Protein AF-A0A933HYX2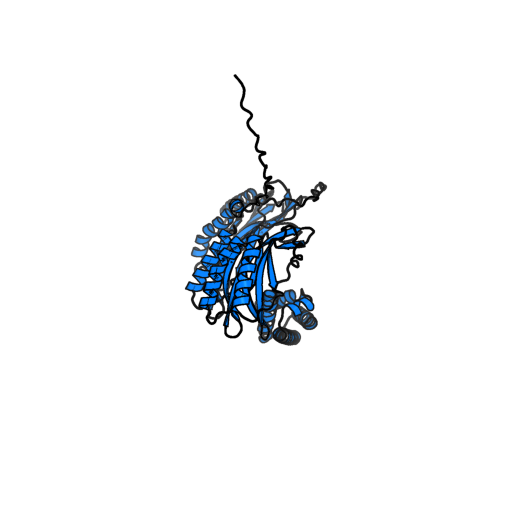-F1 (afdb_monomer_lite)

pLDDT: mean 85.89, std 17.23, range [31.58, 97.94]

Sequence (482 aa):
MTKSLFAAIPILALALPALARMPSLENLRSQALGQLEINAPPGYERPAPQPPQPIDIATYATDEEFTFESDAKPALDERLAALRNAGVTVLGGRAFQKPNRRWTFAIDYVPTVAHGTQMPPAALLQTYRSPAAYWRESDAEEAMGSAAANLRNAGLPVLNSYLFDAGRDHSFAVDFLVPNALRPTQQYEVRFEKYAGGKFDFESEAEAAVAGFSSQFSQAGVPVLRGKAVRRPDRDYSVELEYVVRTNKYGPRPLYSSGRYDSRETFSFEDEAVKAAREKLPVFSQAGLAAVQGFSRKVNRDYSYSVDYLVRNIYQGGAVYPSAVVKTYQAAETFSFESEAETAMQEKTAAFNSAGLTVIGSEVIRTGRDYTYVLDYVAKAQQPGSPLPAPAAAGRPDSWDIERAAKTVVSLAEKADSLSLSERRRLEDKLEYLDSFSAAQLDDALMLGEQRALRSACRTIRRELKLPRDIRDLAESVESKL

Foldseek 3Di:
DDDDDDDDDDDDDDDDPPDPPDDDLVVLLPDFLARDDDPDPPPDDQPDDDDDDDFDKDKDWDPDWAQDPVVQVVLQVLLVVLCVVQVWAWPAKDWDADPVRTIHMMTITGQKDFPPGRHHGQKDKDKDWDPDWALDPVVQVVQQVQLQVLCVSSNWQWLDKDWDDPDNTITIMIIIMFRFPADDDRMWGKDKDKDWDDWAQDQVVQQVCQVVSQVSCVVSVWRWSDWGWDQDPVRTITIMTITMHTHHPVDTHTQKDKDKDWAPDWAQDQVVQQVLQVVLQVLCVVLVWRWRGKGWDDDPNTIHIMIMTIFGWDDDPNFTATQKDKDKDWDPDWAQDQVVQVVVQVVVCVVCVVVSWRWRHKDWDDDPNIITMMTITMDGQDPPPDPRPDGPPPDPDQLVLLLVLLVLLLVLLVVLQPDDPVSLVSNLVSLVVLLVDALVSNVVSDDPVSLVSSLVSLVSNLPHPPHDPSSNVSSVSSNVSD

Radius of gyration: 28.26 Å; chains: 1; bounding box: 75×45×112 Å

Secondary structure (DSSP, 8-state):
-----PPPPP-----------PPPGGGGTT--TT----PPPTT-PPPPPPPPPP---EEEE----BSSHHHHHHHHHHHHHHHHHTT--EEEEEEEE-TTS-EEEEEEE-SEEETTS-----EEEEEEE-S--BSSHHHHHHHHHHHHHHHHHTT--EEEEEEEEETTEEEEEEEEEEEB-PPP-SEEEEEEEEEEEEEESSHHHHHHHHHHHHHHHHHTT--EEEEEEEE-TTS-EEEEEEEEEEE-TT---BSEEEEEEE----BSSHHHHHHHHHHHHHHHHHHT-EEEEEEEEEETTEEEEEEEEEEEEEEETTEEEESEEEEEEE-S--BSSHHHHHHHHHHHHHHHHHTT-EEEEEEEEEETTEEEEEEEEEEETTSTTPPPPPPB-TT---HHHHHHHHHHHHHHHTTGGG--HHHHHHHHHHHHHHHTS-HHHHHHHS-HHHHHHHHHHHHHHHH-TTS-HHHHHHHHHHHHH-

Structure (mmCIF, N/CA/C/O backbone):
data_AF-A0A933HYX2-F1
#
_entry.id   AF-A0A933HYX2-F1
#
loop_
_atom_site.group_PDB
_atom_site.id
_atom_site.type_symbol
_atom_site.label_atom_id
_atom_site.label_alt_id
_atom_site.label_comp_id
_atom_site.label_asym_id
_atom_site.label_entity_id
_atom_site.label_seq_id
_atom_site.pdbx_PDB_ins_code
_atom_site.Cartn_x
_atom_site.Cartn_y
_atom_site.Cartn_z
_atom_site.occupancy
_atom_site.B_iso_or_equiv
_atom_site.auth_seq_id
_atom_site.auth_comp_id
_atom_site.auth_asym_id
_atom_site.auth_atom_id
_atom_site.pdbx_PDB_model_num
ATOM 1 N N . MET A 1 1 ? 44.671 14.111 71.841 1.00 44.41 1 MET A N 1
ATOM 2 C CA . MET A 1 1 ? 44.898 13.019 70.871 1.00 44.41 1 MET A CA 1
ATOM 3 C C . MET A 1 1 ? 43.997 11.858 71.245 1.00 44.41 1 MET A C 1
ATOM 5 O O . MET A 1 1 ? 44.345 11.141 72.165 1.00 44.41 1 MET A O 1
ATOM 9 N N . THR A 1 2 ? 42.863 11.701 70.564 1.00 35.94 2 THR A N 1
ATOM 10 C CA . THR A 1 2 ? 42.067 10.460 70.491 1.00 35.94 2 THR A CA 1
ATOM 11 C C . THR A 1 2 ? 40.981 10.679 69.440 1.00 35.94 2 THR A C 1
ATOM 13 O O . THR A 1 2 ? 40.466 11.783 69.286 1.00 35.94 2 THR A O 1
ATOM 16 N N . LYS A 1 3 ? 40.789 9.654 68.611 1.00 41.69 3 LYS A N 1
ATOM 17 C CA . LYS A 1 3 ? 40.282 9.704 67.237 1.00 41.69 3 LYS A CA 1
ATOM 18 C C . LYS A 1 3 ? 38.769 9.484 67.159 1.00 41.69 3 LYS A C 1
ATOM 20 O O . LYS A 1 3 ? 38.231 8.656 67.886 1.00 41.69 3 LYS A O 1
ATOM 25 N N . SER A 1 4 ? 38.149 10.173 66.202 1.00 40.53 4 SER A N 1
ATOM 26 C CA . SER A 1 4 ? 36.797 9.951 65.684 1.00 40.53 4 SER A CA 1
ATOM 27 C C . SER A 1 4 ? 36.611 8.547 65.101 1.00 40.53 4 SER A C 1
ATOM 29 O O . SER A 1 4 ? 37.495 8.040 64.410 1.00 40.53 4 SER A O 1
ATOM 31 N N . LEU A 1 5 ? 35.422 7.975 65.298 1.00 51.97 5 LEU A N 1
ATOM 32 C CA . LEU A 1 5 ? 34.918 6.804 64.582 1.00 51.97 5 LEU A CA 1
ATOM 33 C C . LEU A 1 5 ? 33.635 7.215 63.846 1.00 51.97 5 LEU A C 1
ATOM 35 O O . LEU A 1 5 ? 32.613 7.500 64.463 1.00 51.97 5 LEU A O 1
ATOM 39 N N . PHE A 1 6 ? 33.741 7.305 62.520 1.00 44.28 6 PHE A N 1
ATOM 40 C CA . PHE A 1 6 ? 32.638 7.514 61.584 1.00 44.28 6 PHE A CA 1
ATOM 41 C C . PHE A 1 6 ? 31.936 6.176 61.325 1.00 44.28 6 PHE A C 1
ATOM 43 O O . PHE A 1 6 ? 32.591 5.183 61.009 1.00 44.28 6 PHE A O 1
ATOM 50 N N . ALA A 1 7 ? 30.609 6.164 61.438 1.00 47.75 7 ALA A N 1
ATOM 51 C CA . ALA A 1 7 ? 29.760 5.048 61.042 1.00 47.75 7 ALA A CA 1
ATOM 52 C C . ALA A 1 7 ? 29.524 5.078 59.522 1.00 47.75 7 ALA A C 1
ATOM 54 O O . ALA A 1 7 ? 29.162 6.112 58.961 1.00 47.75 7 ALA A O 1
ATOM 55 N N . ALA A 1 8 ? 29.751 3.940 58.866 1.00 43.06 8 ALA A N 1
ATOM 56 C CA . ALA A 1 8 ? 29.555 3.747 57.435 1.00 43.06 8 ALA A CA 1
ATOM 57 C C . ALA A 1 8 ? 28.086 3.418 57.111 1.00 43.06 8 ALA A C 1
ATOM 59 O O . ALA A 1 8 ? 27.478 2.555 57.743 1.00 43.06 8 ALA A O 1
ATOM 60 N N . ILE A 1 9 ? 27.543 4.096 56.099 1.00 47.62 9 ILE A N 1
ATOM 61 C CA . ILE A 1 9 ? 26.233 3.846 55.481 1.00 47.62 9 ILE A CA 1
ATOM 62 C C . ILE A 1 9 ? 26.445 2.867 54.313 1.00 47.62 9 ILE A C 1
ATOM 64 O O . ILE A 1 9 ? 27.322 3.132 53.486 1.00 47.62 9 ILE A O 1
ATOM 68 N N . PRO A 1 10 ? 25.677 1.768 54.177 1.00 51.91 10 PRO A N 1
ATOM 69 C CA . PRO A 1 10 ? 25.755 0.933 52.989 1.00 51.91 10 PRO A CA 1
ATOM 70 C C . PRO A 1 10 ? 24.949 1.576 51.853 1.00 51.91 10 PRO A C 1
ATOM 72 O O . PRO A 1 10 ? 23.758 1.858 51.983 1.00 51.91 10 PRO A O 1
ATOM 75 N N . ILE A 1 11 ? 25.619 1.807 50.726 1.00 41.78 11 ILE A N 1
ATOM 76 C CA . ILE A 1 11 ? 25.011 2.241 49.467 1.00 41.78 11 ILE A CA 1
ATOM 77 C C . ILE A 1 11 ? 24.342 1.018 48.831 1.00 41.78 11 ILE A C 1
ATOM 79 O O . ILE A 1 11 ? 25.013 0.074 48.416 1.00 41.78 11 ILE A O 1
ATOM 83 N N . LEU A 1 12 ? 23.012 1.041 48.767 1.00 39.66 12 LEU A N 1
ATOM 84 C CA . LEU A 1 12 ? 22.201 0.071 48.040 1.00 39.66 12 LEU A CA 1
ATOM 85 C C . LEU A 1 12 ? 22.310 0.381 46.535 1.00 39.66 12 LEU A C 1
ATOM 87 O O . LEU A 1 12 ? 21.725 1.345 46.044 1.00 39.66 12 LEU A O 1
ATOM 91 N N . ALA A 1 13 ? 23.099 -0.407 45.806 1.00 38.12 13 ALA A N 1
ATOM 92 C CA . ALA A 1 13 ? 23.218 -0.304 44.355 1.00 38.12 13 ALA A CA 1
ATOM 93 C C . ALA A 1 13 ? 21.967 -0.898 43.679 1.00 38.12 13 ALA A C 1
ATOM 95 O O . ALA A 1 13 ? 21.793 -2.114 43.616 1.00 38.12 13 ALA A O 1
ATOM 96 N N . LEU A 1 14 ? 21.090 -0.026 43.177 1.00 38.88 14 LEU A N 1
ATOM 97 C CA . LEU A 1 14 ? 19.982 -0.374 42.286 1.00 38.88 14 LEU A CA 1
ATOM 98 C C . LEU A 1 14 ? 20.539 -0.813 40.923 1.00 38.88 14 LEU A C 1
ATOM 100 O O . LEU A 1 14 ? 20.993 0.008 40.127 1.00 38.88 14 LEU A O 1
ATOM 104 N N . ALA A 1 15 ? 20.492 -2.115 40.651 1.00 34.94 15 ALA A N 1
ATOM 105 C CA . ALA A 1 15 ? 20.706 -2.661 39.318 1.00 34.94 15 ALA A CA 1
ATOM 106 C C . ALA A 1 15 ? 19.460 -2.392 38.456 1.00 34.94 15 ALA A C 1
ATOM 108 O O . ALA A 1 15 ? 18.442 -3.070 38.580 1.00 34.94 15 ALA A O 1
ATOM 109 N N . LEU A 1 16 ? 19.536 -1.382 37.589 1.00 34.19 16 LEU A N 1
ATOM 110 C CA . LEU A 1 16 ? 18.590 -1.185 36.491 1.00 34.19 16 LEU A CA 1
ATOM 111 C C . LEU A 1 16 ? 18.844 -2.270 35.430 1.00 34.19 16 LEU A C 1
ATOM 113 O O . LEU A 1 16 ? 19.954 -2.318 34.893 1.00 34.19 16 LEU A O 1
ATOM 117 N N . PRO A 1 17 ? 17.869 -3.127 35.075 1.00 39.59 17 PRO A N 1
ATOM 118 C CA . PRO A 1 17 ? 18.007 -3.940 33.880 1.00 39.59 17 PRO A CA 1
ATOM 119 C C . PRO A 1 17 ? 17.994 -2.999 32.673 1.00 39.59 17 PRO A C 1
ATOM 121 O O . PRO A 1 17 ? 17.061 -2.217 32.479 1.00 39.59 17 PRO A O 1
ATOM 124 N N . ALA A 1 18 ? 19.053 -3.060 31.869 1.00 31.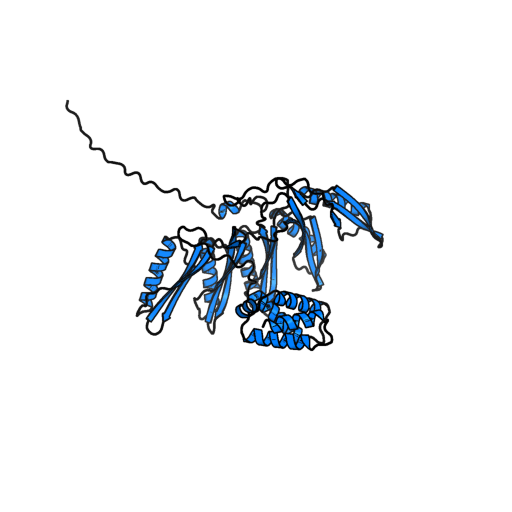66 18 ALA A N 1
ATOM 125 C CA . ALA A 1 18 ? 19.128 -2.396 30.580 1.00 31.66 18 ALA A CA 1
ATOM 126 C C . ALA A 1 18 ? 18.029 -2.963 29.668 1.00 31.66 18 ALA A C 1
ATOM 128 O O . ALA A 1 18 ? 18.206 -3.983 29.005 1.00 31.66 18 ALA A O 1
ATOM 129 N N . LEU A 1 19 ? 16.867 -2.309 29.662 1.00 35.50 19 LEU A N 1
ATOM 130 C CA . LEU A 1 19 ? 15.854 -2.484 28.634 1.00 35.50 19 LEU A CA 1
ATOM 131 C C . LEU A 1 19 ? 16.517 -2.175 27.294 1.00 35.50 19 LEU A C 1
ATOM 133 O O . LEU A 1 19 ? 16.929 -1.042 27.037 1.00 35.50 19 LEU A O 1
ATOM 137 N N . ALA A 1 20 ? 16.638 -3.199 26.454 1.00 32.19 20 ALA A N 1
ATOM 138 C CA . ALA A 1 20 ? 17.012 -3.039 25.064 1.00 32.19 20 ALA A CA 1
ATOM 139 C C . ALA A 1 20 ? 16.058 -2.016 24.429 1.00 32.19 20 ALA A C 1
ATOM 141 O O . ALA A 1 20 ? 14.883 -2.302 24.195 1.00 32.19 20 ALA A O 1
ATOM 142 N N . ARG A 1 21 ? 16.558 -0.799 24.180 1.00 31.58 21 ARG A N 1
ATOM 143 C CA . ARG A 1 21 ? 15.903 0.168 23.299 1.00 31.58 21 ARG A CA 1
ATOM 144 C C . ARG A 1 21 ? 15.805 -0.499 21.932 1.00 31.58 21 ARG A C 1
ATOM 146 O O . ARG A 1 21 ? 16.793 -0.570 21.206 1.00 31.58 21 ARG A O 1
ATOM 153 N N . MET A 1 22 ? 14.623 -1.005 21.587 1.00 35.31 22 MET A N 1
ATOM 154 C CA . MET A 1 22 ? 14.314 -1.245 20.184 1.00 35.31 22 MET A CA 1
ATOM 155 C C . MET A 1 22 ? 14.475 0.088 19.443 1.00 35.31 22 MET A C 1
ATOM 157 O O . MET A 1 22 ? 14.164 1.135 20.024 1.00 35.31 22 MET A O 1
ATOM 161 N N . PRO A 1 23 ? 14.975 0.082 18.198 1.00 37.28 23 PRO A N 1
ATOM 162 C CA . PRO A 1 23 ? 15.067 1.304 17.416 1.00 37.28 23 PRO A CA 1
ATOM 163 C C . PRO A 1 23 ? 13.685 1.964 17.370 1.00 37.28 23 PRO A C 1
ATOM 165 O O . PRO A 1 23 ? 12.701 1.333 16.977 1.00 37.28 23 PRO A O 1
ATOM 168 N N . SER A 1 24 ? 13.610 3.219 17.820 1.00 37.59 24 SER A N 1
ATOM 169 C CA . SER A 1 24 ? 12.440 4.057 17.584 1.00 37.59 24 SER A CA 1
ATOM 170 C C . SER A 1 24 ? 12.231 4.177 16.072 1.00 37.59 24 SER A C 1
ATOM 172 O O . SER A 1 24 ? 13.180 4.058 15.292 1.00 37.59 24 SER A O 1
ATOM 174 N N . LEU A 1 25 ? 10.991 4.431 15.647 1.00 39.16 25 LEU A N 1
ATOM 175 C CA . LEU A 1 25 ? 10.655 4.701 14.242 1.00 39.16 25 LEU A CA 1
ATOM 176 C C . LEU A 1 25 ? 11.554 5.790 13.612 1.00 39.16 25 LEU A C 1
ATOM 178 O O . LEU A 1 25 ? 11.745 5.796 12.400 1.00 39.16 25 LEU A O 1
ATOM 182 N N . GLU A 1 26 ? 12.174 6.660 14.418 1.00 36.47 26 GLU A N 1
ATOM 183 C CA . GLU A 1 26 ? 13.155 7.653 13.961 1.00 36.47 26 GLU A CA 1
ATOM 184 C C . GLU A 1 26 ? 14.398 7.041 13.300 1.00 36.47 26 GLU A C 1
ATOM 186 O O . GLU A 1 26 ? 14.883 7.602 12.322 1.00 36.47 26 GLU A O 1
ATOM 191 N N . ASN A 1 27 ? 14.876 5.873 13.744 1.00 37.44 27 ASN A N 1
ATOM 192 C CA . ASN A 1 27 ? 16.057 5.227 13.153 1.00 37.44 27 ASN A CA 1
ATOM 193 C C . ASN A 1 27 ? 15.774 4.552 11.798 1.00 37.44 27 ASN A C 1
ATOM 195 O O . ASN A 1 27 ? 16.710 4.171 11.101 1.00 37.44 27 ASN A O 1
ATOM 199 N N . LEU A 1 28 ? 14.501 4.408 11.410 1.00 39.53 28 LEU A N 1
ATOM 200 C CA . LEU A 1 28 ? 14.102 3.876 10.101 1.00 39.53 28 LEU A CA 1
ATOM 201 C C . LEU A 1 28 ? 13.951 4.972 9.039 1.00 39.53 28 LEU A C 1
ATOM 203 O O . LEU A 1 28 ? 13.985 4.663 7.852 1.00 39.53 28 LEU A O 1
ATOM 207 N N . ARG A 1 29 ? 13.842 6.249 9.438 1.00 44.91 29 ARG A N 1
ATOM 208 C CA . ARG A 1 29 ? 13.688 7.379 8.501 1.00 44.91 29 ARG A CA 1
ATOM 209 C C . ARG A 1 29 ? 14.891 7.573 7.570 1.00 44.91 29 ARG A C 1
ATOM 211 O O . ARG A 1 29 ? 14.752 8.237 6.551 1.00 44.91 29 ARG A O 1
ATOM 218 N N . SER A 1 30 ? 16.054 7.012 7.906 1.00 38.91 30 SER A N 1
ATOM 219 C CA . SER A 1 30 ? 17.300 7.156 7.143 1.00 38.91 30 SER A CA 1
ATOM 220 C C . SER A 1 30 ? 17.715 5.912 6.350 1.00 38.91 30 SER A C 1
ATOM 222 O O . SER A 1 30 ? 18.680 5.987 5.591 1.00 38.91 30 SER A O 1
ATOM 224 N N . GLN A 1 31 ? 17.017 4.778 6.483 1.00 44.22 31 GLN A N 1
ATOM 225 C CA . GLN A 1 31 ? 17.353 3.575 5.720 1.00 44.22 31 GLN A CA 1
ATOM 226 C C . GLN A 1 31 ? 16.592 3.569 4.394 1.00 44.22 31 GLN A C 1
ATOM 228 O O . GLN A 1 31 ? 15.392 3.308 4.348 1.00 44.22 31 GLN A O 1
ATOM 233 N N . ALA A 1 32 ? 17.307 3.836 3.298 1.00 49.72 32 ALA A N 1
ATOM 234 C CA . ALA A 1 32 ? 16.794 3.592 1.953 1.00 49.72 32 ALA A CA 1
ATOM 235 C C . ALA A 1 32 ? 16.325 2.129 1.827 1.00 49.72 32 ALA A C 1
ATOM 237 O O . ALA A 1 32 ? 16.909 1.239 2.452 1.00 49.72 32 ALA A O 1
ATOM 238 N N . LEU A 1 33 ? 15.325 1.858 0.973 1.00 52.94 33 LEU A N 1
ATOM 239 C CA . LEU A 1 33 ? 14.764 0.511 0.742 1.00 52.94 33 LEU A CA 1
ATOM 240 C C . LEU A 1 33 ? 15.840 -0.573 0.491 1.00 52.94 33 LEU A C 1
ATOM 242 O O . LEU A 1 33 ? 15.610 -1.752 0.754 1.00 52.94 33 LEU A O 1
ATOM 246 N N . GLY A 1 34 ? 17.028 -0.183 0.016 1.00 43.78 34 GLY A N 1
ATOM 247 C CA . GLY A 1 34 ? 18.175 -1.063 -0.217 1.00 43.78 34 GLY A CA 1
ATOM 248 C C . GLY A 1 34 ? 18.975 -1.515 1.018 1.00 43.78 34 GLY A C 1
ATOM 249 O O . GLY A 1 34 ? 19.801 -2.410 0.866 1.00 43.78 34 GLY A O 1
ATOM 250 N N . GLN A 1 35 ? 18.763 -0.948 2.215 1.00 42.19 35 GLN A N 1
ATOM 251 C CA . GLN A 1 35 ? 19.602 -1.195 3.408 1.00 42.19 35 GLN A CA 1
ATOM 252 C C . GLN A 1 35 ? 18.938 -2.030 4.515 1.00 42.19 35 GLN A C 1
ATOM 254 O O . GLN A 1 35 ? 19.566 -2.310 5.536 1.00 42.19 35 GLN A O 1
ATOM 259 N N . LEU A 1 36 ? 17.684 -2.449 4.337 1.00 49.94 36 LEU A N 1
ATOM 260 C CA . LEU A 1 36 ? 16.983 -3.275 5.321 1.00 49.94 36 LEU A CA 1
ATOM 261 C C . LEU A 1 36 ? 17.478 -4.729 5.251 1.00 49.94 36 LEU A C 1
ATOM 263 O O . LEU A 1 36 ? 16.858 -5.588 4.622 1.00 49.94 36 LEU A O 1
ATOM 267 N N . GLU A 1 37 ? 18.600 -5.021 5.911 1.00 44.50 37 GLU A N 1
ATOM 268 C CA . GLU A 1 37 ? 18.977 -6.397 6.234 1.00 44.50 37 GLU A CA 1
ATOM 269 C C . GLU A 1 37 ? 18.047 -6.925 7.330 1.00 44.50 37 GLU A C 1
ATOM 271 O O . GLU A 1 37 ? 18.051 -6.481 8.480 1.00 44.50 37 GLU A O 1
ATOM 276 N N . ILE A 1 38 ? 17.204 -7.888 6.968 1.00 53.78 38 ILE A N 1
ATOM 277 C CA . ILE A 1 38 ? 16.399 -8.616 7.942 1.00 53.78 38 ILE A CA 1
ATOM 278 C C . ILE A 1 38 ? 17.323 -9.635 8.593 1.00 53.78 38 ILE A C 1
ATOM 280 O O . ILE A 1 38 ? 17.691 -10.628 7.963 1.00 53.78 38 ILE A O 1
ATOM 284 N N . ASN A 1 39 ? 17.693 -9.379 9.850 1.00 44.94 39 ASN A N 1
ATOM 285 C CA . ASN A 1 39 ? 18.438 -10.328 10.669 1.00 44.94 39 ASN A CA 1
ATOM 286 C C . ASN A 1 39 ? 17.758 -11.699 10.600 1.00 44.94 39 ASN A C 1
ATOM 288 O O . ASN A 1 39 ? 16.578 -11.837 10.940 1.00 44.94 39 ASN A O 1
ATOM 292 N N . ALA A 1 40 ? 18.498 -12.700 10.126 1.00 47.22 40 ALA A N 1
ATOM 293 C CA . ALA A 1 40 ? 18.006 -14.063 10.082 1.00 47.22 40 ALA A CA 1
ATOM 294 C C . ALA A 1 40 ? 17.675 -14.523 11.516 1.00 47.22 40 ALA A C 1
ATOM 296 O O . ALA A 1 40 ? 18.400 -14.168 12.452 1.00 47.22 40 ALA A O 1
ATOM 297 N N . PRO A 1 41 ? 16.583 -15.278 11.725 1.00 48.47 41 PRO A N 1
ATOM 298 C CA . PRO A 1 41 ? 16.259 -15.782 13.050 1.00 48.47 41 PRO A CA 1
ATOM 299 C C . PRO A 1 41 ? 17.414 -16.646 13.591 1.00 48.47 41 PRO A C 1
ATOM 301 O O . PRO A 1 41 ? 18.095 -17.317 12.807 1.00 48.47 41 PRO A O 1
ATOM 304 N N . PRO A 1 42 ? 17.653 -16.650 14.915 1.00 40.09 42 PRO A N 1
ATOM 305 C CA . PRO A 1 42 ? 18.687 -17.484 15.519 1.00 40.09 42 PRO A CA 1
ATOM 306 C C . PRO A 1 42 ? 18.456 -18.959 15.156 1.00 40.09 42 PRO A C 1
ATOM 308 O O . PRO A 1 42 ? 17.355 -19.478 15.330 1.00 40.09 42 PRO A O 1
ATOM 311 N N . GLY A 1 43 ? 19.488 -19.612 14.610 1.00 46.50 43 GLY A N 1
ATOM 312 C CA . GLY A 1 43 ? 19.421 -20.987 14.097 1.00 46.50 43 GLY A CA 1
ATOM 313 C C . GLY A 1 43 ? 19.150 -21.118 12.591 1.00 46.50 43 GLY A C 1
ATOM 314 O O . GLY A 1 43 ? 19.086 -22.237 12.092 1.00 46.50 43 GLY A O 1
ATOM 315 N N . TYR A 1 44 ? 19.010 -20.015 11.844 1.00 52.44 44 TYR A N 1
ATOM 316 C CA . TYR A 1 44 ? 18.955 -20.078 10.381 1.00 52.44 44 TYR A CA 1
ATOM 317 C C . TYR A 1 44 ? 20.350 -20.357 9.811 1.00 52.44 44 TYR A C 1
ATOM 319 O O . TYR A 1 44 ? 21.206 -19.471 9.757 1.00 52.44 44 TYR A O 1
ATOM 327 N N . GLU A 1 45 ? 20.582 -21.593 9.376 1.00 54.78 45 GLU A N 1
ATOM 328 C CA . GLU A 1 45 ? 21.784 -21.933 8.625 1.00 54.78 45 GLU A CA 1
ATOM 329 C C . GLU A 1 45 ? 21.765 -21.207 7.277 1.00 54.78 45 GLU A C 1
ATOM 331 O O . GLU A 1 45 ? 20.806 -21.283 6.501 1.00 54.78 45 GLU A O 1
ATOM 336 N N . ARG A 1 46 ? 22.837 -20.461 6.997 1.00 59.19 46 ARG A N 1
ATOM 337 C CA . ARG A 1 46 ? 23.048 -19.845 5.687 1.00 59.19 46 ARG A CA 1
ATOM 338 C C . ARG A 1 46 ? 23.004 -20.966 4.633 1.00 59.19 46 ARG A C 1
ATOM 340 O O . ARG A 1 46 ? 23.660 -21.984 4.848 1.00 59.19 46 ARG A O 1
ATOM 347 N N . PRO A 1 47 ? 22.269 -20.808 3.514 1.00 59.62 47 PRO A N 1
ATOM 348 C CA . PRO A 1 47 ? 22.147 -21.876 2.529 1.00 59.62 47 PRO A CA 1
ATOM 349 C C . PRO A 1 47 ? 23.532 -22.356 2.082 1.00 59.62 47 PRO A C 1
ATOM 351 O O . PRO A 1 47 ? 24.344 -21.534 1.641 1.00 59.62 47 PRO A O 1
ATOM 354 N N . ALA A 1 48 ? 23.791 -23.663 2.195 1.00 65.94 48 ALA A N 1
ATOM 355 C CA . ALA A 1 48 ? 25.050 -24.272 1.775 1.00 65.94 48 ALA A CA 1
ATOM 356 C C . ALA A 1 48 ? 25.348 -23.925 0.305 1.00 65.94 48 ALA A C 1
ATOM 358 O O . ALA A 1 48 ? 24.407 -23.942 -0.496 1.00 65.94 48 ALA A O 1
ATOM 359 N N . PRO A 1 49 ? 26.605 -23.606 -0.068 1.00 61.09 49 PRO A N 1
ATOM 360 C CA . PRO A 1 49 ? 26.968 -23.224 -1.434 1.00 61.09 49 PRO A CA 1
ATOM 361 C C . PRO A 1 49 ? 26.429 -24.251 -2.435 1.00 61.09 49 PRO A C 1
ATOM 363 O O . PRO A 1 49 ? 26.782 -25.427 -2.349 1.00 61.09 49 PRO A O 1
ATOM 366 N N . GLN A 1 50 ? 25.541 -23.844 -3.346 1.00 57.66 50 GLN A N 1
ATOM 367 C CA . GLN A 1 50 ? 25.112 -24.735 -4.422 1.00 57.66 50 GLN A CA 1
ATOM 368 C C . GLN A 1 50 ? 26.181 -24.765 -5.522 1.00 57.66 50 GLN A C 1
ATOM 370 O O . GLN A 1 50 ? 26.897 -23.775 -5.705 1.00 57.66 50 GLN A O 1
ATOM 375 N N . PRO A 1 51 ? 26.313 -25.884 -6.260 1.00 62.34 51 PRO A N 1
ATOM 376 C CA . PRO A 1 51 ? 27.141 -25.916 -7.460 1.00 62.34 51 PRO A CA 1
ATOM 377 C C . PRO A 1 51 ? 26.680 -24.836 -8.457 1.00 62.34 51 PRO A C 1
ATOM 379 O O . PRO A 1 51 ? 25.502 -24.463 -8.445 1.00 62.34 51 PRO A O 1
ATOM 382 N N . PRO A 1 52 ? 27.585 -24.322 -9.310 1.00 62.09 52 PRO A N 1
ATOM 383 C CA . PRO A 1 52 ? 27.255 -23.277 -10.272 1.00 62.09 52 PRO A CA 1
ATOM 384 C C . PRO A 1 52 ? 26.097 -23.732 -11.167 1.00 62.09 52 PRO A C 1
ATOM 386 O O . PRO A 1 52 ? 26.201 -24.728 -11.881 1.00 62.09 52 PRO A O 1
ATOM 389 N N . GLN A 1 53 ? 24.981 -23.012 -11.081 1.00 67.75 53 GLN A N 1
ATOM 390 C CA . GLN A 1 53 ? 23.814 -23.205 -11.940 1.00 67.75 53 GLN A CA 1
ATOM 391 C C . GLN A 1 53 ? 24.151 -22.728 -13.367 1.00 67.75 53 GLN A C 1
ATOM 393 O O . GLN A 1 53 ? 24.995 -21.834 -13.518 1.00 67.75 53 GLN A O 1
ATOM 398 N N . PRO A 1 54 ? 23.511 -23.280 -14.415 1.00 73.06 54 PRO A N 1
ATOM 399 C CA . PRO A 1 54 ? 23.584 -22.713 -15.758 1.00 73.06 54 PRO A CA 1
ATOM 400 C C . PRO A 1 54 ? 23.186 -21.232 -15.723 1.00 73.06 54 PRO A C 1
ATOM 402 O O . PRO A 1 54 ? 22.249 -20.857 -15.021 1.00 73.06 54 PRO A O 1
ATOM 405 N N . ILE A 1 55 ? 23.916 -20.383 -16.447 1.00 80.75 55 ILE A N 1
ATOM 406 C CA . ILE A 1 55 ? 23.561 -18.967 -16.566 1.00 80.75 55 ILE A CA 1
ATOM 407 C C . ILE A 1 55 ? 22.462 -18.862 -17.619 1.00 80.75 55 ILE A C 1
ATOM 409 O O . ILE A 1 55 ? 22.734 -19.012 -18.811 1.00 80.75 55 ILE A O 1
ATOM 413 N N . ASP A 1 56 ? 21.237 -18.595 -17.177 1.00 87.94 56 ASP A N 1
ATOM 414 C CA . ASP A 1 56 ? 20.147 -18.244 -18.079 1.00 87.94 56 ASP A CA 1
ATOM 415 C C . ASP A 1 56 ? 20.378 -16.842 -18.652 1.00 87.94 56 ASP A C 1
ATOM 417 O O . ASP A 1 56 ? 20.801 -15.920 -17.950 1.00 87.94 56 ASP A O 1
ATOM 421 N N . ILE A 1 57 ? 20.099 -16.680 -19.944 1.00 93.38 57 ILE A N 1
ATOM 422 C CA . ILE A 1 57 ? 20.158 -15.393 -20.638 1.00 93.38 57 ILE A CA 1
ATOM 423 C C . ILE A 1 57 ? 18.737 -15.031 -21.048 1.00 93.38 57 ILE A C 1
ATOM 425 O O . ILE A 1 57 ? 18.076 -15.791 -21.754 1.00 93.38 57 ILE A O 1
ATOM 429 N N . ALA A 1 58 ? 18.278 -13.866 -20.608 1.00 95.19 58 ALA A N 1
ATOM 430 C CA . ALA A 1 58 ? 16.989 -13.306 -20.976 1.00 95.19 58 ALA A CA 1
ATOM 431 C C . ALA A 1 58 ? 17.182 -12.092 -21.891 1.00 95.19 58 ALA A C 1
ATOM 433 O O . ALA A 1 58 ? 18.212 -11.419 -21.844 1.00 95.19 58 ALA A O 1
ATOM 434 N N . THR A 1 59 ? 16.174 -11.795 -22.709 1.00 96.25 59 THR A N 1
ATOM 435 C CA . THR A 1 59 ? 16.177 -10.630 -23.598 1.00 96.25 59 THR A CA 1
ATOM 436 C C . THR A 1 59 ? 15.122 -9.632 -23.131 1.00 96.25 59 THR A C 1
ATOM 438 O O . THR A 1 59 ? 13.927 -9.920 -23.140 1.00 96.25 59 THR A O 1
ATOM 441 N N . TYR A 1 60 ? 15.564 -8.441 -22.742 1.00 95.31 60 TYR A N 1
ATOM 442 C CA . TYR A 1 60 ? 14.712 -7.281 -22.519 1.00 95.31 60 TYR A CA 1
ATOM 443 C C . TYR A 1 60 ? 14.352 -6.669 -23.877 1.00 95.31 60 TYR A C 1
ATOM 445 O O . TYR A 1 60 ? 15.237 -6.276 -24.642 1.00 95.31 60 TYR A O 1
ATOM 453 N N . ALA A 1 61 ? 13.057 -6.599 -24.177 1.00 92.19 61 ALA A N 1
ATOM 454 C CA . ALA A 1 61 ? 12.530 -5.999 -25.397 1.00 92.19 61 ALA A CA 1
ATOM 455 C C . ALA A 1 61 ? 11.687 -4.771 -25.045 1.00 92.19 61 ALA A C 1
ATOM 457 O O . ALA A 1 61 ? 10.784 -4.857 -24.214 1.00 92.19 61 ALA A O 1
ATOM 458 N N . THR A 1 62 ? 11.967 -3.643 -25.698 1.00 91.25 62 THR A N 1
ATOM 459 C CA . THR A 1 62 ? 11.188 -2.410 -25.531 1.00 91.25 62 THR A CA 1
ATOM 460 C C . THR A 1 62 ? 10.123 -2.277 -26.622 1.00 91.25 62 THR A C 1
ATOM 462 O O . THR A 1 62 ? 10.255 -2.809 -27.727 1.00 91.25 62 THR A O 1
ATOM 465 N N . ASP A 1 63 ? 9.054 -1.540 -26.323 1.00 91.50 63 ASP A N 1
ATOM 466 C CA . ASP A 1 63 ? 8.063 -1.123 -27.320 1.00 91.50 63 ASP A CA 1
ATOM 467 C C . ASP A 1 63 ? 8.429 0.201 -28.018 1.00 91.50 63 ASP A C 1
ATOM 469 O O . ASP A 1 63 ? 7.674 0.665 -28.867 1.00 91.50 63 ASP A O 1
ATOM 473 N N . GLU A 1 64 ? 9.590 0.788 -27.701 1.00 92.56 64 GLU A N 1
ATOM 474 C CA . GLU A 1 64 ? 10.088 2.014 -28.336 1.00 92.56 64 GLU A CA 1
ATOM 475 C C . GLU A 1 64 ? 10.348 1.805 -29.827 1.00 92.56 64 GLU A C 1
ATOM 477 O O . GLU A 1 64 ? 10.970 0.822 -30.250 1.00 92.56 64 GLU A O 1
ATOM 482 N N . GLU A 1 65 ? 9.872 2.761 -30.620 1.00 94.94 65 GLU A N 1
ATOM 483 C CA . GLU A 1 65 ? 10.018 2.776 -32.065 1.00 94.94 65 GLU A CA 1
ATOM 484 C C . GLU A 1 65 ? 10.603 4.108 -32.520 1.00 94.94 65 GLU A C 1
ATOM 486 O O . GLU A 1 65 ? 10.067 5.178 -32.246 1.00 94.94 65 GLU A O 1
ATOM 491 N N . PHE A 1 66 ? 11.700 4.020 -33.259 1.00 96.06 66 PHE A N 1
ATOM 492 C CA . PHE A 1 66 ? 12.477 5.144 -33.745 1.00 96.06 66 PHE A CA 1
ATOM 493 C C . PHE A 1 66 ? 12.407 5.218 -35.266 1.00 96.06 66 PHE A C 1
ATOM 495 O O . PHE A 1 66 ? 12.212 4.214 -35.960 1.00 96.06 66 PHE A O 1
ATOM 502 N N . THR A 1 67 ? 12.570 6.420 -35.812 1.00 95.62 67 THR A N 1
ATOM 503 C CA . THR A 1 67 ? 12.610 6.595 -37.270 1.00 95.62 67 THR A CA 1
ATOM 504 C C . THR A 1 67 ? 13.947 6.129 -37.834 1.00 95.62 67 THR A C 1
ATOM 506 O O . THR A 1 67 ? 13.966 5.474 -38.877 1.00 95.62 67 THR A O 1
ATOM 509 N N . PHE A 1 68 ? 15.045 6.394 -37.124 1.00 96.56 68 PHE A N 1
ATOM 510 C CA . PHE A 1 68 ? 16.394 6.063 -37.565 1.00 96.56 68 PHE A CA 1
ATOM 511 C C . PHE A 1 68 ? 17.150 5.234 -36.524 1.00 96.56 68 PHE A C 1
ATOM 513 O O . PHE A 1 68 ? 16.910 5.323 -35.320 1.00 96.56 68 PHE A O 1
ATOM 520 N N . GLU A 1 69 ? 18.125 4.452 -36.992 1.00 96.19 69 GLU A N 1
ATOM 521 C CA . GLU A 1 69 ? 19.062 3.734 -36.119 1.00 96.19 69 GLU A CA 1
ATOM 522 C C . GLU A 1 69 ? 19.858 4.699 -35.226 1.00 96.19 69 GLU A C 1
ATOM 524 O O . GLU A 1 69 ? 20.180 4.366 -34.087 1.00 96.19 69 GLU A O 1
ATOM 529 N N . SER A 1 70 ? 20.143 5.905 -35.734 1.00 96.06 70 SER A N 1
ATOM 530 C CA . SER A 1 70 ? 20.845 6.966 -35.005 1.00 96.06 70 SER A CA 1
ATOM 531 C C . SER A 1 70 ? 20.113 7.433 -33.752 1.00 96.06 70 SER A C 1
ATOM 533 O O . SER A 1 70 ? 20.774 7.947 -32.859 1.00 96.06 70 SER A O 1
ATOM 535 N N . ASP A 1 71 ? 18.795 7.234 -33.673 1.00 96.19 71 ASP A N 1
ATOM 536 C CA . ASP A 1 71 ? 17.989 7.591 -32.501 1.00 96.19 71 ASP A CA 1
ATOM 537 C C . ASP A 1 71 ? 17.832 6.380 -31.565 1.00 96.19 71 ASP A C 1
ATOM 539 O O . ASP A 1 71 ? 17.867 6.512 -30.343 1.00 96.19 71 ASP A O 1
ATOM 543 N N . ALA A 1 72 ? 17.735 5.173 -32.138 1.00 95.44 72 ALA A N 1
ATOM 544 C CA . ALA A 1 72 ? 17.619 3.930 -31.378 1.00 95.44 72 ALA A CA 1
ATOM 545 C C . ALA A 1 72 ? 18.897 3.582 -30.595 1.00 95.44 72 ALA A C 1
ATOM 547 O O . ALA A 1 72 ? 18.812 3.021 -29.504 1.00 95.44 72 ALA A O 1
ATOM 548 N N . LYS A 1 73 ? 20.084 3.895 -31.137 1.00 95.75 73 LYS A N 1
ATOM 549 C CA . LYS A 1 73 ? 21.376 3.616 -30.484 1.00 95.75 73 LYS A CA 1
ATOM 550 C C . LYS A 1 73 ? 21.578 4.400 -29.178 1.00 95.75 73 LYS A C 1
ATOM 552 O O . LYS A 1 73 ? 21.836 3.753 -28.168 1.00 95.75 73 LYS A O 1
ATOM 557 N N . PRO A 1 74 ? 21.405 5.735 -29.140 1.00 96.31 74 PRO A N 1
ATOM 558 C CA . PRO A 1 74 ? 21.463 6.489 -27.890 1.00 96.31 74 PRO A CA 1
ATOM 559 C C . PRO A 1 74 ? 20.474 5.986 -26.833 1.00 96.31 74 PRO A C 1
ATOM 561 O O . PRO A 1 74 ? 20.857 5.824 -25.678 1.00 96.31 74 PRO A O 1
ATOM 564 N N . ALA A 1 75 ? 19.233 5.669 -27.224 1.00 94.69 75 ALA A N 1
ATOM 565 C CA . ALA A 1 75 ? 18.231 5.130 -26.302 1.00 94.69 75 ALA A CA 1
ATOM 566 C C . ALA A 1 75 ? 18.617 3.741 -25.756 1.00 94.69 75 ALA A C 1
ATOM 568 O O . ALA A 1 75 ? 18.427 3.455 -24.571 1.00 94.69 75 ALA A O 1
ATOM 569 N N . LEU A 1 76 ? 19.206 2.885 -26.601 1.00 96.81 76 LEU A N 1
ATOM 570 C CA . LEU A 1 76 ? 19.796 1.614 -26.181 1.00 96.81 76 LEU A CA 1
ATOM 571 C C . LEU A 1 76 ? 20.916 1.841 -25.154 1.00 96.81 76 LEU A C 1
ATOM 573 O O . LEU A 1 76 ? 20.910 1.198 -24.106 1.00 96.81 76 LEU A O 1
ATOM 577 N N . ASP A 1 77 ? 21.856 2.747 -25.426 1.00 96.38 77 ASP A N 1
ATOM 578 C CA . ASP A 1 77 ? 22.991 3.026 -24.539 1.00 96.38 77 ASP A CA 1
ATOM 579 C C . ASP A 1 77 ? 22.544 3.592 -23.183 1.00 96.38 77 ASP A C 1
ATOM 581 O O . ASP A 1 77 ? 23.033 3.156 -22.135 1.00 96.38 77 ASP A O 1
ATOM 585 N N . GLU A 1 78 ? 21.560 4.494 -23.185 1.00 94.56 78 GLU A N 1
ATOM 586 C CA . GLU A 1 78 ? 20.916 5.000 -21.971 1.00 94.56 78 GLU A CA 1
ATOM 587 C C . GLU A 1 78 ? 20.292 3.854 -21.166 1.00 94.56 78 GLU A C 1
ATOM 589 O O . GLU A 1 78 ? 20.499 3.742 -19.953 1.00 94.56 78 GLU A O 1
ATOM 594 N N . ARG A 1 79 ? 19.598 2.931 -21.842 1.00 95.69 79 ARG A N 1
ATOM 595 C CA . ARG A 1 79 ? 18.971 1.789 -21.176 1.00 95.69 79 ARG A CA 1
ATOM 596 C C . ARG A 1 79 ? 19.979 0.796 -20.612 1.00 95.69 79 ARG A C 1
ATOM 598 O O . ARG A 1 79 ? 19.789 0.294 -19.503 1.00 95.69 79 ARG A O 1
ATOM 605 N N . LEU A 1 80 ? 21.066 0.536 -21.339 1.00 96.12 80 LEU A N 1
ATOM 606 C CA . LEU A 1 80 ? 22.187 -0.272 -20.859 1.00 96.12 80 LEU A CA 1
ATOM 607 C C . LEU A 1 80 ? 22.788 0.337 -19.584 1.00 96.12 80 LEU A C 1
ATOM 609 O O . LEU A 1 80 ? 23.076 -0.393 -18.634 1.00 96.12 80 LEU A O 1
ATOM 613 N N . ALA A 1 81 ? 22.965 1.660 -19.543 1.00 94.19 81 ALA A N 1
ATOM 614 C CA . ALA A 1 81 ? 23.466 2.360 -18.365 1.00 94.19 81 ALA A CA 1
ATOM 615 C C . ALA A 1 81 ? 22.487 2.269 -17.182 1.00 94.19 81 ALA A C 1
ATOM 617 O O . ALA A 1 81 ? 22.909 1.929 -16.076 1.00 94.19 81 ALA A O 1
ATOM 618 N N . ALA A 1 82 ? 21.188 2.489 -17.411 1.00 92.50 82 ALA A N 1
ATOM 619 C CA . ALA A 1 82 ? 20.157 2.386 -16.376 1.00 92.50 82 ALA A CA 1
ATOM 620 C C . ALA A 1 82 ? 20.109 0.984 -15.739 1.00 92.50 82 ALA A C 1
ATOM 622 O O . ALA A 1 82 ? 20.106 0.856 -14.514 1.00 92.50 82 ALA A O 1
ATOM 623 N N . LEU A 1 83 ? 20.161 -0.073 -16.557 1.00 94.19 83 LEU A N 1
ATOM 624 C CA . LEU A 1 83 ? 20.189 -1.460 -16.084 1.00 94.19 83 LEU A CA 1
ATOM 625 C C . LEU A 1 83 ? 21.441 -1.768 -15.253 1.00 94.19 83 LEU A C 1
ATOM 627 O O . LEU A 1 83 ? 21.335 -2.350 -14.172 1.00 94.19 83 LEU A O 1
ATOM 631 N N . ARG A 1 84 ? 22.624 -1.339 -15.712 1.00 93.69 84 ARG A N 1
ATOM 632 C CA . ARG A 1 84 ? 23.880 -1.518 -14.963 1.00 93.69 84 ARG A CA 1
ATOM 633 C C . ARG A 1 84 ? 23.849 -0.778 -13.627 1.00 93.69 84 ARG A C 1
ATOM 635 O O . ARG A 1 84 ? 24.201 -1.359 -12.605 1.00 93.69 84 ARG A O 1
ATOM 642 N N . ASN A 1 85 ? 23.371 0.466 -13.617 1.00 90.12 85 ASN A N 1
ATOM 643 C CA . ASN A 1 85 ? 23.231 1.269 -12.398 1.00 90.12 85 ASN A CA 1
ATOM 644 C C . ASN A 1 85 ? 22.245 0.642 -11.403 1.00 90.12 85 ASN A C 1
ATOM 646 O O . ASN A 1 85 ? 22.435 0.742 -10.191 1.00 90.12 85 ASN A O 1
ATOM 650 N N . ALA A 1 86 ? 21.227 -0.059 -11.905 1.00 90.12 86 ALA A N 1
ATOM 651 C CA . ALA A 1 86 ? 20.301 -0.825 -11.087 1.00 90.12 86 ALA A CA 1
ATOM 652 C C . ALA A 1 86 ? 20.880 -2.144 -10.541 1.00 90.12 86 ALA A C 1
ATOM 654 O O . ALA A 1 86 ? 20.213 -2.820 -9.761 1.00 90.12 86 ALA A O 1
ATOM 655 N N . GLY A 1 87 ? 22.101 -2.527 -10.926 1.00 91.00 87 GLY A N 1
ATOM 656 C CA . GLY A 1 87 ? 22.731 -3.786 -10.521 1.00 91.00 87 GLY A CA 1
ATOM 657 C C . GLY A 1 87 ? 22.342 -4.990 -11.382 1.00 91.00 87 GLY A C 1
ATOM 658 O O . GLY A 1 87 ? 22.564 -6.126 -10.971 1.00 91.00 87 GLY A O 1
ATOM 659 N N . VAL A 1 88 ? 21.761 -4.775 -12.566 1.00 93.12 88 VAL A N 1
ATOM 660 C CA . VAL A 1 88 ? 21.480 -5.849 -13.528 1.00 93.12 88 VAL A CA 1
ATOM 661 C C . VAL A 1 88 ? 22.737 -6.138 -14.343 1.00 93.12 88 VAL A C 1
ATOM 663 O O . VAL A 1 88 ? 23.367 -5.231 -14.889 1.00 93.12 88 VAL A O 1
ATOM 666 N N . THR A 1 89 ? 23.104 -7.415 -14.459 1.00 93.75 89 THR A N 1
ATOM 667 C CA . THR A 1 89 ? 24.220 -7.828 -15.321 1.00 93.75 89 THR A CA 1
ATOM 668 C C . THR A 1 89 ? 23.755 -7.894 -16.768 1.00 93.75 89 THR A C 1
ATOM 670 O O . THR A 1 89 ? 22.922 -8.723 -17.128 1.00 93.75 89 THR A O 1
ATOM 673 N N . VAL A 1 90 ? 24.311 -7.018 -17.601 1.00 95.06 90 VAL A N 1
ATOM 674 C CA . VAL A 1 90 ? 23.959 -6.894 -19.017 1.00 95.06 90 VAL A CA 1
ATOM 675 C C . VAL A 1 90 ? 25.074 -7.460 -19.894 1.00 95.06 90 VAL A C 1
ATOM 677 O O . VAL A 1 90 ? 26.239 -7.116 -19.699 1.00 95.06 90 VAL A O 1
ATOM 680 N N . LEU A 1 91 ? 24.714 -8.292 -20.872 1.00 95.12 91 LEU A N 1
ATOM 681 C CA . LEU A 1 91 ? 25.641 -8.959 -21.796 1.00 95.12 91 LEU A CA 1
ATOM 682 C C . LEU A 1 91 ? 25.866 -8.159 -23.084 1.00 95.12 91 LEU A C 1
ATOM 684 O O . LEU A 1 91 ? 26.912 -8.272 -23.716 1.00 95.12 91 LEU A O 1
ATOM 688 N N . GLY A 1 92 ? 24.898 -7.326 -23.458 1.00 94.69 92 GLY A N 1
ATOM 689 C CA . GLY A 1 92 ? 24.963 -6.468 -24.633 1.00 94.69 92 GLY A CA 1
ATOM 690 C C . GLY A 1 92 ? 23.570 -6.086 -25.106 1.00 94.69 92 GLY A C 1
ATOM 691 O O . GLY A 1 92 ? 22.569 -6.538 -24.558 1.00 94.69 92 GLY A O 1
ATOM 692 N N . GLY A 1 93 ? 23.495 -5.256 -26.137 1.00 95.94 93 GLY A N 1
ATOM 693 C CA . GLY A 1 93 ? 22.233 -4.965 -26.797 1.00 95.94 93 GLY A CA 1
ATOM 694 C C . GLY A 1 93 ? 22.428 -4.681 -28.273 1.00 95.94 93 GLY A C 1
ATOM 695 O O . GLY A 1 93 ? 23.544 -4.443 -28.737 1.00 95.94 93 GLY A O 1
ATOM 696 N N . ARG A 1 94 ? 21.331 -4.746 -29.020 1.00 96.81 94 ARG A N 1
ATOM 697 C CA . ARG A 1 94 ? 21.313 -4.536 -30.467 1.00 96.81 94 ARG A CA 1
ATOM 698 C C . ARG A 1 94 ? 20.124 -3.678 -30.863 1.00 96.81 94 ARG A C 1
ATOM 700 O O . ARG A 1 94 ? 19.000 -3.961 -30.453 1.00 96.81 94 ARG A O 1
ATOM 707 N N . ALA A 1 95 ? 20.376 -2.669 -31.689 1.00 96.69 95 ALA A N 1
ATOM 708 C CA . ALA A 1 95 ? 19.331 -1.969 -32.419 1.00 96.69 95 ALA A CA 1
ATOM 709 C C . ALA A 1 95 ? 19.005 -2.752 -33.699 1.00 96.69 95 ALA A C 1
ATOM 711 O O . ALA A 1 95 ? 19.904 -3.270 -34.362 1.00 96.69 95 ALA A O 1
ATOM 712 N N . PHE A 1 96 ? 17.727 -2.871 -34.039 1.00 96.62 96 PHE A N 1
ATOM 713 C CA . PHE A 1 96 ? 17.281 -3.574 -35.239 1.00 96.62 96 PHE A CA 1
ATOM 714 C C . PHE A 1 96 ? 16.001 -2.954 -35.795 1.00 96.62 96 PHE A C 1
ATOM 716 O O . PHE A 1 96 ? 15.249 -2.286 -35.085 1.00 96.62 96 PHE A O 1
ATOM 723 N N . GLN A 1 97 ? 15.746 -3.184 -37.080 1.00 96.88 97 GLN A N 1
ATOM 724 C CA . GLN A 1 97 ? 14.561 -2.676 -37.757 1.00 96.88 97 GLN A CA 1
ATOM 725 C C . GLN A 1 97 ? 13.407 -3.688 -37.677 1.00 96.88 97 GLN A C 1
ATOM 727 O O . GLN A 1 97 ? 13.578 -4.870 -37.980 1.00 96.88 97 GLN A O 1
ATOM 732 N N . LYS A 1 98 ? 12.219 -3.223 -37.284 1.00 95.44 98 LYS A N 1
ATOM 733 C CA . LYS A 1 98 ? 10.965 -3.987 -37.307 1.00 95.44 98 LYS A CA 1
ATOM 734 C C . LYS A 1 98 ? 10.378 -4.057 -38.730 1.00 95.44 98 LYS A C 1
ATOM 736 O O . LYS A 1 98 ? 10.710 -3.226 -39.580 1.00 95.44 98 LYS A O 1
ATOM 741 N N . PRO A 1 99 ? 9.424 -4.975 -39.000 1.00 95.75 99 PRO A N 1
ATOM 742 C CA . PRO A 1 99 ? 8.751 -5.069 -40.303 1.00 95.75 99 PRO A CA 1
ATOM 743 C C . PRO A 1 99 ? 8.056 -3.775 -40.759 1.00 95.75 99 PRO A C 1
ATOM 745 O O . PRO A 1 99 ? 7.961 -3.509 -41.954 1.00 95.75 99 PRO A O 1
ATOM 748 N N . ASN A 1 100 ? 7.614 -2.934 -39.816 1.00 93.81 100 ASN A N 1
ATOM 749 C CA . ASN A 1 100 ? 7.013 -1.623 -40.087 1.00 93.81 100 ASN A CA 1
ATOM 750 C C . ASN A 1 100 ? 8.044 -0.531 -40.451 1.00 93.81 100 ASN A C 1
ATOM 752 O O . ASN A 1 100 ? 7.693 0.646 -40.517 1.00 93.81 100 ASN A O 1
ATOM 756 N N . ARG A 1 101 ? 9.308 -0.913 -40.686 1.00 94.69 101 ARG A N 1
ATOM 757 C CA . ARG A 1 101 ? 10.456 -0.045 -40.995 1.00 94.69 101 ARG A CA 1
ATOM 758 C C . ARG A 1 101 ? 10.893 0.889 -39.863 1.00 94.69 101 ARG A C 1
ATOM 760 O O . ARG A 1 101 ? 11.812 1.678 -40.082 1.00 94.69 101 ARG A O 1
ATOM 767 N N . ARG A 1 102 ? 10.304 0.791 -38.667 1.00 97.12 102 ARG A N 1
ATOM 768 C CA . ARG A 1 102 ? 10.776 1.503 -37.472 1.00 97.12 102 ARG A CA 1
ATOM 769 C C . ARG A 1 102 ? 11.932 0.751 -36.822 1.00 97.12 102 ARG A C 1
ATOM 771 O O . ARG A 1 102 ? 11.980 -0.476 -36.856 1.00 97.12 102 ARG A O 1
ATOM 778 N N . TRP A 1 103 ? 12.862 1.486 -36.235 1.00 97.19 103 TRP A N 1
ATOM 779 C CA . TRP A 1 103 ? 13.969 0.933 -35.461 1.00 97.19 103 TRP A CA 1
ATOM 780 C C . TRP A 1 103 ? 13.552 0.713 -34.010 1.00 97.19 103 TRP A C 1
ATOM 782 O O . TRP A 1 103 ? 12.754 1.465 -33.470 1.00 97.19 103 TRP A O 1
ATOM 792 N N . THR A 1 104 ? 14.078 -0.321 -33.372 1.00 97.44 104 THR A N 1
ATOM 793 C CA . THR A 1 104 ? 13.892 -0.624 -31.947 1.00 97.44 104 THR A CA 1
ATOM 794 C C . THR A 1 104 ? 15.171 -1.267 -31.415 1.00 97.44 104 THR A C 1
ATOM 796 O O . THR A 1 104 ? 16.138 -1.419 -32.167 1.00 97.44 104 THR A O 1
ATOM 799 N N . PHE A 1 105 ? 15.206 -1.669 -30.148 1.00 97.31 105 PHE A N 1
ATOM 800 C CA . PHE A 1 105 ? 16.348 -2.387 -29.595 1.00 97.31 105 PHE A CA 1
ATOM 801 C C . PHE A 1 105 ? 15.947 -3.507 -28.635 1.00 97.31 105 PHE A C 1
ATOM 803 O O . PHE A 1 105 ? 14.834 -3.556 -28.113 1.00 97.31 105 PHE A O 1
ATOM 810 N N . ALA A 1 106 ? 16.884 -4.424 -28.418 1.00 97.12 106 ALA A N 1
ATOM 811 C CA . ALA A 1 106 ? 16.792 -5.479 -27.419 1.00 97.12 106 ALA A CA 1
ATOM 812 C C . ALA A 1 106 ? 18.109 -5.581 -26.645 1.00 97.12 106 ALA A C 1
ATOM 814 O O . ALA A 1 106 ? 19.175 -5.298 -27.199 1.00 97.12 106 ALA A O 1
ATOM 815 N N . ILE A 1 107 ? 18.027 -5.979 -25.377 1.00 97.94 107 ILE A N 1
ATOM 816 C CA . ILE A 1 107 ? 19.168 -6.093 -24.465 1.00 97.94 107 ILE A CA 1
ATOM 817 C C . ILE A 1 107 ? 19.194 -7.500 -23.882 1.00 97.94 107 ILE A C 1
ATOM 819 O O . ILE A 1 107 ? 18.229 -7.921 -23.252 1.00 97.94 107 ILE A O 1
ATOM 823 N N . ASP A 1 108 ? 20.306 -8.204 -24.050 1.00 97.75 108 ASP A N 1
ATOM 824 C CA . ASP A 1 108 ? 20.518 -9.512 -23.439 1.00 97.75 108 ASP A CA 1
ATOM 825 C C . ASP A 1 108 ? 21.121 -9.321 -22.040 1.00 97.75 108 ASP A C 1
ATOM 827 O O . ASP A 1 108 ? 22.099 -8.589 -21.857 1.00 97.75 108 ASP A O 1
ATOM 831 N N . TYR A 1 109 ? 20.525 -9.953 -21.032 1.00 95.94 109 TYR A N 1
ATOM 832 C CA . TYR A 1 109 ? 20.879 -9.782 -19.624 1.00 95.94 109 TYR A CA 1
ATOM 833 C C . TYR A 1 109 ? 20.777 -11.099 -18.849 1.00 95.94 109 TYR A C 1
ATOM 835 O O . TYR A 1 109 ? 20.130 -12.053 -19.281 1.00 95.94 109 TYR A O 1
ATOM 843 N N . VAL A 1 110 ? 21.423 -11.141 -17.684 1.00 94.62 110 VAL A N 1
ATOM 844 C CA . VAL A 1 110 ? 21.297 -12.254 -16.738 1.00 94.62 110 VAL A CA 1
ATOM 845 C C . VAL A 1 110 ? 20.128 -11.943 -15.796 1.00 94.62 110 VAL A C 1
ATOM 847 O O . VAL A 1 110 ? 20.184 -10.938 -15.081 1.00 94.62 110 VAL A O 1
ATOM 850 N N . PRO A 1 111 ? 19.060 -12.763 -15.770 1.00 93.00 111 PRO A N 1
ATOM 851 C CA . PRO A 1 111 ? 17.860 -12.493 -14.984 1.00 93.00 111 PRO A CA 1
ATOM 852 C C . PRO A 1 111 ? 18.038 -12.790 -13.494 1.00 93.00 111 PRO A C 1
ATOM 854 O O . PRO A 1 111 ? 17.104 -12.601 -12.718 1.00 93.00 111 PRO A O 1
ATOM 857 N N . THR A 1 112 ? 19.222 -13.236 -13.077 1.00 91.69 112 THR A N 1
ATOM 858 C CA . THR A 1 112 ? 19.557 -13.504 -11.683 1.00 91.69 112 THR A CA 1
ATOM 859 C C . THR A 1 112 ? 20.745 -12.666 -11.218 1.00 91.69 112 THR A C 1
ATOM 861 O O . THR A 1 112 ? 21.675 -12.378 -11.969 1.00 91.69 112 THR A O 1
ATOM 864 N N . VAL A 1 113 ? 20.715 -12.266 -9.948 1.00 88.75 113 VAL A N 1
ATOM 865 C CA . VAL A 1 113 ? 21.803 -11.541 -9.278 1.00 88.75 113 VAL A CA 1
ATOM 866 C C . VAL A 1 113 ? 22.236 -12.295 -8.028 1.00 88.75 113 VAL A C 1
ATOM 868 O O . VAL A 1 113 ? 21.402 -12.770 -7.253 1.00 88.75 113 VAL A O 1
ATOM 871 N N . ALA A 1 114 ? 23.548 -12.431 -7.839 1.00 85.94 114 ALA A N 1
ATOM 872 C CA . ALA A 1 114 ? 24.110 -13.126 -6.689 1.00 85.94 114 ALA A CA 1
ATOM 873 C C . ALA A 1 114 ? 23.953 -12.295 -5.407 1.00 85.94 114 ALA A C 1
ATOM 875 O O . ALA A 1 114 ? 24.082 -11.072 -5.397 1.00 85.94 114 ALA A O 1
ATOM 876 N N . HIS A 1 115 ? 23.700 -12.962 -4.287 1.00 81.94 115 HIS A N 1
ATOM 877 C CA . HIS A 1 115 ? 23.656 -12.297 -2.992 1.00 81.94 115 HIS A CA 1
ATOM 878 C C . HIS A 1 115 ? 25.025 -11.704 -2.627 1.00 81.94 115 HIS A C 1
ATOM 880 O O . HIS A 1 115 ? 26.048 -12.378 -2.732 1.00 81.94 115 HIS A O 1
ATOM 886 N N . GLY A 1 116 ? 25.034 -10.451 -2.164 1.00 75.62 116 GLY A N 1
ATOM 887 C CA . GLY A 1 116 ? 26.251 -9.720 -1.794 1.00 75.62 116 GLY A CA 1
ATOM 888 C C . GLY A 1 116 ? 26.860 -8.870 -2.915 1.00 75.62 116 GLY A C 1
ATOM 889 O O . GLY A 1 116 ? 27.839 -8.173 -2.663 1.00 75.62 116 GLY A O 1
ATOM 890 N N . THR A 1 117 ? 26.289 -8.878 -4.124 1.00 83.56 117 THR A N 1
ATOM 891 C CA . THR A 1 117 ? 26.635 -7.909 -5.178 1.00 83.56 117 THR A CA 1
ATOM 892 C C . THR A 1 117 ? 25.758 -6.658 -5.085 1.00 83.56 117 THR A C 1
ATOM 894 O O . THR A 1 117 ? 24.810 -6.597 -4.296 1.00 83.56 117 THR A O 1
ATOM 897 N N . GLN A 1 118 ? 26.033 -5.656 -5.924 1.00 85.19 118 GLN A N 1
ATOM 898 C CA . GLN A 1 118 ? 25.042 -4.620 -6.214 1.00 85.19 118 GLN A CA 1
ATOM 899 C C . GLN A 1 118 ? 23.791 -5.300 -6.785 1.00 85.19 118 GLN A C 1
ATOM 901 O O . GLN A 1 118 ? 23.895 -6.134 -7.684 1.00 85.19 118 GLN A O 1
ATOM 906 N N . MET A 1 119 ? 22.626 -5.001 -6.216 1.00 87.56 119 MET A N 1
ATOM 907 C CA . MET A 1 119 ? 21.353 -5.625 -6.573 1.00 87.56 119 MET A CA 1
ATOM 908 C C . MET A 1 119 ? 20.279 -4.544 -6.703 1.00 87.56 119 MET A C 1
ATOM 910 O O . MET A 1 119 ? 20.326 -3.570 -5.942 1.00 87.56 119 MET A O 1
ATOM 914 N N . PRO A 1 120 ? 19.266 -4.751 -7.563 1.00 89.50 120 PRO A N 1
ATOM 915 C CA . PRO A 1 120 ? 18.067 -3.930 -7.535 1.00 89.50 120 PRO A CA 1
ATOM 916 C C . PRO A 1 120 ? 17.416 -3.968 -6.142 1.00 89.50 120 PRO A C 1
ATOM 918 O O . PRO A 1 120 ? 17.554 -4.962 -5.414 1.00 89.50 120 PRO A O 1
ATOM 921 N N . PRO A 1 121 ? 16.682 -2.921 -5.743 1.00 91.56 121 PRO A N 1
ATOM 922 C CA . PRO A 1 121 ? 15.975 -2.912 -4.469 1.00 91.56 121 PRO A CA 1
ATOM 923 C C . PRO A 1 121 ? 14.852 -3.950 -4.453 1.00 91.56 121 PRO A C 1
ATOM 925 O O . PRO A 1 121 ? 14.286 -4.325 -5.481 1.00 91.56 121 PRO A O 1
ATOM 928 N N . ALA A 1 122 ? 14.497 -4.398 -3.254 1.00 92.81 122 ALA A N 1
ATOM 929 C CA . ALA A 1 122 ? 13.334 -5.245 -3.035 1.00 92.81 122 ALA A CA 1
ATOM 930 C C . ALA A 1 122 ? 12.160 -4.355 -2.609 1.00 92.81 122 ALA A C 1
ATOM 932 O O . ALA A 1 122 ? 12.047 -3.996 -1.437 1.00 92.81 122 ALA A O 1
ATOM 933 N N . ALA A 1 123 ? 11.307 -3.983 -3.559 1.00 94.56 123 ALA A N 1
ATOM 934 C CA . ALA A 1 123 ? 10.166 -3.102 -3.326 1.00 94.56 123 ALA A CA 1
ATOM 935 C C . ALA A 1 123 ? 8.891 -3.676 -3.955 1.00 94.56 123 ALA A C 1
ATOM 937 O O . ALA A 1 123 ? 8.950 -4.397 -4.950 1.00 94.56 123 ALA A O 1
ATOM 938 N N . LEU A 1 124 ? 7.746 -3.354 -3.360 1.00 94.75 124 LEU A N 1
ATOM 939 C CA . LEU A 1 124 ? 6.410 -3.667 -3.856 1.00 94.75 124 LEU A CA 1
ATOM 940 C C . LEU A 1 124 ? 5.642 -2.363 -4.032 1.00 94.75 124 LEU A C 1
ATOM 942 O O . LEU A 1 124 ? 5.630 -1.533 -3.126 1.00 94.75 124 LEU A O 1
ATOM 946 N N . LEU A 1 125 ? 4.980 -2.211 -5.173 1.00 95.56 125 LEU A N 1
ATOM 947 C CA . LEU A 1 125 ? 3.999 -1.155 -5.381 1.00 95.56 125 LEU A CA 1
ATOM 948 C C . LEU A 1 125 ? 2.685 -1.554 -4.703 1.00 95.56 125 LEU A C 1
ATOM 950 O O . LEU A 1 125 ? 2.196 -2.665 -4.908 1.00 95.56 125 LEU A O 1
ATOM 954 N N . GLN A 1 126 ? 2.118 -0.652 -3.908 1.00 95.81 126 GLN A N 1
ATOM 955 C CA . GLN A 1 126 ? 0.793 -0.803 -3.315 1.00 95.81 126 GLN A CA 1
ATOM 956 C C . GLN A 1 126 ? -0.026 0.472 -3.510 1.00 95.81 126 GLN A C 1
ATOM 958 O O . GLN A 1 126 ? 0.520 1.569 -3.609 1.00 95.81 126 GLN A O 1
ATOM 963 N N . THR A 1 127 ? -1.348 0.314 -3.522 1.00 96.19 127 THR A N 1
ATOM 964 C CA . THR A 1 127 ? -2.300 1.423 -3.577 1.00 96.19 127 THR A CA 1
ATOM 965 C C . THR A 1 127 ? -3.205 1.344 -2.358 1.00 96.19 127 THR A C 1
ATOM 967 O O . THR A 1 127 ? -3.982 0.401 -2.215 1.00 96.19 127 THR A O 1
ATOM 970 N N . TYR A 1 128 ? -3.134 2.349 -1.492 1.00 97.00 128 TYR A N 1
ATOM 971 C CA . TYR A 1 128 ? -4.118 2.546 -0.439 1.00 97.00 128 TYR A CA 1
ATOM 972 C C . TYR A 1 128 ? -5.353 3.177 -1.068 1.00 97.00 128 TYR A C 1
ATOM 974 O O . TYR A 1 128 ? -5.243 4.219 -1.708 1.00 97.00 128 TYR A O 1
ATOM 982 N N . ARG A 1 129 ? -6.522 2.558 -0.906 1.00 96.62 129 ARG A N 1
ATOM 983 C CA . ARG A 1 129 ? -7.802 3.139 -1.325 1.00 96.62 129 ARG A CA 1
ATOM 984 C C . ARG A 1 129 ? -8.600 3.474 -0.084 1.00 96.62 129 ARG A C 1
ATOM 986 O O . ARG A 1 129 ? -8.844 2.582 0.726 1.00 96.62 129 ARG A O 1
ATOM 993 N N . SER A 1 130 ? -9.011 4.732 0.033 1.00 96.19 130 SER A N 1
ATOM 994 C CA . SER A 1 130 ? -9.829 5.147 1.160 1.00 96.19 130 SER A CA 1
ATOM 995 C C . SER A 1 130 ? -11.143 4.355 1.177 1.00 96.19 130 SER A C 1
ATOM 997 O O . SER A 1 130 ? -11.787 4.208 0.134 1.00 96.19 130 SER A O 1
ATOM 999 N N . PRO A 1 131 ? -11.557 3.828 2.338 1.00 92.69 131 PRO A N 1
ATOM 1000 C CA . PRO A 1 131 ? -12.878 3.228 2.499 1.00 92.69 131 PRO A CA 1
ATOM 1001 C C . PRO A 1 131 ? -13.992 4.274 2.606 1.00 92.69 131 PRO A C 1
ATOM 1003 O O . PRO A 1 131 ? -15.163 3.921 2.481 1.00 92.69 131 PRO A O 1
ATOM 1006 N N . ALA A 1 132 ? -13.640 5.535 2.864 1.00 93.81 132 ALA A N 1
ATOM 1007 C CA . ALA A 1 132 ? -14.585 6.624 3.027 1.00 93.81 132 ALA A CA 1
ATOM 1008 C C . ALA A 1 132 ? -14.915 7.275 1.680 1.00 93.81 132 ALA A C 1
ATOM 1010 O O . ALA A 1 132 ? -14.078 7.350 0.773 1.00 93.81 132 ALA A O 1
ATOM 1011 N N . ALA A 1 133 ? -16.145 7.769 1.582 1.00 94.12 133 ALA A N 1
ATOM 1012 C CA . ALA A 1 133 ? -16.602 8.627 0.505 1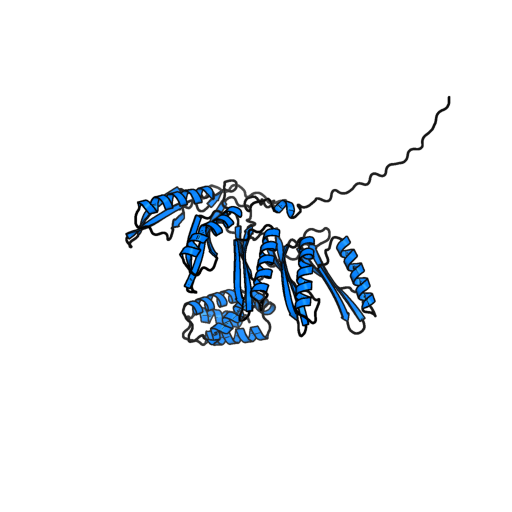.00 94.12 133 ALA A CA 1
ATOM 1013 C C . ALA A 1 133 ? -17.004 9.980 1.102 1.00 94.12 133 ALA A C 1
ATOM 1015 O O . ALA A 1 133 ? -17.554 10.047 2.199 1.00 94.12 133 ALA A O 1
ATOM 1016 N N . TYR A 1 134 ? -16.688 11.048 0.386 1.00 93.38 134 TYR A N 1
ATOM 1017 C CA . TYR A 1 134 ? -16.814 12.426 0.824 1.00 93.38 134 TYR A CA 1
ATOM 1018 C C . TYR A 1 134 ? -17.728 13.166 -0.133 1.00 93.38 134 TYR A C 1
ATOM 1020 O O . TYR A 1 134 ? -17.479 13.205 -1.336 1.00 93.38 134 TYR A O 1
ATOM 1028 N N . TRP A 1 135 ? -18.760 13.810 0.402 1.00 93.56 135 TRP A N 1
ATOM 1029 C CA . TRP A 1 135 ? -19.664 14.614 -0.416 1.00 93.56 135 TRP A CA 1
ATOM 1030 C C . TRP A 1 135 ? -18.939 15.778 -1.111 1.00 93.56 135 TRP A C 1
ATOM 1032 O O . TRP A 1 135 ? -19.263 16.135 -2.241 1.00 93.56 135 TRP A O 1
ATOM 1042 N N . ARG A 1 136 ? -17.963 16.397 -0.432 1.00 95.69 136 ARG A N 1
ATOM 1043 C CA . ARG A 1 136 ? -17.170 17.506 -0.975 1.00 95.69 136 ARG A CA 1
ATOM 1044 C C . ARG A 1 136 ? -15.800 17.019 -1.414 1.00 95.69 136 ARG A C 1
ATOM 1046 O O . ARG A 1 136 ? -15.097 16.362 -0.649 1.00 95.69 136 ARG A O 1
ATOM 1053 N N . GLU A 1 137 ? -15.398 17.443 -2.604 1.00 96.38 137 GLU A N 1
ATOM 1054 C CA . GLU A 1 137 ? -14.059 17.203 -3.145 1.00 96.38 137 GLU A CA 1
ATOM 1055 C C . GLU A 1 137 ? -12.959 17.720 -2.202 1.00 96.38 137 GLU A C 1
ATOM 1057 O O . GLU A 1 137 ? -12.032 16.981 -1.886 1.00 96.38 137 GLU A O 1
ATOM 1062 N N . SER A 1 138 ? -13.125 18.924 -1.636 1.00 97.06 138 SER A N 1
ATOM 1063 C CA . SER A 1 138 ? -12.169 19.522 -0.688 1.00 97.06 138 SER A CA 1
ATOM 1064 C C . SER A 1 138 ? -11.902 18.657 0.546 1.00 97.06 138 SER A C 1
ATOM 1066 O O . SER A 1 138 ? -10.780 18.607 1.048 1.00 97.06 138 SER A O 1
ATOM 1068 N N . ASP A 1 139 ? -12.927 17.961 1.040 1.00 95.25 139 ASP A N 1
ATOM 1069 C CA . ASP A 1 139 ? -12.814 17.128 2.238 1.00 95.25 139 ASP A CA 1
ATOM 1070 C C . ASP A 1 139 ? -12.066 15.825 1.900 1.00 95.25 139 ASP A C 1
ATOM 1072 O O . ASP A 1 139 ? -11.259 15.339 2.700 1.00 95.25 139 ASP A O 1
ATOM 1076 N N . ALA A 1 140 ? -12.275 15.295 0.685 1.00 96.56 140 ALA A N 1
ATOM 1077 C CA . ALA A 1 140 ? -11.498 14.179 0.152 1.00 96.56 140 ALA A CA 1
ATOM 1078 C C . ALA A 1 140 ? -10.026 14.564 -0.058 1.00 96.56 140 ALA A C 1
ATOM 1080 O O . ALA A 1 140 ? -9.144 13.772 0.2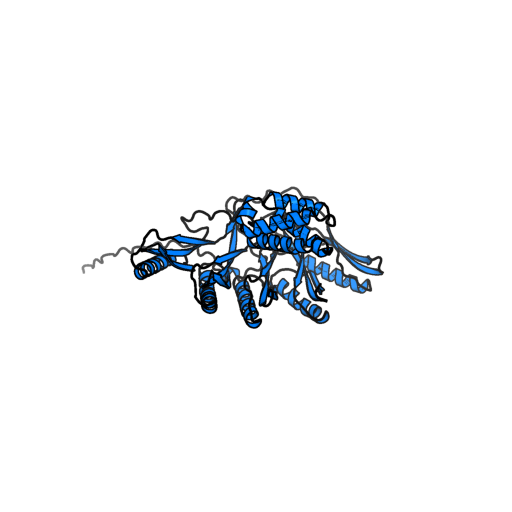73 1.00 96.56 140 ALA A O 1
ATOM 1081 N N . GLU A 1 141 ? -9.743 15.770 -0.560 1.00 97.62 141 GLU A N 1
ATOM 1082 C CA . GLU A 1 141 ? -8.380 16.287 -0.739 1.00 97.62 141 GLU A CA 1
ATOM 1083 C C . GLU A 1 141 ? -7.637 16.446 0.590 1.00 97.62 141 GLU A C 1
ATOM 1085 O O . GLU A 1 141 ? -6.490 16.007 0.710 1.00 97.62 141 GLU A O 1
ATOM 1090 N N . GLU A 1 142 ? -8.284 17.021 1.609 1.00 96.75 142 GLU A N 1
ATOM 1091 C CA . GLU A 1 142 ? -7.702 17.156 2.950 1.00 96.75 142 GLU A CA 1
ATOM 1092 C C . GLU A 1 142 ? -7.384 15.777 3.548 1.00 96.75 142 GLU A C 1
ATOM 1094 O O . GLU A 1 142 ? -6.290 15.551 4.084 1.00 96.75 142 GLU A O 1
ATOM 1099 N N . ALA A 1 143 ? -8.314 14.824 3.416 1.00 96.19 143 ALA A N 1
ATOM 1100 C CA . ALA A 1 143 ? -8.126 13.460 3.894 1.00 96.19 143 ALA A CA 1
ATOM 1101 C C . ALA A 1 143 ? -7.015 12.725 3.124 1.00 96.19 143 ALA A C 1
ATOM 1103 O O . ALA A 1 143 ? -6.183 12.054 3.741 1.00 96.19 143 ALA A O 1
ATOM 1104 N N . MET A 1 144 ? -6.945 12.905 1.803 1.00 97.94 144 MET A N 1
ATOM 1105 C CA . MET A 1 144 ? -5.902 12.355 0.938 1.00 97.94 144 MET A CA 1
ATOM 1106 C C . MET A 1 144 ? -4.522 12.902 1.304 1.00 97.94 144 MET A C 1
ATOM 1108 O O . MET A 1 144 ? -3.578 12.130 1.488 1.00 97.94 144 MET A O 1
ATOM 1112 N N . GLY A 1 145 ? -4.402 14.225 1.448 1.00 97.81 145 GLY A N 1
ATOM 1113 C CA . GLY A 1 145 ? -3.167 14.885 1.864 1.00 97.81 145 GLY A CA 1
ATOM 1114 C C . GLY A 1 145 ? -2.695 14.394 3.233 1.00 97.81 145 GLY A C 1
ATOM 1115 O O . GLY A 1 145 ? -1.515 14.074 3.402 1.00 97.81 145 GLY A O 1
ATOM 1116 N N . SER A 1 146 ? -3.626 14.239 4.177 1.00 95.94 146 SER A N 1
ATOM 1117 C CA . SER A 1 146 ? -3.352 13.684 5.507 1.00 95.94 146 SER A CA 1
ATOM 1118 C C . SER A 1 146 ? -2.880 12.227 5.440 1.00 95.94 146 SER A C 1
ATOM 1120 O O . SER A 1 146 ? -1.856 11.888 6.033 1.00 95.94 146 SER A O 1
ATOM 1122 N N . ALA A 1 147 ? -3.561 11.368 4.676 1.00 97.12 147 ALA A N 1
ATOM 1123 C CA . ALA A 1 147 ? -3.184 9.963 4.519 1.00 97.12 147 ALA A CA 1
ATOM 1124 C C . ALA A 1 147 ? -1.808 9.805 3.853 1.00 97.12 147 ALA A C 1
ATOM 1126 O O . ALA A 1 147 ? -0.967 9.033 4.318 1.00 97.12 147 ALA A O 1
ATOM 1127 N N . ALA A 1 148 ? -1.532 10.585 2.805 1.00 97.31 148 ALA A N 1
ATOM 1128 C CA . ALA A 1 148 ? -0.228 10.607 2.151 1.00 97.31 148 ALA A CA 1
ATOM 1129 C C . ALA A 1 148 ? 0.880 11.087 3.104 1.00 97.31 148 ALA A C 1
ATOM 1131 O O . ALA A 1 148 ? 1.964 10.503 3.140 1.00 97.31 148 ALA A O 1
ATOM 1132 N N . ALA A 1 149 ? 0.626 12.124 3.909 1.00 96.19 149 ALA A N 1
ATOM 1133 C CA . ALA A 1 149 ? 1.567 12.579 4.932 1.00 96.19 149 ALA A CA 1
ATOM 1134 C C . ALA A 1 149 ? 1.824 11.497 5.991 1.00 96.19 149 ALA A C 1
ATOM 1136 O O . ALA A 1 149 ? 2.974 11.255 6.353 1.00 96.19 149 ALA A O 1
ATOM 1137 N N . ASN A 1 150 ? 0.782 10.794 6.430 1.00 95.12 150 ASN A N 1
ATOM 1138 C CA . ASN A 1 150 ? 0.888 9.700 7.388 1.00 95.12 150 ASN A CA 1
ATOM 1139 C C . ASN A 1 150 ? 1.716 8.519 6.855 1.00 95.12 150 ASN A C 1
ATOM 1141 O O . ASN A 1 150 ? 2.589 8.018 7.564 1.00 95.12 150 ASN A O 1
ATOM 1145 N N . LEU A 1 151 ? 1.533 8.130 5.588 1.00 95.69 151 LEU A N 1
ATOM 1146 C CA . LEU A 1 151 ? 2.363 7.109 4.935 1.00 95.69 151 LEU A CA 1
ATOM 1147 C C . LEU A 1 151 ? 3.838 7.536 4.852 1.00 95.69 151 LEU A C 1
ATOM 1149 O O . LEU A 1 151 ? 4.726 6.753 5.198 1.00 95.69 151 LEU A O 1
ATOM 1153 N N . ARG A 1 152 ? 4.118 8.796 4.489 1.00 94.75 152 ARG A N 1
ATOM 1154 C CA . ARG A 1 152 ? 5.491 9.339 4.511 1.00 94.75 152 ARG A CA 1
ATOM 1155 C C . ARG A 1 152 ? 6.078 9.340 5.922 1.00 94.75 152 ARG A C 1
ATOM 1157 O O . ARG A 1 152 ? 7.231 8.959 6.108 1.00 94.75 152 ARG A O 1
ATOM 1164 N N . ASN A 1 153 ? 5.284 9.705 6.929 1.00 91.31 153 ASN A N 1
ATOM 1165 C CA . ASN A 1 153 ? 5.692 9.688 8.337 1.00 91.31 153 ASN A CA 1
ATOM 1166 C C . ASN A 1 153 ? 5.997 8.272 8.846 1.00 91.31 153 ASN A C 1
ATOM 1168 O O . ASN A 1 153 ? 6.854 8.120 9.721 1.00 91.31 153 ASN A O 1
ATOM 1172 N N . ALA A 1 154 ? 5.352 7.254 8.267 1.00 90.06 154 ALA A N 1
ATOM 1173 C CA . ALA A 1 154 ? 5.643 5.837 8.482 1.00 90.06 154 ALA A CA 1
ATOM 1174 C C . ALA A 1 154 ? 6.917 5.348 7.758 1.00 90.06 154 ALA A C 1
ATOM 1176 O O . ALA A 1 154 ? 7.280 4.177 7.874 1.00 90.06 154 ALA A O 1
ATOM 1177 N N . GLY A 1 155 ? 7.603 6.229 7.020 1.00 90.69 155 GLY A N 1
ATOM 1178 C CA . GLY A 1 155 ? 8.812 5.915 6.258 1.00 90.69 155 GLY A CA 1
ATOM 1179 C C . GLY A 1 155 ? 8.540 5.273 4.897 1.00 90.69 155 GLY A C 1
ATOM 1180 O O . GLY A 1 155 ? 9.443 4.661 4.331 1.00 90.69 155 GLY A O 1
ATOM 1181 N N . LEU A 1 156 ? 7.313 5.375 4.374 1.00 93.88 156 LEU A N 1
ATOM 1182 C CA . LEU A 1 156 ? 6.956 4.816 3.072 1.00 93.88 156 LEU A CA 1
ATOM 1183 C C . LEU A 1 156 ? 7.044 5.882 1.972 1.00 93.88 156 LEU A C 1
ATOM 1185 O O . LEU A 1 156 ? 6.454 6.958 2.113 1.00 93.88 156 LEU A O 1
ATOM 1189 N N . PRO A 1 157 ? 7.747 5.604 0.860 1.00 94.88 157 PRO A N 1
ATOM 1190 C CA . PRO A 1 157 ? 7.769 6.504 -0.283 1.00 94.88 157 PRO A CA 1
ATOM 1191 C C . PRO A 1 157 ? 6.392 6.566 -0.948 1.00 94.88 157 PRO A C 1
ATOM 1193 O O . PRO A 1 157 ? 5.927 5.582 -1.522 1.00 94.88 157 PRO A O 1
ATOM 1196 N N . VAL A 1 158 ? 5.749 7.731 -0.875 1.00 95.69 158 VAL A N 1
ATOM 1197 C CA . VAL A 1 158 ? 4.505 8.019 -1.602 1.00 95.69 158 VAL A CA 1
ATOM 1198 C C . VAL A 1 158 ? 4.855 8.509 -2.999 1.00 95.69 158 VAL A C 1
ATOM 1200 O O . VAL A 1 158 ? 5.571 9.500 -3.142 1.00 95.69 158 VAL A O 1
ATOM 1203 N N . LEU A 1 159 ? 4.328 7.818 -4.005 1.00 94.12 159 LEU A N 1
ATOM 1204 C CA . LEU A 1 159 ? 4.537 8.113 -5.418 1.00 94.12 159 LEU A CA 1
ATOM 1205 C C . LEU A 1 159 ? 3.472 9.088 -5.916 1.00 94.12 159 LEU A C 1
ATOM 1207 O O . LEU A 1 159 ? 3.771 10.140 -6.464 1.00 94.12 159 LEU A O 1
ATOM 1211 N N . ASN A 1 160 ? 2.207 8.764 -5.680 1.00 94.88 160 ASN A N 1
ATOM 1212 C CA . ASN A 1 160 ? 1.096 9.536 -6.209 1.00 94.88 160 ASN A CA 1
ATOM 1213 C C . ASN A 1 160 ? -0.088 9.502 -5.257 1.00 94.88 160 ASN A C 1
ATOM 1215 O O . ASN A 1 160 ? -0.224 8.596 -4.438 1.00 94.88 160 ASN A O 1
ATOM 1219 N N . SER A 1 161 ? -0.959 10.488 -5.386 1.00 95.44 161 SER A N 1
ATOM 1220 C CA . SER A 1 161 ? -2.234 10.535 -4.692 1.00 95.44 161 SER A CA 1
ATOM 1221 C C . SER A 1 161 ? -3.252 11.188 -5.610 1.00 95.44 161 SER A C 1
ATOM 1223 O O . SER A 1 161 ? -2.952 12.223 -6.203 1.00 95.44 161 SER A O 1
ATOM 1225 N N . TYR A 1 162 ? -4.424 10.582 -5.756 1.00 94.75 162 TYR A N 1
ATOM 1226 C CA . TYR A 1 162 ? -5.450 11.064 -6.673 1.00 94.75 162 TYR A CA 1
ATOM 1227 C C . TYR A 1 162 ? -6.853 10.819 -6.130 1.00 94.75 162 TYR A C 1
ATOM 1229 O O . TYR A 1 162 ? -7.098 9.851 -5.404 1.00 94.75 162 TYR A O 1
ATOM 1237 N N . LEU A 1 163 ? -7.778 11.685 -6.537 1.00 95.56 163 LEU A N 1
ATOM 1238 C CA . LEU A 1 163 ? -9.203 11.519 -6.290 1.00 95.56 163 LEU A CA 1
ATOM 1239 C C . LEU A 1 163 ? -9.835 10.624 -7.359 1.00 95.56 163 LEU A C 1
ATOM 1241 O O . LEU A 1 163 ? -9.372 10.557 -8.501 1.00 95.56 163 LEU A O 1
ATOM 1245 N N . PHE A 1 164 ? -10.910 9.941 -6.992 1.00 92.38 164 PHE A N 1
ATOM 1246 C CA . PHE A 1 164 ? -11.762 9.220 -7.926 1.00 92.38 164 PHE A CA 1
ATOM 1247 C C . PHE A 1 164 ? -13.225 9.289 -7.485 1.00 92.38 164 PHE A C 1
ATOM 1249 O O . PHE A 1 164 ? -13.525 9.418 -6.296 1.00 92.38 164 PHE A O 1
ATOM 1256 N N . ASP A 1 165 ? -14.132 9.148 -8.448 1.00 91.88 165 ASP A N 1
ATOM 1257 C CA . ASP A 1 165 ? -15.568 9.174 -8.183 1.00 91.88 165 ASP A CA 1
ATOM 1258 C C . ASP A 1 165 ? -16.018 7.887 -7.476 1.00 91.88 165 ASP A C 1
ATOM 1260 O O . ASP A 1 165 ? -15.795 6.767 -7.951 1.00 91.88 165 ASP A O 1
ATOM 1264 N N . ALA A 1 166 ? -16.696 8.051 -6.344 1.00 91.38 166 ALA A N 1
ATOM 1265 C CA . ALA A 1 166 ? -17.310 6.996 -5.549 1.00 91.38 166 ALA A CA 1
ATOM 1266 C C . ALA A 1 166 ? -18.840 7.153 -5.587 1.00 91.38 166 ALA A C 1
ATOM 1268 O O . ALA A 1 166 ? -19.492 7.497 -4.604 1.00 91.38 166 ALA A O 1
ATOM 1269 N N . GLY A 1 167 ? -19.435 6.915 -6.758 1.00 92.69 167 GLY A N 1
ATOM 1270 C CA . GLY A 1 167 ? -20.867 7.128 -6.974 1.00 92.69 167 GLY A CA 1
ATOM 1271 C C . GLY A 1 167 ? -21.181 8.599 -7.240 1.00 92.69 167 GLY A C 1
ATOM 1272 O O . GLY A 1 167 ? -20.879 9.089 -8.322 1.00 92.69 167 GLY A O 1
ATOM 1273 N N . ARG A 1 168 ? -21.833 9.277 -6.287 1.00 92.62 168 ARG A N 1
ATOM 1274 C CA . ARG A 1 168 ? -22.060 10.740 -6.328 1.00 92.62 168 ARG A CA 1
ATOM 1275 C C . ARG A 1 168 ? -21.097 11.521 -5.432 1.00 92.62 168 ARG A C 1
ATOM 1277 O O . ARG A 1 168 ? -21.170 12.743 -5.410 1.00 92.62 168 ARG A O 1
ATOM 1284 N N . ASP A 1 169 ? -20.238 10.798 -4.728 1.00 96.19 169 ASP A N 1
ATOM 1285 C CA . ASP A 1 169 ? -19.278 11.323 -3.771 1.00 96.19 169 ASP A CA 1
ATOM 1286 C C . ASP A 1 169 ? -17.855 11.163 -4.325 1.00 96.19 169 ASP A C 1
ATOM 1288 O O . ASP A 1 169 ? -17.626 10.498 -5.341 1.00 96.19 169 ASP A O 1
ATOM 1292 N N . HIS A 1 170 ? -16.882 11.726 -3.622 1.00 96.25 170 HIS A N 1
ATOM 1293 C CA . HIS A 1 170 ? -15.463 11.646 -3.938 1.00 96.25 170 HIS A CA 1
ATOM 1294 C C . HIS A 1 170 ? -14.748 10.714 -2.962 1.00 96.25 170 HIS A C 1
ATOM 1296 O O . HIS A 1 170 ? -15.027 10.692 -1.768 1.00 96.25 170 HIS A O 1
ATOM 1302 N N . SER A 1 171 ? -13.786 9.945 -3.447 1.00 97.19 171 SER A N 1
ATOM 1303 C CA . SER A 1 171 ? -12.852 9.202 -2.604 1.00 97.19 171 SER A CA 1
ATOM 1304 C C . SER A 1 171 ? -11.444 9.378 -3.158 1.00 97.19 171 SER A C 1
ATOM 1306 O O . SER A 1 171 ? -11.238 10.083 -4.146 1.00 97.19 171 SER A O 1
ATOM 1308 N N . PHE A 1 172 ? -10.452 8.781 -2.511 1.00 97.56 172 PHE A N 1
ATOM 1309 C CA . PHE A 1 172 ? -9.063 8.960 -2.903 1.00 97.56 172 PHE A CA 1
ATOM 1310 C C . PHE A 1 172 ? -8.259 7.674 -2.807 1.00 97.56 172 PHE A C 1
ATOM 1312 O O . PHE A 1 172 ? -8.590 6.734 -2.074 1.00 97.56 172 PHE A O 1
ATOM 1319 N N . ALA A 1 173 ? -7.168 7.651 -3.559 1.00 97.12 173 ALA A N 1
ATOM 1320 C CA . ALA A 1 173 ? -6.164 6.613 -3.503 1.00 97.12 173 ALA A CA 1
ATOM 1321 C C . ALA A 1 173 ? -4.766 7.220 -3.368 1.00 97.12 173 ALA A C 1
ATOM 1323 O O . ALA A 1 173 ? -4.505 8.327 -3.839 1.00 97.12 173 ALA A O 1
ATOM 1324 N N . VAL A 1 174 ? -3.868 6.484 -2.719 1.00 97.62 174 VAL A N 1
ATOM 1325 C CA . VAL A 1 174 ? -2.460 6.850 -2.554 1.00 97.62 174 VAL A CA 1
ATOM 1326 C C . VAL A 1 174 ? -1.603 5.669 -2.991 1.00 97.62 174 VAL A C 1
ATOM 1328 O O . VAL A 1 174 ? -1.699 4.590 -2.410 1.00 97.62 174 VAL A O 1
ATOM 1331 N N . ASP A 1 175 ? -0.767 5.872 -4.002 1.00 97.06 175 ASP A N 1
ATOM 1332 C CA . ASP A 1 175 ? 0.198 4.887 -4.485 1.00 97.06 175 ASP A CA 1
ATOM 1333 C C . ASP A 1 175 ? 1.519 5.058 -3.732 1.00 97.06 175 ASP A C 1
ATOM 1335 O O . ASP A 1 175 ? 2.059 6.165 -3.629 1.00 97.06 175 ASP A O 1
ATOM 1339 N N . PHE A 1 176 ? 2.058 3.968 -3.198 1.00 96.25 176 PHE A N 1
ATOM 1340 C CA . PHE A 1 176 ? 3.268 3.986 -2.384 1.00 96.25 176 PHE A CA 1
ATOM 1341 C C . PHE A 1 176 ? 4.094 2.709 -2.553 1.00 96.25 176 PHE A C 1
ATOM 1343 O O . PHE A 1 176 ? 3.611 1.677 -3.024 1.00 96.25 176 PHE A O 1
ATOM 1350 N N . LEU A 1 177 ? 5.367 2.784 -2.167 1.00 96.06 177 LEU A N 1
ATOM 1351 C CA . LEU A 1 177 ? 6.289 1.651 -2.184 1.00 96.06 177 LEU A CA 1
ATOM 1352 C C . LEU A 1 177 ? 6.447 1.054 -0.787 1.00 96.06 177 LEU A C 1
ATOM 1354 O O . LEU A 1 177 ? 6.697 1.761 0.188 1.00 96.06 177 LEU A O 1
ATOM 1358 N N . VAL A 1 178 ? 6.367 -0.271 -0.703 1.00 95.12 178 VAL A N 1
ATOM 1359 C CA . VAL A 1 178 ? 6.600 -1.045 0.520 1.00 95.12 178 VAL A CA 1
ATOM 1360 C C . VAL A 1 178 ? 7.854 -1.900 0.349 1.00 95.12 178 VAL A C 1
ATOM 1362 O O . VAL A 1 178 ? 7.976 -2.592 -0.665 1.00 95.12 178 VAL A O 1
ATOM 1365 N N . PRO A 1 179 ? 8.784 -1.921 1.323 1.00 93.62 179 PRO A N 1
ATOM 1366 C CA . PRO A 1 179 ? 9.909 -2.847 1.280 1.00 93.62 179 PRO A CA 1
ATOM 1367 C C . PRO A 1 179 ? 9.437 -4.304 1.195 1.00 93.62 179 PRO A C 1
ATOM 1369 O O . PRO A 1 179 ? 8.538 -4.725 1.928 1.00 93.62 179 PRO A O 1
ATOM 1372 N N . ASN A 1 180 ? 10.079 -5.093 0.337 1.00 93.06 180 ASN A N 1
ATOM 1373 C CA . ASN A 1 180 ? 9.825 -6.524 0.215 1.00 93.06 180 ASN A CA 1
ATOM 1374 C C . ASN A 1 180 ? 10.839 -7.315 1.057 1.00 93.06 180 ASN A C 1
ATOM 1376 O O . ASN A 1 180 ? 12.029 -7.373 0.741 1.00 93.06 180 ASN A O 1
ATOM 1380 N N . ALA A 1 181 ? 10.360 -7.942 2.127 1.00 89.81 181 ALA A N 1
ATOM 1381 C CA . ALA A 1 181 ? 11.106 -8.755 3.080 1.00 89.81 181 ALA A CA 1
ATOM 1382 C C . ALA A 1 181 ? 11.477 -10.137 2.507 1.00 89.81 181 ALA A C 1
ATOM 1384 O O . ALA A 1 181 ? 11.045 -11.188 3.004 1.00 89.81 181 ALA A O 1
ATOM 1385 N N . LEU A 1 182 ? 12.268 -10.138 1.432 1.00 88.31 182 LEU A N 1
ATOM 1386 C CA . LEU A 1 182 ? 12.708 -11.351 0.750 1.00 88.31 182 LEU A CA 1
ATOM 1387 C C . LEU A 1 182 ? 13.499 -12.264 1.692 1.00 88.31 182 LEU A C 1
ATOM 1389 O O . LEU A 1 182 ? 14.345 -11.821 2.467 1.00 88.31 182 LEU A O 1
ATOM 1393 N N . ARG A 1 183 ? 13.239 -13.572 1.597 1.00 83.88 183 ARG A N 1
ATOM 1394 C CA . ARG A 1 183 ? 14.070 -14.578 2.267 1.00 83.88 183 ARG A CA 1
ATOM 1395 C C . ARG A 1 183 ? 15.495 -14.535 1.706 1.00 83.88 183 ARG A C 1
ATOM 1397 O O . ARG A 1 183 ? 15.625 -14.505 0.481 1.00 83.88 183 ARG A O 1
ATOM 1404 N N . PRO A 1 184 ? 16.528 -14.622 2.563 1.00 83.56 184 PRO A N 1
ATOM 1405 C CA . PRO A 1 184 ? 17.902 -14.779 2.114 1.00 83.56 184 PRO A CA 1
ATOM 1406 C C . PRO A 1 184 ? 18.065 -16.007 1.210 1.00 83.56 184 PRO A C 1
ATOM 1408 O O . PRO A 1 184 ? 17.847 -17.143 1.639 1.00 83.56 184 PRO A O 1
ATOM 1411 N N . THR A 1 185 ? 18.455 -15.773 -0.039 1.00 85.50 185 THR A N 1
ATOM 1412 C CA . THR A 1 185 ? 18.794 -16.794 -1.041 1.00 85.50 185 THR A CA 1
ATOM 1413 C C . THR A 1 185 ? 20.160 -16.493 -1.651 1.00 85.50 185 THR A C 1
ATOM 1415 O O . THR A 1 185 ? 20.673 -15.388 -1.508 1.00 85.50 185 THR A O 1
ATOM 1418 N N . GLN A 1 186 ? 20.776 -17.477 -2.313 1.00 85.06 186 GLN A N 1
ATOM 1419 C CA . GLN A 1 186 ? 22.060 -17.274 -3.004 1.00 85.06 186 GLN A CA 1
ATOM 1420 C C . GLN A 1 186 ? 21.921 -16.406 -4.252 1.00 85.06 186 GLN A C 1
ATOM 1422 O O . GLN A 1 186 ? 22.832 -15.654 -4.582 1.00 85.06 186 GLN A O 1
ATOM 1427 N N . GLN A 1 187 ? 20.777 -16.512 -4.922 1.00 87.56 187 GLN A N 1
ATOM 1428 C CA . GLN A 1 187 ? 20.428 -15.728 -6.093 1.00 87.56 187 GLN A CA 1
ATOM 1429 C C . GLN A 1 187 ? 19.035 -15.134 -5.911 1.00 87.56 187 GLN A C 1
ATOM 1431 O O . GLN A 1 187 ? 18.160 -15.753 -5.292 1.00 87.56 187 GLN A O 1
ATOM 1436 N N . TYR A 1 188 ? 18.853 -13.936 -6.446 1.00 91.38 188 TYR A N 1
ATOM 1437 C CA . TYR A 1 188 ? 17.563 -13.272 -6.583 1.00 91.38 188 TYR A CA 1
ATOM 1438 C C . TYR A 1 188 ? 17.244 -13.109 -8.056 1.00 91.38 188 TYR A C 1
ATOM 1440 O O . TYR A 1 188 ? 18.151 -12.970 -8.871 1.00 91.38 188 TYR A O 1
ATOM 1448 N N . GLU A 1 189 ? 15.961 -13.096 -8.375 1.00 92.62 189 GLU A N 1
ATOM 1449 C CA . GLU A 1 189 ? 15.474 -12.830 -9.722 1.00 92.62 189 GLU A CA 1
ATOM 1450 C C . GLU A 1 189 ? 15.304 -11.323 -9.912 1.00 92.62 189 GLU A C 1
ATOM 1452 O O . GLU A 1 189 ? 14.844 -10.615 -9.013 1.00 92.62 189 GLU A O 1
ATOM 1457 N N . VAL A 1 190 ? 15.673 -10.832 -11.086 1.00 93.75 190 VAL A N 1
ATOM 1458 C CA . VAL A 1 190 ? 15.429 -9.462 -11.529 1.00 93.75 190 VAL A CA 1
ATOM 1459 C C . VAL A 1 190 ? 14.092 -9.435 -12.255 1.00 93.75 190 VAL A C 1
ATOM 1461 O O . VAL A 1 190 ? 13.889 -10.183 -13.211 1.00 93.75 190 VAL A O 1
ATOM 1464 N N . ARG A 1 191 ? 13.188 -8.553 -11.828 1.00 94.62 191 ARG A N 1
ATOM 1465 C CA . ARG A 1 191 ? 11.886 -8.361 -12.464 1.00 94.62 191 ARG A CA 1
ATOM 1466 C C . ARG A 1 191 ? 11.719 -6.913 -12.907 1.00 94.62 191 ARG A C 1
ATOM 1468 O O . ARG A 1 191 ? 12.009 -5.988 -12.148 1.00 94.62 191 ARG A O 1
ATOM 1475 N N . PHE A 1 192 ? 11.228 -6.747 -14.130 1.00 95.12 192 PHE A N 1
ATOM 1476 C CA . PHE A 1 192 ? 10.767 -5.467 -14.652 1.00 95.12 192 PHE A CA 1
ATOM 1477 C C . PHE A 1 192 ? 9.278 -5.336 -14.371 1.00 95.12 192 PHE A C 1
ATOM 1479 O O . PHE A 1 192 ? 8.501 -6.239 -14.681 1.00 95.12 192 PHE A O 1
ATOM 1486 N N . GLU A 1 193 ? 8.897 -4.233 -13.751 1.00 95.81 193 GLU A N 1
ATOM 1487 C CA . GLU A 1 193 ? 7.518 -3.925 -13.403 1.00 95.81 193 GLU A CA 1
ATOM 1488 C C . GLU A 1 193 ? 7.124 -2.600 -14.043 1.00 95.81 193 GLU A C 1
ATOM 1490 O O . GLU A 1 193 ? 7.971 -1.761 -14.366 1.00 95.81 193 GLU A O 1
ATOM 1495 N N . LYS A 1 194 ? 5.817 -2.414 -14.210 1.00 95.94 194 LYS A N 1
ATOM 1496 C CA . LYS A 1 194 ? 5.247 -1.188 -14.753 1.00 95.94 194 LYS A CA 1
ATOM 1497 C C . LYS A 1 194 ? 4.369 -0.504 -13.721 1.00 95.94 194 LYS A C 1
ATOM 1499 O O . LYS A 1 194 ? 3.624 -1.154 -12.994 1.00 95.94 194 LYS A O 1
ATOM 1504 N N . TYR A 1 195 ? 4.435 0.815 -13.701 1.00 96.62 195 TYR A N 1
ATOM 1505 C CA . TYR A 1 195 ? 3.581 1.684 -12.910 1.00 96.62 195 TYR A CA 1
ATOM 1506 C C . TYR A 1 195 ? 2.892 2.668 -13.847 1.00 96.62 195 TYR A C 1
ATOM 1508 O O . TYR A 1 195 ? 3.566 3.301 -14.647 1.00 96.62 195 TYR A O 1
ATOM 1516 N N . ALA A 1 196 ? 1.573 2.810 -13.740 1.00 95.38 196 ALA A N 1
ATOM 1517 C CA . ALA A 1 196 ? 0.818 3.828 -14.460 1.00 95.38 196 ALA A CA 1
ATOM 1518 C C . ALA A 1 196 ? 0.174 4.777 -13.446 1.00 95.38 196 ALA A C 1
ATOM 1520 O O . ALA A 1 196 ? -0.593 4.334 -12.593 1.00 95.38 196 ALA A O 1
ATOM 1521 N N . GLY A 1 197 ? 0.494 6.067 -13.533 1.00 92.06 197 GLY A N 1
ATOM 1522 C CA . GLY A 1 197 ? 0.077 7.070 -12.559 1.00 92.06 197 GLY A CA 1
ATOM 1523 C C . GLY A 1 197 ? -0.290 8.411 -13.182 1.00 92.06 197 GLY A C 1
ATOM 1524 O O . GLY A 1 197 ? 0.162 8.765 -14.271 1.00 92.06 197 GLY A O 1
ATOM 1525 N N . GLY A 1 198 ? -1.111 9.170 -12.460 1.00 90.19 198 GLY A N 1
ATOM 1526 C CA . GLY A 1 198 ? -1.595 10.478 -12.892 1.00 90.19 198 GLY A CA 1
ATOM 1527 C C . GLY A 1 198 ? -2.765 10.424 -13.879 1.00 90.19 198 GLY A C 1
ATOM 1528 O O . GLY A 1 198 ? -3.115 9.380 -14.442 1.00 90.19 198 GLY A O 1
ATOM 1529 N N . LYS A 1 199 ? -3.397 11.582 -14.042 1.00 92.69 199 LYS A N 1
ATOM 1530 C CA . LYS A 1 199 ? -4.488 11.837 -14.979 1.00 92.69 199 LYS A CA 1
ATOM 1531 C C . LYS A 1 199 ? -4.248 13.229 -15.558 1.00 92.69 199 LYS A C 1
ATOM 1533 O O . LYS A 1 199 ? -4.216 14.191 -14.799 1.00 92.69 199 LYS A O 1
ATOM 1538 N N . PHE A 1 200 ? -4.014 13.293 -16.861 1.00 94.19 200 PHE A N 1
ATOM 1539 C CA . PHE A 1 200 ? -3.664 14.509 -17.589 1.00 94.19 200 PHE A CA 1
ATOM 1540 C C . PHE A 1 200 ? -4.566 14.645 -18.806 1.00 94.19 200 PHE A C 1
ATOM 1542 O O . PHE A 1 200 ? -4.794 13.656 -19.504 1.00 94.19 200 PHE A O 1
ATOM 1549 N N . ASP A 1 201 ? -5.036 15.852 -19.093 1.00 94.81 201 ASP A N 1
ATOM 1550 C CA . ASP A 1 201 ? -5.931 16.077 -20.230 1.00 94.81 201 ASP A CA 1
ATOM 1551 C C . ASP A 1 201 ? -5.162 15.983 -21.561 1.00 94.81 201 ASP A C 1
ATOM 1553 O O . ASP A 1 201 ? -5.708 15.574 -22.591 1.00 94.81 201 ASP A O 1
ATOM 1557 N N . PHE A 1 202 ? -3.862 16.303 -21.538 1.00 96.69 202 PHE A N 1
ATOM 1558 C CA . PHE A 1 202 ? -3.000 16.327 -22.718 1.00 96.69 202 PHE A CA 1
ATOM 1559 C C . PHE A 1 202 ? -1.768 15.424 -22.583 1.00 96.69 202 PHE A C 1
ATOM 1561 O O . PHE A 1 202 ? -1.161 15.303 -21.519 1.00 96.69 202 PHE A O 1
ATOM 1568 N N . GLU A 1 203 ? -1.340 14.844 -23.709 1.00 97.25 203 GLU A N 1
ATOM 1569 C CA . GLU A 1 203 ? -0.133 14.008 -23.786 1.00 97.25 203 GLU A CA 1
ATOM 1570 C C . GLU A 1 203 ? 1.113 14.773 -23.328 1.00 97.25 203 GLU A C 1
ATOM 1572 O O . GLU A 1 203 ? 1.878 14.265 -22.515 1.00 97.25 203 GLU A O 1
ATOM 1577 N N . SER A 1 204 ? 1.260 16.029 -23.759 1.00 97.44 204 SER A N 1
ATOM 1578 C CA . SER A 1 204 ? 2.395 16.889 -23.408 1.00 97.44 204 SER A CA 1
ATOM 1579 C C . SER A 1 204 ? 2.513 17.164 -21.906 1.00 97.44 204 SER A C 1
ATOM 1581 O O . SER A 1 204 ? 3.614 17.366 -21.398 1.00 97.44 204 SER A O 1
ATOM 1583 N N . GLU A 1 205 ? 1.392 17.181 -21.179 1.00 97.50 205 GLU A N 1
ATOM 1584 C CA . GLU A 1 205 ? 1.399 17.337 -19.719 1.00 97.50 205 GLU A CA 1
ATOM 1585 C C . GLU A 1 205 ? 1.894 16.062 -19.038 1.00 97.50 205 GLU A C 1
ATOM 1587 O O . GLU A 1 205 ? 2.739 16.126 -18.142 1.00 97.50 205 GLU A O 1
ATOM 1592 N N . ALA A 1 206 ? 1.430 14.899 -19.506 1.00 96.56 206 ALA A N 1
ATOM 1593 C CA . ALA A 1 206 ? 1.933 13.615 -19.036 1.00 96.56 206 ALA A CA 1
ATOM 1594 C C . ALA A 1 206 ? 3.432 13.459 -19.348 1.00 96.56 206 ALA A C 1
ATOM 1596 O O . ALA A 1 206 ? 4.191 13.045 -18.474 1.00 96.56 206 ALA A O 1
ATOM 1597 N N . GLU A 1 207 ? 3.888 13.845 -20.544 1.00 97.19 207 GLU A N 1
ATOM 1598 C CA . GLU A 1 207 ? 5.309 13.843 -20.921 1.00 97.19 207 GLU A CA 1
ATOM 1599 C C . GLU A 1 207 ? 6.150 14.732 -19.997 1.00 97.19 207 GLU A C 1
ATOM 1601 O O . GLU A 1 207 ? 7.177 14.287 -19.479 1.00 97.19 207 GLU A O 1
ATOM 1606 N N . ALA A 1 208 ? 5.693 15.958 -19.719 1.00 96.69 208 ALA A N 1
ATOM 1607 C CA . ALA A 1 208 ? 6.368 16.864 -18.792 1.00 96.69 208 ALA A CA 1
ATOM 1608 C C . ALA A 1 208 ? 6.423 16.302 -17.358 1.00 96.69 208 ALA A C 1
ATOM 1610 O O . ALA A 1 208 ? 7.395 16.529 -16.632 1.00 96.69 208 ALA A O 1
ATOM 1611 N N . ALA A 1 209 ? 5.413 15.528 -16.952 1.00 96.38 209 ALA A N 1
ATOM 1612 C CA . ALA A 1 209 ? 5.347 14.914 -15.631 1.00 96.38 209 ALA A CA 1
ATOM 1613 C C . ALA A 1 209 ? 6.274 13.694 -15.461 1.00 96.38 209 ALA A C 1
ATOM 1615 O O . ALA A 1 209 ? 6.610 13.355 -14.322 1.00 96.38 209 ALA A O 1
ATOM 1616 N N . VAL A 1 210 ? 6.739 13.053 -16.547 1.00 96.50 210 VAL A N 1
ATOM 1617 C CA . VAL A 1 210 ? 7.586 11.839 -16.495 1.00 96.50 210 VAL A CA 1
ATOM 1618 C C . VAL A 1 210 ? 8.799 12.017 -15.580 1.00 96.50 210 VAL A C 1
ATOM 1620 O O . VAL A 1 210 ? 9.098 11.136 -14.767 1.00 96.50 210 VAL A O 1
ATOM 1623 N N . ALA A 1 211 ? 9.489 13.157 -15.675 1.00 94.94 211 ALA A N 1
ATOM 1624 C CA . ALA A 1 211 ? 10.665 13.444 -14.856 1.00 94.94 211 ALA A CA 1
ATOM 1625 C C . ALA A 1 211 ? 10.317 13.526 -13.358 1.00 94.94 211 ALA A C 1
ATOM 1627 O O . ALA A 1 211 ? 11.054 13.004 -12.520 1.00 94.94 211 ALA A O 1
ATOM 1628 N N . GLY A 1 212 ? 9.162 14.113 -13.026 1.00 94.69 212 GLY A N 1
ATOM 1629 C CA . GLY A 1 212 ? 8.652 14.200 -11.658 1.00 94.69 212 GLY A CA 1
ATOM 1630 C C . GLY A 1 212 ? 8.422 12.818 -11.049 1.00 94.69 212 GLY A C 1
ATOM 1631 O O . GLY A 1 212 ? 9.012 12.500 -10.016 1.00 94.69 212 GLY A O 1
ATOM 1632 N N . PHE A 1 213 ? 7.665 11.955 -11.731 1.00 94.50 213 PHE A N 1
ATOM 1633 C CA . PHE A 1 213 ? 7.438 10.580 -11.271 1.00 94.50 213 PHE A CA 1
ATOM 1634 C C . PHE A 1 213 ? 8.743 9.775 -11.187 1.00 94.50 213 PHE A C 1
ATOM 1636 O O . PHE A 1 213 ? 8.989 9.078 -10.202 1.00 94.50 213 PHE A O 1
ATOM 1643 N N . SER A 1 214 ? 9.627 9.911 -12.180 1.00 94.50 214 SER A N 1
ATOM 1644 C CA . SER A 1 214 ? 10.913 9.200 -12.192 1.00 94.50 214 SER A CA 1
ATOM 1645 C C . SER A 1 214 ? 11.804 9.605 -11.013 1.00 94.50 214 SER A C 1
ATOM 1647 O O . SER A 1 214 ? 12.492 8.768 -10.419 1.00 94.50 214 SER A O 1
ATOM 1649 N N . SER A 1 215 ? 11.756 10.885 -10.627 1.00 92.88 215 SER A N 1
ATOM 1650 C CA . SER A 1 215 ? 12.481 11.406 -9.468 1.00 92.88 215 SER A CA 1
ATOM 1651 C C . SER A 1 215 ? 11.964 10.832 -8.146 1.00 92.88 215 SER A C 1
ATOM 1653 O O . SER A 1 215 ? 12.774 10.508 -7.282 1.00 92.88 215 SER A O 1
ATOM 1655 N N . GLN A 1 216 ? 10.652 10.617 -8.002 1.00 92.50 216 GLN A N 1
ATOM 1656 C CA . GLN A 1 216 ? 10.058 10.029 -6.794 1.00 92.50 216 GLN A CA 1
ATOM 1657 C C . GLN A 1 216 ? 10.497 8.574 -6.601 1.00 92.50 216 GLN A C 1
ATOM 1659 O O . GLN A 1 216 ? 10.895 8.188 -5.502 1.00 92.50 216 GLN A O 1
ATOM 1664 N N . PHE A 1 217 ? 10.500 7.776 -7.674 1.00 93.88 217 PHE A N 1
ATOM 1665 C CA . PHE A 1 217 ? 11.042 6.413 -7.643 1.00 93.88 217 PHE A CA 1
ATOM 1666 C C . PHE A 1 217 ? 12.535 6.411 -7.300 1.00 93.88 217 PHE A C 1
ATOM 1668 O O . PHE A 1 217 ? 12.975 5.654 -6.434 1.00 93.88 217 PHE A O 1
ATOM 1675 N N . SER A 1 218 ? 13.307 7.314 -7.909 1.00 90.56 218 SER A N 1
ATOM 1676 C CA . SER A 1 218 ? 14.742 7.442 -7.635 1.00 90.56 218 SER A CA 1
ATOM 1677 C C . SER A 1 218 ? 15.018 7.827 -6.175 1.00 90.56 218 SER A C 1
ATOM 1679 O O . SER A 1 218 ? 15.891 7.238 -5.542 1.00 90.56 218 SER A O 1
ATOM 1681 N N . GLN A 1 219 ? 14.236 8.750 -5.602 1.00 88.75 219 GLN A N 1
ATOM 1682 C CA . GLN A 1 219 ? 14.294 9.120 -4.180 1.00 88.75 219 GLN A CA 1
ATOM 1683 C C . GLN A 1 219 ? 13.904 7.959 -3.256 1.00 88.75 219 GLN A C 1
ATOM 1685 O O . GLN A 1 219 ? 14.470 7.817 -2.175 1.00 88.75 219 GLN A O 1
ATOM 1690 N N . ALA A 1 220 ? 12.988 7.090 -3.694 1.00 89.06 220 ALA A N 1
ATOM 1691 C CA . ALA A 1 220 ? 12.658 5.844 -3.007 1.00 89.06 220 ALA A CA 1
ATOM 1692 C C . ALA A 1 220 ? 13.761 4.771 -3.123 1.00 89.06 220 ALA A C 1
ATOM 1694 O O . ALA A 1 220 ? 13.667 3.714 -2.498 1.00 89.06 220 ALA A O 1
ATOM 1695 N N . GLY A 1 221 ? 14.804 5.019 -3.921 1.00 90.19 221 GLY A N 1
ATOM 1696 C CA . GLY A 1 221 ? 15.867 4.063 -4.209 1.00 90.19 221 GLY A CA 1
ATOM 1697 C C . GLY A 1 221 ? 15.473 2.993 -5.226 1.00 90.19 221 GLY A C 1
ATOM 1698 O O . GLY A 1 221 ? 16.146 1.968 -5.283 1.00 90.19 221 GLY A O 1
ATOM 1699 N N . VAL A 1 222 ? 14.401 3.207 -6.003 1.00 93.00 222 VAL A N 1
ATOM 1700 C CA . VAL A 1 222 ? 13.936 2.320 -7.079 1.00 93.00 222 VAL A CA 1
ATOM 1701 C C . VAL A 1 222 ? 14.365 2.863 -8.443 1.00 93.00 222 VAL A C 1
ATOM 1703 O O . VAL A 1 222 ? 13.855 3.898 -8.869 1.00 93.00 222 VAL A O 1
ATOM 1706 N N . PRO A 1 223 ? 15.290 2.185 -9.150 1.00 92.06 223 PRO A N 1
ATOM 1707 C CA . PRO A 1 223 ? 15.743 2.633 -10.459 1.00 92.06 223 PRO A CA 1
ATOM 1708 C C . PRO A 1 223 ? 14.620 2.548 -11.494 1.00 92.06 223 PRO A C 1
ATOM 1710 O O . PRO A 1 223 ? 14.044 1.480 -11.724 1.00 92.06 223 PRO A O 1
ATOM 1713 N N . VAL A 1 224 ? 14.349 3.677 -12.142 1.00 94.81 224 VAL A N 1
ATOM 1714 C CA . VAL A 1 224 ? 13.453 3.760 -13.296 1.00 94.81 224 VAL A CA 1
ATOM 1715 C C . VAL A 1 224 ? 14.271 3.516 -14.551 1.00 94.81 224 VAL A C 1
ATOM 1717 O O . VAL A 1 224 ? 15.309 4.139 -14.762 1.00 94.81 224 VAL A O 1
ATOM 1720 N N . LEU A 1 225 ? 13.807 2.585 -15.373 1.00 94.38 225 LEU A N 1
ATOM 1721 C CA . LEU A 1 225 ? 14.401 2.290 -16.668 1.00 94.38 225 LEU A CA 1
ATOM 1722 C C . LEU A 1 225 ? 13.861 3.240 -17.731 1.00 94.38 225 LEU A C 1
ATOM 1724 O O . LEU A 1 225 ? 14.610 3.666 -18.602 1.00 94.38 225 LEU A O 1
ATOM 1728 N N . ARG A 1 226 ? 12.566 3.566 -17.655 1.00 93.44 226 ARG A N 1
ATOM 1729 C CA . ARG A 1 226 ? 11.885 4.463 -18.592 1.00 93.44 226 ARG A CA 1
ATOM 1730 C C . ARG A 1 226 ? 10.638 5.064 -18.011 1.00 93.44 226 ARG A C 1
ATOM 1732 O O . ARG A 1 226 ? 9.965 4.426 -17.212 1.00 93.44 226 ARG A O 1
ATOM 1739 N N . GLY A 1 227 ? 10.285 6.230 -18.534 1.00 94.94 227 GLY A N 1
ATOM 1740 C CA . GLY A 1 227 ? 8.929 6.736 -18.480 1.00 94.94 227 GLY A CA 1
ATOM 1741 C C . GLY A 1 227 ? 8.422 7.169 -19.849 1.00 94.94 227 GLY A C 1
ATOM 1742 O O . GLY A 1 227 ? 9.208 7.532 -20.723 1.00 94.94 227 GLY A O 1
ATOM 1743 N N . LYS A 1 228 ? 7.108 7.110 -20.039 1.00 95.81 228 LYS A N 1
ATOM 1744 C CA . LYS A 1 228 ? 6.414 7.658 -21.209 1.00 95.81 228 LYS A CA 1
ATOM 1745 C C . LYS A 1 228 ? 5.011 8.121 -20.837 1.00 95.81 228 LYS A C 1
ATOM 1747 O O . LYS A 1 228 ? 4.434 7.632 -19.867 1.00 95.81 228 LYS A O 1
ATOM 1752 N N . ALA A 1 229 ? 4.441 9.004 -21.647 1.00 96.62 229 ALA A N 1
ATOM 1753 C CA . ALA A 1 229 ? 3.005 9.224 -21.638 1.00 96.62 229 ALA A CA 1
ATOM 1754 C C . ALA A 1 229 ? 2.295 8.029 -22.294 1.00 96.62 229 ALA A C 1
ATOM 1756 O O . ALA A 1 229 ? 2.753 7.478 -23.297 1.00 96.62 229 ALA A O 1
ATOM 1757 N N . VAL A 1 230 ? 1.180 7.604 -21.711 1.00 96.31 230 VAL A N 1
ATOM 1758 C CA . VAL A 1 230 ? 0.293 6.589 -22.282 1.00 96.31 230 VAL A CA 1
ATOM 1759 C C . VAL A 1 230 ? -1.145 7.066 -22.202 1.00 96.31 230 VAL A C 1
ATOM 1761 O O . VAL A 1 230 ? -1.567 7.662 -21.210 1.00 96.31 230 VAL A O 1
ATOM 1764 N N . ARG A 1 231 ? -1.911 6.787 -23.255 1.00 95.12 231 ARG A N 1
ATOM 1765 C CA . ARG A 1 231 ? -3.331 7.115 -23.301 1.00 95.12 231 ARG A CA 1
ATOM 1766 C C . ARG A 1 231 ? -4.136 6.116 -22.475 1.00 95.12 231 ARG A C 1
ATOM 1768 O O . ARG A 1 231 ? -3.995 4.904 -22.636 1.00 95.12 231 ARG A O 1
ATOM 1775 N N . ARG A 1 232 ? -5.008 6.635 -21.623 1.00 92.75 232 ARG A N 1
ATOM 1776 C CA . ARG A 1 232 ? -5.896 5.874 -20.750 1.00 92.75 232 ARG A CA 1
ATOM 1777 C C . ARG A 1 232 ? -7.206 5.499 -21.468 1.00 92.75 232 ARG A C 1
ATOM 1779 O O . ARG A 1 232 ? -7.565 6.112 -22.480 1.00 92.75 232 ARG A O 1
ATOM 1786 N N . PRO A 1 233 ? -7.966 4.513 -20.952 1.00 90.44 233 PRO A N 1
ATOM 1787 C CA . PRO A 1 233 ? -9.262 4.129 -21.522 1.00 90.44 233 PRO A CA 1
ATOM 1788 C C . PRO A 1 233 ? -10.318 5.247 -21.514 1.00 90.44 233 PRO A C 1
ATOM 1790 O O . PRO A 1 233 ? -11.203 5.256 -22.368 1.00 90.44 233 PRO A O 1
ATOM 1793 N N . ASP A 1 234 ? -10.217 6.189 -20.573 1.00 87.25 234 ASP A N 1
ATOM 1794 C CA . ASP A 1 234 ? -11.090 7.364 -20.416 1.00 87.25 234 ASP A CA 1
ATOM 1795 C C . ASP A 1 234 ? -10.757 8.511 -21.392 1.00 87.25 234 ASP A C 1
ATOM 1797 O O . ASP A 1 234 ? -11.473 9.505 -21.419 1.00 87.25 234 ASP A O 1
ATOM 1801 N N . ARG A 1 235 ? -9.773 8.308 -22.285 1.00 91.94 235 ARG A N 1
ATOM 1802 C CA . ARG A 1 235 ? -9.225 9.251 -23.284 1.00 91.94 235 ARG A CA 1
ATOM 1803 C C . ARG A 1 235 ? -8.235 10.279 -22.748 1.00 91.94 235 ARG A C 1
ATOM 1805 O O . ARG A 1 235 ? -7.615 10.923 -23.596 1.00 91.94 235 ARG A O 1
ATOM 1812 N N . ASP A 1 236 ? -8.040 10.338 -21.439 1.00 94.50 236 ASP A N 1
ATOM 1813 C CA . ASP A 1 236 ? -6.996 11.135 -20.799 1.00 94.50 236 ASP A CA 1
ATOM 1814 C C . ASP A 1 236 ? -5.630 10.442 -20.946 1.00 94.50 236 ASP A C 1
ATOM 1816 O O . ASP A 1 236 ? -5.500 9.374 -21.558 1.00 94.50 236 ASP A O 1
ATOM 1820 N N . TYR A 1 237 ? -4.590 11.036 -20.376 1.00 95.88 237 TYR A N 1
ATOM 1821 C CA . TYR A 1 237 ? -3.224 10.523 -20.380 1.00 95.88 237 TYR A CA 1
ATOM 1822 C C . TYR A 1 237 ? -2.740 10.214 -18.958 1.00 95.88 237 TYR A C 1
ATOM 1824 O O . TYR A 1 237 ? -3.206 10.779 -17.969 1.00 95.88 237 TYR A O 1
ATOM 1832 N N . SER A 1 238 ? -1.798 9.282 -18.850 1.00 96.44 238 SER A N 1
ATOM 1833 C CA . SER A 1 238 ? -1.062 8.950 -17.624 1.00 96.44 238 SER A CA 1
ATOM 1834 C C . SER A 1 238 ? 0.418 8.776 -17.929 1.00 96.44 238 SER A C 1
ATOM 1836 O O . SER A 1 238 ? 0.796 8.511 -19.068 1.00 96.44 238 SER A O 1
ATOM 1838 N N . VAL A 1 239 ? 1.251 8.856 -16.900 1.00 97.00 239 VAL A N 1
ATOM 1839 C CA . VAL A 1 239 ? 2.658 8.465 -16.974 1.00 97.00 239 VAL A CA 1
ATOM 1840 C C . VAL A 1 239 ? 2.761 6.960 -16.741 1.00 97.00 239 VAL A C 1
ATOM 1842 O O . VAL A 1 239 ? 2.345 6.480 -15.690 1.00 97.00 239 VAL A O 1
ATOM 1845 N N . GLU A 1 240 ? 3.331 6.218 -17.691 1.00 97.31 240 GLU A N 1
ATOM 1846 C CA . GLU A 1 240 ? 3.791 4.840 -17.487 1.00 97.31 240 GLU A CA 1
ATOM 1847 C C . GLU A 1 240 ? 5.293 4.858 -17.210 1.00 97.31 240 GLU A C 1
ATOM 1849 O O . GLU A 1 240 ? 6.069 5.307 -18.052 1.00 97.31 240 GLU A O 1
ATOM 1854 N N . LEU A 1 241 ? 5.701 4.351 -16.050 1.00 97.00 241 LEU A N 1
ATOM 1855 C CA . LEU A 1 241 ? 7.089 4.075 -15.716 1.00 97.00 241 LEU A CA 1
ATOM 1856 C C . LEU A 1 241 ? 7.359 2.577 -15.761 1.00 97.00 241 LEU A C 1
ATOM 1858 O O . LEU A 1 241 ? 6.578 1.778 -15.253 1.00 97.00 241 LEU A O 1
ATOM 1862 N N . GLU A 1 242 ? 8.509 2.207 -16.298 1.00 97.06 242 GLU A N 1
ATOM 1863 C CA . GLU A 1 242 ? 9.083 0.879 -16.167 1.00 97.06 242 GLU A CA 1
ATOM 1864 C C . GLU A 1 242 ? 10.252 0.944 -15.189 1.00 97.06 242 GLU A C 1
ATOM 1866 O O . GLU A 1 242 ? 11.146 1.782 -15.326 1.00 97.06 242 GLU A O 1
ATOM 1871 N N . TYR A 1 243 ? 10.252 0.065 -14.196 1.00 96.00 243 TYR A N 1
ATOM 1872 C CA . TYR A 1 243 ? 11.250 0.045 -13.136 1.00 96.00 243 TYR A CA 1
ATOM 1873 C C . TYR A 1 243 ? 11.691 -1.382 -12.830 1.00 96.00 243 TYR A C 1
ATOM 1875 O O . TYR A 1 243 ? 11.048 -2.356 -13.225 1.00 96.00 243 TYR A O 1
ATOM 1883 N N . VAL A 1 244 ? 12.820 -1.508 -12.136 1.00 95.06 244 VAL A N 1
ATOM 1884 C CA . VAL A 1 244 ? 13.428 -2.806 -11.840 1.00 95.06 244 VAL A CA 1
ATOM 1885 C C . VAL A 1 244 ? 13.504 -3.062 -10.343 1.00 95.06 244 VAL A C 1
ATOM 1887 O O . VAL A 1 244 ? 13.935 -2.217 -9.557 1.00 95.06 244 VAL A O 1
ATOM 1890 N N . VAL A 1 245 ? 13.094 -4.265 -9.955 1.00 95.44 245 VAL A N 1
ATOM 1891 C CA . VAL A 1 245 ? 13.142 -4.755 -8.577 1.00 95.44 245 VAL A CA 1
ATOM 1892 C C . VAL A 1 245 ? 13.743 -6.150 -8.539 1.00 95.44 245 VAL A C 1
ATOM 1894 O O . VAL A 1 245 ? 13.742 -6.879 -9.533 1.00 95.44 245 VAL A O 1
ATOM 1897 N N . ARG A 1 246 ? 14.243 -6.543 -7.369 1.00 94.06 246 ARG A N 1
ATOM 1898 C CA . ARG A 1 246 ? 14.596 -7.938 -7.108 1.00 94.06 246 ARG A CA 1
ATOM 1899 C C . ARG A 1 246 ? 13.435 -8.668 -6.441 1.00 94.06 246 ARG A C 1
ATOM 1901 O O . ARG A 1 246 ? 12.737 -8.113 -5.591 1.00 94.06 246 ARG A O 1
ATOM 1908 N N . THR A 1 247 ? 13.282 -9.936 -6.787 1.00 92.81 247 THR A N 1
ATOM 1909 C CA . THR A 1 247 ? 12.304 -10.865 -6.223 1.00 92.81 247 THR A CA 1
ATOM 1910 C C . THR A 1 247 ? 12.949 -12.232 -5.977 1.00 92.81 247 THR A C 1
ATOM 1912 O O . THR A 1 247 ? 14.145 -12.432 -6.195 1.00 92.81 247 THR A O 1
ATOM 1915 N N . ASN A 1 248 ? 12.179 -13.183 -5.461 1.00 88.00 248 ASN A N 1
ATOM 1916 C CA . ASN A 1 248 ? 12.563 -14.587 -5.420 1.00 88.00 248 ASN A CA 1
ATOM 1917 C C . ASN A 1 248 ? 11.334 -15.486 -5.613 1.00 88.00 248 ASN A C 1
ATOM 1919 O O . ASN A 1 248 ? 10.188 -15.040 -5.538 1.00 88.00 248 ASN A O 1
ATOM 1923 N N . LYS A 1 249 ? 11.585 -16.787 -5.770 1.00 84.56 249 LYS A N 1
ATOM 1924 C CA . LYS A 1 249 ? 10.554 -17.820 -5.946 1.00 84.56 249 LYS A CA 1
ATOM 1925 C C . LYS A 1 249 ? 9.536 -17.975 -4.805 1.00 84.56 249 LYS A C 1
ATOM 1927 O O . LYS A 1 249 ? 8.617 -18.775 -4.929 1.00 84.56 249 LYS A O 1
ATOM 1932 N N . TYR A 1 250 ? 9.707 -17.292 -3.669 1.00 82.69 250 TYR A N 1
ATOM 1933 C CA . TYR A 1 250 ? 8.823 -17.432 -2.502 1.00 82.69 250 TYR A CA 1
ATOM 1934 C C . TYR A 1 250 ? 7.689 -16.398 -2.466 1.00 82.69 250 TYR A C 1
ATOM 1936 O O . TYR A 1 250 ? 6.950 -16.353 -1.482 1.00 82.69 250 TYR A O 1
ATOM 1944 N N . GLY A 1 251 ? 7.558 -15.584 -3.516 1.00 84.88 251 GLY A N 1
ATOM 1945 C CA . GLY A 1 251 ? 6.488 -14.603 -3.655 1.00 84.88 251 GLY A CA 1
ATOM 1946 C C . GLY A 1 251 ? 6.698 -13.317 -2.843 1.00 84.88 251 GLY A C 1
ATOM 1947 O O . GLY A 1 251 ? 7.722 -13.145 -2.168 1.00 84.88 251 GLY A O 1
ATOM 1948 N N . PRO A 1 252 ? 5.737 -12.379 -2.925 1.00 88.88 252 PRO A N 1
ATOM 1949 C CA . PRO A 1 252 ? 5.812 -11.093 -2.243 1.00 88.88 252 PRO A CA 1
ATOM 1950 C C . PRO A 1 252 ? 5.709 -11.261 -0.725 1.00 88.88 252 PRO A C 1
ATOM 1952 O O . PRO A 1 252 ? 4.890 -12.018 -0.205 1.00 88.88 252 PRO A O 1
ATOM 1955 N N . ARG A 1 253 ? 6.551 -10.527 0.000 1.00 91.94 253 ARG A N 1
ATOM 1956 C CA . ARG A 1 253 ? 6.623 -10.517 1.463 1.00 91.94 253 ARG A CA 1
ATOM 1957 C C . ARG A 1 253 ? 6.648 -9.064 1.932 1.00 91.94 253 ARG A C 1
ATOM 1959 O O . ARG A 1 253 ? 7.700 -8.574 2.335 1.00 91.94 253 ARG A O 1
ATOM 1966 N N . PRO A 1 254 ? 5.529 -8.330 1.854 1.00 93.12 254 PRO A N 1
ATOM 1967 C CA . PRO A 1 254 ? 5.516 -6.921 2.227 1.00 93.12 254 PRO A CA 1
ATOM 1968 C C . PRO A 1 254 ? 5.943 -6.738 3.689 1.00 93.12 254 PRO A C 1
ATOM 1970 O O . PRO A 1 254 ? 5.549 -7.515 4.567 1.00 93.12 254 PRO A O 1
ATOM 1973 N N . LEU A 1 255 ? 6.768 -5.726 3.966 1.00 91.50 255 LEU A N 1
ATOM 1974 C CA . LEU A 1 255 ? 7.199 -5.407 5.330 1.00 91.50 255 LEU A CA 1
ATOM 1975 C C . LEU A 1 255 ? 6.030 -4.961 6.210 1.00 91.50 255 LEU A C 1
ATOM 1977 O O . LEU A 1 255 ? 6.073 -5.185 7.415 1.00 91.50 255 LEU A O 1
ATOM 1981 N N . TYR A 1 256 ? 4.999 -4.364 5.617 1.00 92.38 256 TYR A N 1
ATOM 1982 C CA . TYR A 1 256 ? 3.804 -3.904 6.312 1.00 92.38 256 TYR A CA 1
ATOM 1983 C C . TYR A 1 256 ? 2.550 -4.575 5.747 1.00 92.38 256 TYR A C 1
ATOM 1985 O O . TYR A 1 256 ? 2.476 -4.844 4.550 1.00 92.38 256 TYR A O 1
ATOM 1993 N N . SER A 1 257 ? 1.572 -4.816 6.612 1.00 90.69 257 SER A N 1
ATOM 1994 C CA . SER A 1 257 ? 0.186 -5.124 6.249 1.00 90.69 257 SER A CA 1
ATOM 1995 C C . SER A 1 257 ? -0.712 -3.981 6.705 1.00 90.69 257 SER A C 1
ATOM 1997 O O . SER A 1 257 ? -0.404 -3.319 7.701 1.00 90.69 257 SER A O 1
ATOM 1999 N N . SER A 1 258 ? -1.823 -3.766 6.010 1.00 92.06 258 SER A N 1
ATOM 2000 C CA . SER A 1 258 ? -2.906 -2.910 6.489 1.00 92.06 258 SER A CA 1
ATOM 2001 C C . SER A 1 258 ? -3.741 -3.635 7.543 1.00 92.06 258 SER A C 1
ATOM 2003 O O . SER A 1 258 ? -3.928 -4.849 7.490 1.00 92.06 258 SER A O 1
ATOM 2005 N N . GLY A 1 259 ? -4.241 -2.880 8.509 1.00 93.56 259 GLY A N 1
ATOM 2006 C CA . GLY A 1 259 ? -5.270 -3.297 9.447 1.00 93.56 259 GLY A CA 1
ATOM 2007 C C . GLY A 1 259 ? -6.283 -2.174 9.626 1.00 93.56 259 GLY A C 1
ATOM 2008 O O . GLY A 1 259 ? -5.978 -1.009 9.370 1.00 93.56 259 GLY A O 1
ATOM 2009 N N . ARG A 1 260 ? -7.483 -2.532 10.072 1.00 95.94 260 ARG A N 1
ATOM 2010 C CA . ARG A 1 260 ? -8.539 -1.587 10.425 1.00 95.94 260 ARG A CA 1
ATOM 2011 C C . ARG A 1 260 ? -8.962 -1.825 11.860 1.00 95.94 260 ARG A C 1
ATOM 2013 O O . ARG A 1 260 ? -9.169 -2.963 12.273 1.00 95.94 260 ARG A O 1
ATOM 2020 N N . TYR A 1 261 ? -9.081 -0.741 12.606 1.00 97.12 261 TYR A N 1
ATOM 2021 C CA . TYR A 1 261 ? -9.737 -0.726 13.899 1.00 97.12 261 TYR A CA 1
ATOM 2022 C C . TYR A 1 261 ? -11.101 -0.074 13.740 1.00 97.12 261 TYR A C 1
ATOM 2024 O O . TYR A 1 261 ? -11.176 1.065 13.286 1.00 97.12 261 TYR A O 1
ATOM 2032 N N . ASP A 1 262 ? -12.148 -0.780 14.144 1.00 96.81 262 ASP A N 1
ATOM 2033 C CA . ASP A 1 262 ? -13.505 -0.255 14.196 1.00 96.81 262 ASP A CA 1
ATOM 2034 C C . ASP A 1 262 ? -13.850 0.042 15.652 1.00 96.81 262 ASP A C 1
ATOM 2036 O O . ASP A 1 262 ? -13.901 -0.866 16.483 1.00 96.81 262 ASP A O 1
ATOM 2040 N N . SER A 1 263 ? -14.065 1.319 15.967 1.00 95.75 263 SER A N 1
ATOM 2041 C CA . SER A 1 263 ? -14.422 1.727 17.322 1.00 95.75 263 SER A CA 1
ATOM 2042 C C . SER A 1 263 ? -15.796 1.207 17.708 1.00 95.75 263 SER A C 1
ATOM 2044 O O . SER A 1 263 ? -16.662 1.033 16.853 1.00 95.75 263 SER A O 1
ATOM 2046 N N . ARG A 1 264 ? -16.021 0.991 19.002 1.00 92.69 264 ARG A N 1
ATOM 2047 C CA . ARG A 1 264 ? -17.366 0.729 19.524 1.00 92.69 264 ARG A CA 1
ATOM 2048 C C . ARG A 1 264 ? -18.114 1.998 19.903 1.00 92.69 264 ARG A C 1
ATOM 2050 O O . ARG A 1 264 ? -19.336 1.993 19.924 1.00 92.69 264 ARG A O 1
ATOM 2057 N N . GLU A 1 265 ? -17.382 3.085 20.132 1.00 91.94 265 GLU A N 1
ATOM 2058 C CA . GLU A 1 265 ? -17.955 4.383 20.475 1.00 91.94 265 GLU A CA 1
ATOM 2059 C C . GLU A 1 265 ? -18.924 4.836 19.370 1.00 91.94 265 GLU A C 1
ATOM 2061 O O . GLU A 1 265 ? -18.580 4.813 18.179 1.00 91.94 265 GLU A O 1
ATOM 2066 N N . THR A 1 266 ? -20.135 5.231 19.768 1.00 93.88 266 THR A N 1
ATOM 2067 C CA . THR A 1 266 ? -21.175 5.741 18.868 1.00 93.88 266 THR A CA 1
ATOM 2068 C C . THR A 1 266 ? -21.506 7.197 19.162 1.00 93.88 266 THR A C 1
ATOM 2070 O O . THR A 1 266 ? -21.587 7.605 20.317 1.00 93.88 266 THR A O 1
ATOM 2073 N N . PHE A 1 267 ? -21.770 7.952 18.104 1.00 95.25 267 PHE A N 1
ATOM 2074 C CA . PHE A 1 267 ? -22.031 9.382 18.091 1.00 95.25 267 PHE A CA 1
ATOM 2075 C C . PHE A 1 267 ? -23.330 9.647 17.340 1.00 95.25 267 PHE A C 1
ATOM 2077 O O . PHE A 1 267 ? -23.614 9.005 16.327 1.00 95.25 267 PHE A O 1
ATOM 2084 N N . SER A 1 268 ? -24.114 10.616 17.803 1.00 96.38 268 SER A N 1
ATOM 2085 C CA . SER A 1 268 ? -25.364 10.981 17.125 1.00 96.38 268 SER A CA 1
ATOM 2086 C C . SER A 1 268 ? -25.114 11.651 15.771 1.00 96.38 268 SER A C 1
ATOM 2088 O O . SER A 1 268 ? -25.968 11.588 14.884 1.00 96.38 268 SER A O 1
ATOM 2090 N N . PHE A 1 269 ? -23.940 12.264 15.594 1.00 96.12 269 PHE A N 1
ATOM 2091 C CA . PHE A 1 269 ? -23.576 12.992 14.386 1.00 96.12 269 PHE A CA 1
ATOM 2092 C C . PHE A 1 269 ? -22.259 12.495 13.784 1.00 96.12 269 PHE A C 1
ATOM 2094 O O . PHE A 1 269 ? -21.357 12.015 14.473 1.00 96.12 269 PHE A O 1
ATOM 2101 N N . GLU A 1 270 ? -22.166 12.582 12.459 1.00 94.75 270 GLU A N 1
ATOM 2102 C CA . GLU A 1 270 ? -21.024 12.080 11.700 1.00 94.75 270 GLU A CA 1
ATOM 2103 C C . GLU A 1 270 ? -19.738 12.864 11.982 1.00 94.75 270 GLU A C 1
ATOM 2105 O O . GLU A 1 270 ? -18.663 12.282 12.110 1.00 94.75 270 GLU A O 1
ATOM 2110 N N . ASP A 1 271 ? -19.845 14.182 12.102 1.00 95.00 271 ASP A N 1
ATOM 2111 C CA . ASP A 1 271 ? -18.746 15.103 12.376 1.00 95.00 271 ASP A CA 1
ATOM 2112 C C . ASP A 1 271 ? -18.089 14.843 13.738 1.00 95.00 271 ASP A C 1
ATOM 2114 O O . ASP A 1 271 ? -16.862 14.905 13.848 1.00 95.00 271 ASP A O 1
ATOM 2118 N N . GLU A 1 272 ? -18.871 14.465 14.751 1.00 96.94 272 GLU A N 1
ATOM 2119 C CA . GLU A 1 272 ? -18.351 14.003 16.043 1.00 96.94 272 GLU A CA 1
ATOM 2120 C C . GLU A 1 272 ? -17.524 12.719 15.892 1.00 96.94 272 GLU A C 1
ATOM 2122 O O . GLU A 1 272 ? -16.407 12.640 16.411 1.00 96.94 272 GLU A O 1
ATOM 2127 N N . ALA A 1 273 ? -18.015 11.748 15.113 1.00 96.19 273 ALA A N 1
ATOM 2128 C CA . ALA A 1 273 ? -17.279 10.518 14.831 1.00 96.19 273 ALA A CA 1
ATOM 2129 C C . ALA A 1 273 ? -15.988 10.790 14.036 1.00 96.19 273 ALA A C 1
ATOM 2131 O O . ALA A 1 273 ? -14.934 10.250 14.372 1.00 96.19 273 ALA A O 1
ATOM 2132 N N . VAL A 1 274 ? -16.023 11.661 13.019 1.00 94.69 274 VAL A N 1
ATOM 2133 C CA . VAL A 1 274 ? -14.824 12.065 12.259 1.00 94.69 274 VAL A CA 1
ATOM 2134 C C . VAL A 1 274 ? -13.805 12.750 13.169 1.00 94.69 274 VAL A C 1
ATOM 2136 O O . VAL A 1 274 ? -12.608 12.455 13.089 1.00 94.69 274 VAL A O 1
ATOM 2139 N N . LYS A 1 275 ? -14.257 13.648 14.049 1.00 95.69 275 LYS A N 1
ATOM 2140 C CA . LYS A 1 275 ? -13.392 14.326 15.018 1.00 95.69 275 LYS A CA 1
ATOM 2141 C C . LYS A 1 275 ? -12.726 13.319 15.957 1.00 95.69 275 LYS A C 1
ATOM 2143 O O . LYS A 1 275 ? -11.501 13.343 16.084 1.00 95.69 275 LYS A O 1
ATOM 2148 N N . ALA A 1 276 ? -13.499 12.393 16.525 1.00 95.75 276 ALA A N 1
ATOM 2149 C CA . ALA A 1 276 ? -12.972 11.319 17.360 1.00 95.75 276 ALA A CA 1
ATOM 2150 C C . ALA A 1 276 ? -11.946 10.460 16.597 1.00 95.75 276 ALA A C 1
ATOM 2152 O O . ALA A 1 276 ? -10.861 10.189 17.110 1.00 95.75 276 ALA A O 1
ATOM 2153 N N . ALA A 1 277 ? -12.217 10.110 15.333 1.00 96.25 277 ALA A N 1
ATOM 2154 C CA . ALA A 1 277 ? -11.284 9.360 14.488 1.00 96.25 277 ALA A CA 1
ATOM 2155 C C . ALA A 1 277 ? -9.925 10.067 14.351 1.00 96.25 277 ALA A C 1
ATOM 2157 O O . ALA A 1 277 ? -8.872 9.443 14.500 1.00 96.25 277 ALA A O 1
ATOM 2158 N N . ARG A 1 278 ? -9.949 11.381 14.083 1.00 94.44 278 ARG A N 1
ATOM 2159 C CA . ARG A 1 278 ? -8.747 12.216 13.921 1.00 94.44 278 ARG A CA 1
ATOM 2160 C C . ARG A 1 278 ? -7.939 12.297 15.218 1.00 94.44 278 ARG A C 1
ATOM 2162 O O . ARG A 1 278 ? -6.716 12.174 15.176 1.00 94.44 278 ARG A O 1
ATOM 2169 N N . GLU A 1 279 ? -8.608 12.433 16.361 1.00 95.12 279 GLU A N 1
ATOM 2170 C CA . GLU A 1 279 ? -7.970 12.480 17.686 1.00 95.12 279 GLU A CA 1
ATOM 2171 C C . GLU A 1 279 ? -7.284 11.158 18.071 1.00 95.12 279 GLU A C 1
ATOM 2173 O O . GLU A 1 279 ? -6.333 11.158 18.854 1.00 95.12 279 GLU A O 1
ATOM 2178 N N . LYS A 1 280 ? -7.700 10.027 17.484 1.00 95.00 280 LYS A N 1
ATOM 2179 C CA . LYS A 1 280 ? -7.099 8.711 17.754 1.00 95.00 280 LYS A CA 1
ATOM 2180 C C . LYS A 1 280 ? -5.869 8.402 16.897 1.00 95.00 280 LYS A C 1
ATOM 2182 O O . LYS A 1 280 ? -5.062 7.568 17.307 1.00 95.00 280 LYS A O 1
ATOM 2187 N N . LEU A 1 281 ? -5.650 9.078 15.762 1.00 94.44 281 LEU A N 1
ATOM 2188 C CA . LEU A 1 281 ? -4.481 8.822 14.894 1.00 94.44 281 LEU A CA 1
ATOM 2189 C C . LEU A 1 281 ? -3.126 8.939 15.627 1.00 94.44 281 LEU A C 1
ATOM 2191 O O . LEU A 1 281 ? -2.276 8.051 15.462 1.00 94.44 281 LEU A O 1
ATOM 2195 N N . PRO A 1 282 ? -2.896 9.959 16.481 1.00 93.31 282 PRO A N 1
ATOM 2196 C CA . PRO A 1 282 ? -1.666 10.046 17.263 1.00 93.31 282 PRO A CA 1
ATOM 2197 C C . PRO A 1 282 ? -1.529 8.908 18.281 1.00 93.31 282 PRO A C 1
ATOM 2199 O O . PRO A 1 282 ? -0.416 8.441 18.511 1.00 93.31 282 PRO A O 1
ATOM 2202 N N . VAL A 1 283 ? -2.636 8.423 18.856 1.00 93.50 283 VAL A N 1
ATOM 2203 C CA . VAL A 1 283 ? -2.633 7.332 19.849 1.00 93.50 283 VAL A CA 1
ATOM 2204 C C . VAL A 1 283 ? -2.158 6.023 19.213 1.00 93.50 283 VAL A C 1
ATOM 2206 O O . VAL A 1 283 ? -1.302 5.338 19.772 1.00 93.50 283 VAL A O 1
ATOM 2209 N N . PHE A 1 284 ? -2.626 5.711 18.000 1.00 94.12 284 PHE A N 1
ATOM 2210 C CA . PHE A 1 284 ? -2.123 4.571 17.219 1.00 94.12 284 PHE A CA 1
ATOM 2211 C C . PHE A 1 284 ? -0.621 4.694 16.944 1.00 94.12 284 PHE A C 1
ATOM 2213 O O . PHE A 1 284 ? 0.137 3.750 17.185 1.00 94.12 284 PHE A O 1
ATOM 2220 N N . SER A 1 285 ? -0.180 5.882 16.523 1.00 89.75 285 SER A N 1
ATOM 2221 C CA . SER A 1 285 ? 1.236 6.156 16.251 1.00 89.75 285 SER A CA 1
ATOM 2222 C C . SER A 1 285 ? 2.105 5.960 17.500 1.00 89.75 285 SER A C 1
ATOM 2224 O O . SER A 1 285 ? 3.156 5.323 17.428 1.00 89.75 285 SER A O 1
ATOM 2226 N N . GLN A 1 286 ? 1.639 6.418 18.668 1.00 89.00 286 GLN A N 1
ATOM 2227 C CA . GLN A 1 286 ? 2.293 6.193 19.965 1.00 89.00 286 GLN A CA 1
ATOM 2228 C C . GLN A 1 286 ? 2.318 4.709 20.363 1.00 89.00 286 GLN A C 1
ATOM 2230 O O . GLN A 1 286 ? 3.304 4.234 20.929 1.00 89.00 286 GLN A O 1
ATOM 2235 N N . ALA A 1 287 ? 1.274 3.952 20.015 1.00 88.81 287 ALA A N 1
ATOM 2236 C CA . ALA A 1 287 ? 1.216 2.508 20.233 1.00 88.81 287 ALA A CA 1
ATOM 2237 C C . ALA A 1 287 ? 2.183 1.714 19.325 1.00 88.81 287 ALA A C 1
ATOM 2239 O O . ALA A 1 287 ? 2.441 0.530 19.572 1.00 88.81 287 ALA A O 1
ATOM 2240 N N . GLY A 1 288 ? 2.774 2.357 18.311 1.00 87.69 288 GLY A N 1
ATOM 2241 C CA . GLY A 1 288 ? 3.657 1.732 17.324 1.00 87.69 288 GLY A CA 1
ATOM 2242 C C . GLY A 1 288 ? 2.922 1.162 16.108 1.00 87.69 288 GLY A C 1
ATOM 2243 O O . GLY A 1 288 ? 3.476 0.313 15.412 1.00 87.69 288 GLY A O 1
ATOM 2244 N N . LEU A 1 289 ? 1.688 1.609 15.865 1.00 92.69 289 LEU A N 1
ATOM 2245 C CA . LEU A 1 289 ? 0.922 1.353 14.648 1.00 92.69 289 LEU A CA 1
ATOM 2246 C C . LEU A 1 289 ? 0.931 2.627 13.803 1.00 92.69 289 LEU A C 1
ATOM 2248 O O . LEU A 1 289 ? 0.541 3.688 14.280 1.00 92.69 289 LEU A O 1
ATOM 2252 N N . ALA A 1 290 ? 1.365 2.553 12.549 1.00 93.50 290 ALA A N 1
ATOM 2253 C CA . ALA A 1 290 ? 1.363 3.735 11.691 1.00 93.50 290 ALA A CA 1
ATOM 2254 C C . ALA A 1 290 ? -0.063 3.999 11.192 1.00 93.50 290 ALA A C 1
ATOM 2256 O O . ALA A 1 290 ? -0.515 3.357 10.247 1.00 93.50 290 ALA A O 1
ATOM 2257 N N . ALA A 1 291 ? -0.784 4.905 11.853 1.00 95.25 291 ALA A N 1
ATOM 2258 C CA . ALA A 1 291 ? -2.136 5.282 11.454 1.00 95.25 291 ALA A CA 1
ATOM 2259 C C . ALA A 1 291 ? -2.116 5.933 10.067 1.00 95.25 291 ALA A C 1
ATOM 2261 O O . ALA 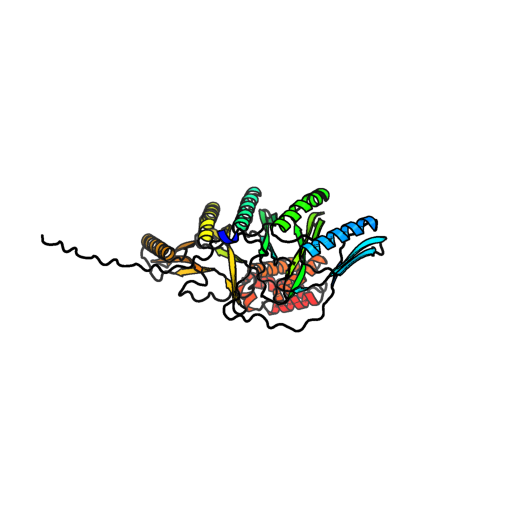A 1 291 ? -1.293 6.807 9.822 1.00 95.25 291 ALA A O 1
ATOM 2262 N N . VAL A 1 292 ? -3.012 5.516 9.175 1.00 96.44 292 VAL A N 1
ATOM 2263 C CA . VAL A 1 292 ? -3.121 6.019 7.799 1.00 96.44 292 VAL A CA 1
ATOM 2264 C C . VAL A 1 292 ? -4.259 7.025 7.710 1.00 96.44 292 VAL A C 1
ATOM 2266 O O . VAL A 1 292 ? -4.024 8.187 7.382 1.00 96.44 292 VAL A O 1
ATOM 2269 N N . GLN A 1 293 ? -5.477 6.607 8.056 1.00 97.25 293 GLN A N 1
ATOM 2270 C CA . GLN A 1 293 ? -6.679 7.429 7.940 1.00 97.25 293 GLN A CA 1
ATOM 2271 C C . GLN A 1 293 ? -7.666 7.107 9.059 1.00 97.25 293 GLN A C 1
ATOM 2273 O O . GLN A 1 293 ? -7.883 5.943 9.383 1.00 97.25 293 GLN A O 1
ATOM 2278 N N . GLY A 1 294 ? -8.295 8.146 9.609 1.00 96.94 294 GLY A N 1
ATOM 2279 C CA . GLY A 1 294 ? -9.462 8.035 10.480 1.00 96.94 294 GLY A CA 1
ATOM 2280 C C . GLY A 1 294 ? -10.697 8.515 9.727 1.00 96.94 294 GLY A C 1
ATOM 2281 O O . GLY A 1 294 ? -10.632 9.550 9.061 1.00 96.94 294 GLY A O 1
ATOM 2282 N N . PHE A 1 295 ? -11.796 7.771 9.796 1.00 96.62 295 PHE A N 1
ATOM 2283 C CA . PHE A 1 295 ? -13.029 8.091 9.074 1.00 96.62 295 PHE A CA 1
ATOM 2284 C C . PHE A 1 295 ? -14.273 7.653 9.853 1.00 96.62 295 PHE A C 1
ATOM 2286 O O . PHE A 1 295 ? -14.199 6.783 10.721 1.00 96.62 295 PHE A O 1
ATOM 2293 N N . SER A 1 296 ? -15.412 8.274 9.553 1.00 96.50 296 SER A N 1
ATOM 2294 C CA . SER A 1 296 ? -16.724 7.903 10.083 1.00 96.50 296 SER A CA 1
ATOM 2295 C C . SER A 1 296 ? -17.301 6.698 9.345 1.00 96.50 296 SER A C 1
ATOM 2297 O O . SER A 1 296 ? -17.068 6.477 8.157 1.00 96.50 296 SER A O 1
ATOM 2299 N N . ARG A 1 297 ? -18.127 5.928 10.045 1.00 94.88 297 ARG A N 1
ATOM 2300 C CA . ARG A 1 297 ? -18.976 4.885 9.473 1.00 94.88 297 ARG A CA 1
ATOM 2301 C C . ARG A 1 297 ? -20.339 4.919 10.140 1.00 94.88 297 ARG A C 1
ATOM 2303 O O . ARG A 1 297 ? -20.454 5.194 11.331 1.00 94.88 297 ARG A O 1
ATOM 2310 N N . LYS A 1 298 ? -21.384 4.593 9.390 1.00 93.50 298 LYS A N 1
ATOM 2311 C CA . LYS A 1 298 ? -22.738 4.522 9.938 1.00 93.50 298 LYS A CA 1
ATOM 2312 C C . LYS A 1 298 ? -22.949 3.208 10.689 1.00 93.50 298 LYS A C 1
ATOM 2314 O O . LYS A 1 298 ? -22.653 2.139 10.158 1.00 93.50 298 LYS A O 1
ATOM 2319 N N . VAL A 1 299 ? -23.501 3.285 11.896 1.00 92.75 299 VAL A N 1
ATOM 2320 C CA . VAL A 1 299 ? -23.861 2.131 12.728 1.00 92.75 299 VAL A CA 1
ATOM 2321 C C . VAL A 1 299 ? -25.302 2.311 13.192 1.00 92.75 299 VAL A C 1
ATOM 2323 O O . VAL A 1 299 ? -25.598 3.097 14.085 1.00 92.75 299 VAL A O 1
ATOM 2326 N N . ASN A 1 300 ? -26.228 1.581 12.569 1.00 92.69 300 ASN A N 1
ATOM 2327 C CA . ASN A 1 300 ? -27.669 1.754 12.770 1.00 92.69 300 ASN A CA 1
ATOM 2328 C C . ASN A 1 300 ? -28.140 3.189 12.446 1.00 92.69 300 ASN A C 1
ATOM 2330 O O . ASN A 1 300 ? -28.146 3.594 11.280 1.00 92.69 300 ASN A O 1
ATOM 2334 N N . ARG A 1 301 ? -28.593 3.932 13.464 1.00 93.19 301 ARG A N 1
ATOM 2335 C CA . ARG A 1 301 ? -29.034 5.332 13.358 1.00 93.19 301 ARG A CA 1
ATOM 2336 C C . ARG A 1 301 ? -27.939 6.331 13.728 1.00 93.19 301 ARG A C 1
ATOM 2338 O O . ARG A 1 301 ? -28.112 7.505 13.425 1.00 93.19 301 ARG A O 1
ATOM 2345 N N . ASP A 1 302 ? -26.846 5.841 14.297 1.00 96.25 302 ASP A N 1
ATOM 2346 C CA . ASP A 1 302 ? -25.731 6.623 14.810 1.00 96.25 302 ASP A CA 1
ATOM 2347 C C . ASP A 1 302 ? -24.500 6.445 13.910 1.00 96.25 302 ASP A C 1
ATOM 2349 O O . ASP A 1 302 ? -24.525 5.754 12.880 1.00 96.25 302 ASP A O 1
ATOM 2353 N N . TYR A 1 303 ? -23.406 7.077 14.306 1.00 96.25 303 TYR A N 1
ATOM 2354 C CA . TYR A 1 303 ? -22.113 7.017 13.645 1.00 96.25 303 TYR A CA 1
ATOM 2355 C C . TYR A 1 303 ? -21.074 6.451 14.597 1.00 96.25 303 TYR A C 1
ATOM 2357 O O . TYR A 1 303 ? -21.123 6.676 15.794 1.00 96.25 303 TYR A O 1
ATOM 2365 N N . SER A 1 304 ? -20.111 5.720 14.070 1.00 96.81 304 SER A N 1
ATOM 2366 C CA . SER A 1 304 ? -18.900 5.334 14.783 1.00 96.81 304 SER A CA 1
ATOM 2367 C C . SER A 1 304 ? -17.704 5.726 13.929 1.00 96.81 304 SER A C 1
ATOM 2369 O O . SER A 1 304 ? -17.871 6.207 12.806 1.00 96.81 304 SER A O 1
ATOM 2371 N N . TYR A 1 305 ? -16.496 5.529 14.434 1.00 97.12 305 TYR A N 1
ATOM 2372 C CA . TYR A 1 305 ? -15.290 5.780 13.665 1.00 97.12 305 TYR A CA 1
ATOM 2373 C C . TYR A 1 305 ? -14.473 4.516 13.449 1.00 97.12 305 TYR A C 1
ATOM 2375 O O . TYR A 1 305 ? -14.562 3.542 14.202 1.00 97.12 305 TYR A O 1
ATOM 2383 N N . SER A 1 306 ? -13.638 4.576 12.424 1.00 97.75 306 SER A N 1
ATOM 2384 C CA . SER A 1 306 ? -12.640 3.569 12.118 1.00 97.75 306 SER A CA 1
ATOM 2385 C C . SER A 1 306 ? -11.291 4.226 11.869 1.00 97.75 306 SER A C 1
ATOM 2387 O O . SER A 1 306 ? -11.213 5.383 11.449 1.00 97.75 306 SER A O 1
ATOM 2389 N N . VAL A 1 307 ? -10.223 3.483 12.143 1.00 97.88 307 VAL A N 1
ATOM 2390 C CA . VAL A 1 307 ? -8.843 3.886 11.872 1.00 97.88 307 VAL A CA 1
ATOM 2391 C C . VAL A 1 307 ? -8.168 2.794 11.056 1.00 97.88 307 VAL A C 1
ATOM 2393 O O . VAL A 1 307 ? -7.981 1.678 11.542 1.00 97.88 307 VAL A O 1
ATOM 2396 N N . ASP A 1 308 ? -7.773 3.126 9.833 1.00 97.81 308 ASP A N 1
ATOM 2397 C CA . ASP A 1 308 ? -6.861 2.302 9.047 1.00 97.81 308 ASP A CA 1
ATOM 2398 C C . ASP A 1 308 ? -5.429 2.556 9.524 1.00 97.81 308 ASP A C 1
ATOM 2400 O O . ASP A 1 308 ? -5.023 3.701 9.740 1.00 97.81 308 ASP A O 1
ATOM 2404 N N . TYR A 1 309 ? -4.643 1.497 9.685 1.00 96.62 309 TYR A N 1
ATOM 2405 C CA . TYR A 1 309 ? -3.260 1.568 10.144 1.00 96.62 309 TYR A CA 1
ATOM 2406 C C . TYR A 1 309 ? -2.382 0.523 9.454 1.00 96.62 309 TYR A C 1
ATOM 2408 O O . TYR A 1 309 ? -2.861 -0.478 8.928 1.00 96.62 309 TYR A O 1
ATOM 2416 N N . LEU A 1 310 ? -1.070 0.737 9.484 1.00 95.31 310 LEU A N 1
ATOM 2417 C CA . LEU A 1 310 ? -0.076 -0.229 9.037 1.00 95.31 310 LEU A CA 1
ATOM 2418 C C . LEU A 1 310 ? 0.569 -0.926 10.228 1.00 95.31 310 LEU A C 1
ATOM 2420 O O . LEU A 1 310 ? 0.960 -0.295 11.217 1.00 95.31 310 LEU A O 1
ATOM 2424 N N . VAL A 1 311 ? 0.733 -2.239 10.097 1.00 92.81 311 VAL A N 1
ATOM 2425 C CA . VAL A 1 311 ? 1.431 -3.087 11.058 1.00 92.81 311 VAL A CA 1
ATOM 2426 C C . VAL A 1 311 ? 2.589 -3.803 10.383 1.00 92.81 311 VAL A C 1
ATOM 2428 O O . VAL A 1 311 ? 2.467 -4.303 9.267 1.00 92.81 311 VAL A O 1
ATOM 2431 N N . ARG A 1 312 ? 3.744 -3.853 11.049 1.00 91.75 312 ARG A N 1
ATOM 2432 C CA . ARG A 1 312 ? 4.919 -4.535 10.509 1.00 91.75 312 ARG A CA 1
ATOM 2433 C C . ARG A 1 312 ? 4.706 -6.047 10.542 1.00 91.75 312 ARG A C 1
ATOM 2435 O O . ARG A 1 312 ? 4.320 -6.604 11.562 1.00 91.75 312 ARG A O 1
ATOM 2442 N N . ASN A 1 313 ? 5.038 -6.724 9.455 1.00 91.06 313 ASN A N 1
ATOM 2443 C CA . ASN A 1 313 ? 5.037 -8.174 9.365 1.00 91.06 313 ASN A CA 1
ATOM 2444 C C . ASN A 1 313 ? 6.344 -8.754 9.919 1.00 91.06 313 ASN A C 1
ATOM 2446 O O . ASN A 1 313 ? 7.448 -8.376 9.518 1.00 91.06 313 ASN A O 1
ATOM 2450 N N . ILE A 1 314 ? 6.207 -9.715 10.825 1.00 88.25 314 ILE A N 1
ATOM 2451 C CA . ILE A 1 314 ? 7.263 -10.572 11.348 1.00 88.25 314 ILE A CA 1
ATOM 2452 C C . ILE A 1 314 ? 7.121 -11.920 10.659 1.00 88.25 314 ILE A C 1
ATOM 2454 O O . ILE A 1 314 ? 6.120 -12.617 10.804 1.00 88.25 314 ILE A O 1
ATOM 2458 N N . TYR A 1 315 ? 8.142 -12.304 9.910 1.00 84.88 315 TYR A N 1
ATOM 2459 C CA . TYR A 1 315 ? 8.143 -13.583 9.228 1.00 84.88 315 TYR A CA 1
ATOM 2460 C C . TYR A 1 315 ? 8.963 -14.607 10.011 1.00 84.88 315 TYR A C 1
ATOM 2462 O O . TYR A 1 315 ? 10.182 -14.473 10.104 1.00 84.88 315 TYR A O 1
ATOM 2470 N N . GLN A 1 316 ? 8.317 -15.654 10.523 1.00 81.44 316 GLN A N 1
ATOM 2471 C CA . GLN A 1 316 ? 8.967 -16.690 11.331 1.00 81.44 316 GLN A CA 1
ATOM 2472 C C . GLN A 1 316 ? 8.385 -18.070 11.011 1.00 81.44 316 GLN A C 1
ATOM 2474 O O . GLN A 1 316 ? 7.175 -18.223 10.892 1.00 81.44 316 GLN A O 1
ATOM 2479 N N . GLY A 1 317 ? 9.247 -19.081 10.845 1.00 76.62 317 GLY A N 1
ATOM 2480 C CA . GLY A 1 317 ? 8.812 -20.477 10.674 1.00 76.62 317 GLY A CA 1
ATOM 2481 C C . GLY A 1 317 ? 7.916 -20.736 9.455 1.00 76.62 317 GLY A C 1
ATOM 2482 O O . GLY A 1 317 ? 7.135 -21.676 9.459 1.00 76.62 317 GLY A O 1
ATOM 2483 N N . GLY A 1 318 ? 7.984 -19.888 8.426 1.00 76.69 318 GLY A N 1
ATOM 2484 C CA . GLY A 1 318 ? 7.100 -19.973 7.260 1.00 76.69 318 GLY A CA 1
ATOM 2485 C C . GLY A 1 318 ? 5.782 -19.208 7.387 1.00 76.69 318 GLY A C 1
ATOM 2486 O O . GLY A 1 318 ? 5.164 -18.951 6.359 1.00 76.69 318 GLY A O 1
ATOM 2487 N N . ALA A 1 319 ? 5.413 -18.765 8.587 1.00 79.06 319 ALA A N 1
ATOM 2488 C CA . ALA A 1 319 ? 4.222 -17.968 8.846 1.00 79.06 319 ALA A CA 1
ATOM 2489 C C . ALA A 1 319 ? 4.514 -16.456 8.880 1.00 79.06 319 ALA A C 1
ATOM 2491 O O . ALA A 1 319 ? 5.672 -16.016 8.920 1.00 79.06 319 ALA A O 1
ATOM 2492 N N . VAL A 1 320 ? 3.438 -15.668 8.848 1.00 84.50 320 VAL A N 1
ATOM 2493 C CA . VAL A 1 320 ? 3.452 -14.206 8.968 1.00 84.50 320 VAL A CA 1
ATOM 2494 C C . VAL A 1 320 ? 2.723 -13.831 10.249 1.00 84.50 320 VAL A C 1
ATOM 2496 O O . VAL A 1 320 ? 1.601 -14.269 10.477 1.00 84.50 320 VAL A O 1
ATOM 2499 N N . TYR A 1 321 ? 3.358 -13.024 11.087 1.00 85.69 321 TYR A N 1
ATOM 2500 C CA . TYR A 1 321 ? 2.797 -12.530 12.336 1.00 85.69 321 TYR A CA 1
ATOM 2501 C C . TYR A 1 321 ? 2.828 -11.005 12.319 1.00 85.69 321 TYR A C 1
ATOM 2503 O O . TYR A 1 321 ? 3.885 -10.432 12.057 1.00 85.69 321 TYR A O 1
ATOM 2511 N N . PRO A 1 322 ? 1.724 -10.314 12.608 1.00 90.12 322 PRO A N 1
ATOM 2512 C CA . PRO A 1 322 ? 1.767 -8.870 12.763 1.00 90.12 322 PRO A CA 1
ATOM 2513 C C . PRO A 1 322 ? 2.561 -8.521 14.032 1.00 90.12 322 PRO A C 1
ATOM 2515 O O . PRO A 1 322 ? 2.458 -9.195 15.057 1.00 90.12 322 PRO A O 1
ATOM 2518 N N . SER A 1 323 ? 3.363 -7.459 13.986 1.00 89.19 323 SER A N 1
ATOM 2519 C CA . SER A 1 323 ? 4.182 -7.008 15.118 1.00 89.19 323 SER A CA 1
ATOM 2520 C C . SER A 1 323 ? 3.349 -6.528 16.301 1.00 89.19 323 SER A C 1
ATOM 2522 O O . SER A 1 323 ? 3.838 -6.484 17.431 1.00 89.19 323 SER A O 1
ATOM 2524 N N . ALA A 1 324 ? 2.102 -6.154 16.035 1.00 91.38 324 ALA A N 1
ATOM 2525 C CA . ALA A 1 324 ? 1.132 -5.728 17.018 1.00 91.38 324 ALA A CA 1
ATOM 2526 C C . ALA A 1 324 ? -0.279 -6.138 16.580 1.00 91.38 324 ALA A C 1
ATOM 2528 O O . ALA A 1 324 ? -0.573 -6.223 15.392 1.00 91.38 324 ALA A O 1
ATOM 2529 N N . VAL A 1 325 ? -1.154 -6.392 17.543 1.00 91.50 325 VAL A N 1
ATOM 2530 C CA . VAL A 1 325 ? -2.568 -6.697 17.306 1.00 91.50 325 VAL A CA 1
ATOM 2531 C C . VAL A 1 325 ? -3.421 -5.872 18.250 1.00 91.50 325 VAL A C 1
ATOM 2533 O O . VAL A 1 325 ? -3.031 -5.646 19.396 1.00 91.50 325 VAL A O 1
ATOM 2536 N N . VAL A 1 326 ? -4.587 -5.442 17.780 1.00 93.62 326 VAL A N 1
ATOM 2537 C CA . VAL A 1 326 ? -5.609 -4.883 18.664 1.00 93.62 326 VAL A CA 1
ATOM 2538 C C . VAL A 1 326 ? -6.320 -6.045 19.350 1.00 93.62 326 VAL A C 1
ATOM 2540 O O . VAL A 1 326 ? -6.734 -7.002 18.696 1.00 93.62 326 VAL A O 1
ATOM 2543 N N . LYS A 1 327 ? -6.415 -5.989 20.675 1.00 94.25 327 LYS A N 1
ATOM 2544 C CA . LYS A 1 327 ? -7.147 -6.947 21.502 1.00 94.25 327 LYS A CA 1
ATOM 2545 C C . LYS A 1 327 ? -8.188 -6.214 22.324 1.00 94.25 327 LYS A C 1
ATOM 2547 O O . LYS A 1 327 ? -7.999 -5.054 22.666 1.00 94.25 327 LYS A O 1
ATOM 2552 N N . THR A 1 328 ? -9.231 -6.938 22.697 1.00 95.38 328 THR A N 1
ATOM 2553 C CA . THR A 1 328 ? -10.261 -6.447 23.606 1.00 95.38 328 THR A CA 1
ATOM 2554 C C . THR A 1 328 ? -10.110 -7.114 24.963 1.00 95.38 328 THR A C 1
ATOM 2556 O O . THR A 1 328 ? -10.012 -8.337 25.062 1.00 95.38 328 THR A O 1
ATOM 2559 N N . TYR A 1 329 ? -10.110 -6.307 26.014 1.00 96.06 329 TYR A N 1
ATOM 2560 C CA . TYR A 1 329 ? -10.324 -6.731 27.386 1.00 96.06 329 TYR A CA 1
ATOM 2561 C C . TYR A 1 329 ? -11.783 -6.467 27.757 1.00 96.06 329 TYR A C 1
ATOM 2563 O O . TYR A 1 329 ? -12.256 -5.344 27.612 1.00 96.06 329 TYR A O 1
ATOM 2571 N N . GLN A 1 330 ? -12.471 -7.490 28.257 1.00 95.56 330 GLN A N 1
ATOM 2572 C CA . GLN A 1 330 ? -13.810 -7.379 28.832 1.00 95.56 330 GLN A CA 1
ATOM 2573 C C . GLN A 1 330 ? -13.688 -7.469 30.352 1.00 95.56 330 GLN A C 1
ATOM 2575 O O . GLN A 1 330 ? -13.116 -8.435 30.866 1.00 95.56 330 GLN A O 1
ATOM 2580 N N . ALA A 1 331 ? -14.228 -6.487 31.072 1.00 94.88 331 ALA A N 1
ATOM 2581 C CA . ALA A 1 331 ? -14.305 -6.565 32.521 1.00 94.88 331 ALA A CA 1
ATOM 2582 C C . ALA A 1 331 ? -15.252 -7.699 32.943 1.00 94.88 331 ALA A C 1
ATOM 2584 O O . ALA A 1 331 ? -16.359 -7.823 32.424 1.00 94.88 331 ALA A O 1
ATOM 2585 N N . ALA A 1 332 ? -14.811 -8.530 33.889 1.00 93.06 332 ALA A N 1
ATOM 2586 C CA . ALA A 1 332 ? -15.672 -9.541 34.508 1.00 93.06 332 ALA A CA 1
ATOM 2587 C C . ALA A 1 332 ? -16.614 -8.933 35.563 1.00 93.06 332 ALA A C 1
ATOM 2589 O O . ALA A 1 332 ? -17.598 -9.554 35.952 1.00 93.06 332 ALA A O 1
ATOM 2590 N N . GLU A 1 333 ? -16.282 -7.735 36.041 1.00 92.75 333 GLU A N 1
ATOM 2591 C CA . GLU A 1 333 ? -17.039 -6.998 37.044 1.00 92.75 333 GLU A CA 1
ATOM 2592 C C . GLU A 1 333 ? -18.247 -6.303 36.412 1.00 92.75 333 GLU A C 1
ATOM 2594 O O . GLU A 1 333 ? -18.210 -5.844 35.262 1.00 92.75 333 GLU A O 1
ATOM 2599 N N . THR A 1 334 ? -19.314 -6.217 37.202 1.00 95.94 334 THR A N 1
ATOM 2600 C CA . THR A 1 334 ? -20.539 -5.495 36.874 1.00 95.94 334 THR A CA 1
ATOM 2601 C C . THR A 1 334 ? -20.840 -4.478 37.969 1.00 95.94 334 THR A C 1
ATOM 2603 O O . THR A 1 334 ? -20.679 -4.767 39.154 1.00 95.94 334 THR A O 1
ATOM 2606 N N . PHE A 1 335 ? -21.304 -3.302 37.569 1.00 96.88 335 PHE A N 1
ATOM 2607 C CA . PHE A 1 335 ? -21.539 -2.142 38.419 1.00 96.88 335 PHE A CA 1
ATOM 2608 C C . PHE A 1 335 ? -23.015 -1.766 38.395 1.00 96.88 335 PHE A C 1
ATOM 2610 O O . PHE A 1 335 ? -23.676 -1.889 37.365 1.00 96.88 335 PHE A O 1
ATOM 2617 N N . SER A 1 336 ? -23.543 -1.284 39.517 1.00 96.56 336 SER A N 1
ATOM 2618 C CA . SER A 1 336 ? -24.950 -0.860 39.581 1.00 96.56 336 SER A CA 1
ATOM 2619 C C . SER A 1 336 ? -25.178 0.486 38.886 1.00 96.56 336 SER A C 1
ATOM 2621 O O . SER A 1 336 ? -26.289 0.768 38.435 1.00 96.56 336 SER A O 1
ATOM 2623 N N . PHE A 1 337 ? -24.129 1.307 38.771 1.00 96.12 337 PHE A N 1
ATOM 2624 C CA . PHE A 1 337 ? -24.182 2.628 38.153 1.00 96.12 337 PHE A CA 1
ATOM 2625 C C . PHE A 1 337 ? -23.150 2.773 37.033 1.00 96.12 337 PHE A C 1
ATOM 2627 O O . PHE A 1 337 ? -22.036 2.260 37.115 1.00 96.12 337 PHE A O 1
ATOM 2634 N N . GLU A 1 338 ? -23.518 3.526 35.999 1.00 96.12 338 GLU A N 1
ATOM 2635 C CA . GLU A 1 338 ? -22.648 3.835 34.861 1.00 96.12 338 GLU A CA 1
ATOM 2636 C C . GLU A 1 338 ? -21.375 4.566 35.303 1.00 96.12 338 GLU A C 1
ATOM 2638 O O . GLU A 1 338 ? -20.277 4.175 34.923 1.00 96.12 338 GLU A O 1
ATOM 2643 N N . SER A 1 339 ? -21.501 5.542 36.208 1.00 96.56 339 SER A N 1
ATOM 2644 C CA . SER A 1 339 ? -20.372 6.316 36.739 1.00 96.56 339 SER A CA 1
ATOM 2645 C C . SER A 1 339 ? -19.342 5.466 37.494 1.00 96.56 339 SER A C 1
ATOM 2647 O O . SER A 1 339 ? -18.148 5.776 37.491 1.00 96.56 339 SER A O 1
ATOM 2649 N N . GLU A 1 340 ? -19.776 4.380 38.140 1.00 97.12 340 GLU A N 1
ATOM 2650 C CA . GLU A 1 340 ? -18.872 3.421 38.787 1.00 97.12 340 GLU A CA 1
ATOM 2651 C C . GLU A 1 340 ? -18.095 2.617 37.738 1.00 97.12 340 GLU A C 1
ATOM 2653 O O . GLU A 1 340 ? -16.876 2.477 37.853 1.00 97.12 340 GLU A O 1
ATOM 2658 N N . ALA A 1 341 ? -18.777 2.156 36.683 1.00 96.69 341 ALA A N 1
ATOM 2659 C CA . ALA A 1 341 ? -18.137 1.465 35.568 1.00 96.69 341 ALA A CA 1
ATOM 2660 C C . ALA A 1 341 ? -17.142 2.371 34.827 1.00 96.69 341 ALA A C 1
ATOM 2662 O O . ALA A 1 341 ? -16.047 1.921 34.498 1.00 96.69 341 ALA A O 1
ATOM 2663 N N . GLU A 1 342 ? -17.475 3.648 34.613 1.00 96.44 342 GLU A N 1
ATOM 2664 C CA . GLU A 1 342 ? -16.573 4.639 34.012 1.00 96.44 342 GLU A CA 1
ATOM 2665 C C . GLU A 1 342 ? -15.319 4.863 34.860 1.00 96.44 342 GLU A C 1
ATOM 2667 O O . GLU A 1 342 ? -14.205 4.864 34.333 1.00 96.44 342 GLU A O 1
ATOM 2672 N N . THR A 1 343 ? -15.484 5.009 36.177 1.00 97.31 343 THR A N 1
ATOM 2673 C CA . THR A 1 343 ? -14.357 5.193 37.103 1.00 97.31 343 THR A CA 1
ATOM 2674 C C . THR A 1 343 ? -13.430 3.975 37.059 1.00 97.31 343 THR A C 1
ATOM 2676 O O . THR A 1 343 ? -12.226 4.116 36.840 1.00 97.31 343 THR A O 1
ATOM 2679 N N . ALA A 1 344 ? -13.991 2.765 37.156 1.00 96.44 344 ALA A N 1
ATOM 2680 C CA . ALA A 1 344 ? -13.226 1.522 37.070 1.00 96.44 344 ALA A CA 1
ATOM 2681 C C . ALA A 1 344 ? -12.536 1.348 35.703 1.00 96.44 344 ALA A C 1
ATOM 2683 O O . ALA A 1 344 ? -11.387 0.905 35.626 1.00 96.44 344 ALA A O 1
ATOM 2684 N N . MET A 1 345 ? -13.203 1.736 34.613 1.00 97.12 345 MET A N 1
ATOM 2685 C CA . MET A 1 345 ? -12.649 1.721 33.259 1.00 97.12 345 MET A CA 1
ATOM 2686 C C . MET A 1 345 ? -11.444 2.662 33.127 1.00 97.12 345 MET A C 1
ATOM 2688 O O . MET A 1 345 ? -10.433 2.284 32.529 1.00 97.12 345 MET A O 1
ATOM 2692 N N . GLN A 1 346 ? -11.514 3.869 33.697 1.00 97.06 346 GLN A N 1
ATOM 2693 C CA . GLN A 1 346 ? -10.412 4.837 33.689 1.00 97.06 346 GLN A CA 1
ATOM 2694 C C . GLN A 1 346 ? -9.215 4.344 34.511 1.00 97.06 346 GLN A C 1
ATOM 2696 O O . GLN A 1 346 ? -8.078 4.393 34.032 1.00 97.06 346 GLN A O 1
ATOM 2701 N N . GLU A 1 347 ? -9.456 3.792 35.703 1.00 96.81 347 GLU A N 1
ATOM 2702 C CA . GLU A 1 347 ? -8.411 3.173 36.527 1.00 96.81 347 GLU A CA 1
ATOM 2703 C C . GLU A 1 347 ? -7.734 2.011 35.788 1.00 96.81 347 GLU A C 1
ATOM 2705 O O . GLU A 1 347 ? -6.501 1.919 35.733 1.00 96.81 347 GLU A O 1
ATOM 2710 N N . LYS A 1 348 ? -8.527 1.151 35.137 1.00 97.56 348 LYS A N 1
ATOM 2711 C CA . LYS A 1 348 ? -8.000 0.033 34.349 1.00 97.56 348 LYS A CA 1
ATOM 2712 C C . LYS A 1 348 ? -7.223 0.511 33.126 1.00 97.56 348 LYS A C 1
ATOM 2714 O O . LYS A 1 348 ? -6.168 -0.045 32.827 1.00 97.56 348 LYS A O 1
ATOM 2719 N N . THR A 1 349 ? -7.686 1.566 32.462 1.00 96.31 349 THR A N 1
ATOM 2720 C CA . THR A 1 349 ? -6.983 2.207 31.343 1.00 96.31 349 THR A CA 1
ATOM 2721 C C . THR A 1 349 ? -5.611 2.722 31.774 1.00 96.31 349 THR A C 1
ATOM 2723 O O . THR A 1 349 ? -4.607 2.445 31.113 1.00 96.31 349 THR A O 1
ATOM 2726 N N . ALA A 1 350 ? -5.533 3.408 32.917 1.00 94.81 350 ALA A N 1
ATOM 2727 C CA . ALA A 1 350 ? -4.269 3.874 33.480 1.00 94.81 350 ALA A CA 1
ATOM 2728 C C . ALA A 1 350 ? -3.326 2.707 33.821 1.00 94.81 350 ALA A C 1
ATOM 2730 O O . ALA A 1 350 ? -2.126 2.779 33.537 1.00 94.81 350 ALA A O 1
ATOM 2731 N N . ALA A 1 351 ? -3.861 1.607 34.361 1.00 95.50 351 ALA A N 1
ATOM 2732 C CA . ALA A 1 351 ? -3.088 0.402 34.651 1.00 95.50 351 ALA A CA 1
ATOM 2733 C C . ALA A 1 351 ? -2.540 -0.267 33.375 1.00 95.50 351 ALA A C 1
ATOM 2735 O O . ALA A 1 351 ? -1.366 -0.636 33.337 1.00 95.50 351 ALA A O 1
ATOM 2736 N N . PHE A 1 352 ? -3.348 -0.376 32.315 1.00 95.25 352 PHE A N 1
ATOM 2737 C CA . PHE A 1 352 ? -2.922 -0.899 31.010 1.00 95.25 352 PHE A CA 1
ATOM 2738 C C . PHE A 1 352 ? -1.805 -0.045 30.404 1.00 95.25 352 PHE A C 1
ATOM 2740 O O . PHE A 1 352 ? -0.741 -0.568 30.065 1.00 95.25 352 PHE A O 1
ATOM 2747 N N . ASN A 1 353 ? -2.001 1.274 30.354 1.00 92.50 353 ASN A N 1
ATOM 2748 C CA . ASN A 1 353 ? -0.998 2.199 29.833 1.00 92.50 353 ASN A CA 1
ATOM 2749 C C . ASN A 1 353 ? 0.311 2.131 30.642 1.00 92.50 353 ASN A C 1
ATOM 2751 O O . ASN A 1 353 ? 1.391 2.081 30.053 1.00 92.50 353 ASN A O 1
ATOM 2755 N N . SER A 1 354 ? 0.228 2.031 31.974 1.00 91.69 354 SER A N 1
ATOM 2756 C CA . SER A 1 354 ? 1.399 1.862 32.854 1.00 91.69 354 SER A CA 1
ATOM 2757 C C . SER A 1 354 ? 2.121 0.526 32.639 1.00 91.69 354 SER A C 1
ATOM 2759 O O . SER A 1 354 ? 3.338 0.450 32.791 1.00 91.69 354 SER A O 1
ATOM 2761 N N . ALA A 1 355 ? 1.394 -0.519 32.234 1.00 90.38 355 ALA A N 1
ATOM 2762 C CA . ALA A 1 355 ? 1.953 -1.813 31.842 1.00 90.38 355 ALA A CA 1
ATOM 2763 C C . ALA A 1 355 ? 2.499 -1.834 30.396 1.00 90.38 355 ALA A C 1
ATOM 2765 O O . ALA A 1 355 ? 2.971 -2.870 29.925 1.00 90.38 355 ALA A O 1
ATOM 2766 N N . GLY A 1 356 ? 2.444 -0.709 29.674 1.00 89.12 356 GLY A N 1
ATOM 2767 C CA . GLY A 1 356 ? 2.877 -0.613 28.279 1.00 89.12 356 GLY A CA 1
ATOM 2768 C C . GLY A 1 356 ? 1.901 -1.241 27.277 1.00 89.12 356 GLY A C 1
ATOM 2769 O O . GLY A 1 356 ? 2.311 -1.574 26.163 1.00 89.12 356 GLY A O 1
ATOM 2770 N N . LEU A 1 357 ? 0.637 -1.421 27.667 1.00 91.94 357 LEU A N 1
ATOM 2771 C CA . LEU A 1 357 ? -0.472 -1.818 26.802 1.00 91.94 357 LEU A CA 1
ATOM 2772 C C . LEU A 1 357 ? -1.287 -0.570 26.463 1.00 91.94 357 LEU A C 1
ATOM 2774 O O . LEU A 1 357 ? -2.154 -0.162 27.229 1.00 91.94 357 LEU A O 1
ATOM 2778 N N . THR A 1 358 ? -0.989 0.063 25.331 1.00 94.50 358 THR A N 1
ATOM 2779 C CA . THR A 1 358 ? -1.674 1.298 24.935 1.00 94.50 358 THR A CA 1
ATOM 2780 C C . THR A 1 358 ? -3.144 1.022 24.646 1.00 94.50 358 THR A C 1
ATOM 2782 O O . THR A 1 358 ? -3.457 0.270 23.720 1.00 94.50 358 THR A O 1
ATOM 2785 N N . VAL A 1 359 ? -4.031 1.642 25.421 1.00 95.12 359 VAL A N 1
ATOM 2786 C CA . VAL A 1 359 ? -5.479 1.611 25.185 1.00 95.12 359 VAL A CA 1
ATOM 2787 C C . VAL A 1 359 ? -5.827 2.596 24.070 1.00 95.12 359 VAL A C 1
ATOM 2789 O O . VAL A 1 359 ? -5.421 3.755 24.102 1.00 95.12 359 VAL A O 1
ATOM 2792 N N . ILE A 1 360 ? -6.563 2.120 23.070 1.00 95.12 360 ILE A N 1
ATOM 2793 C CA . ILE A 1 360 ? -6.955 2.867 21.866 1.00 95.12 360 ILE A CA 1
ATOM 2794 C C . ILE A 1 360 ? -8.469 3.106 21.793 1.00 95.12 360 ILE A C 1
ATOM 2796 O O . ILE A 1 360 ? -8.915 4.041 21.124 1.00 95.12 360 ILE A O 1
ATOM 2800 N N . GLY A 1 361 ? -9.254 2.322 22.530 1.00 94.00 361 GLY A N 1
ATOM 2801 C CA . GLY A 1 361 ? -10.695 2.490 22.666 1.00 94.00 361 GLY A CA 1
ATOM 2802 C C . GLY A 1 361 ? -11.188 1.981 24.007 1.00 94.00 361 GLY A C 1
ATOM 2803 O O . GLY A 1 361 ? -10.551 1.135 24.637 1.00 94.00 361 GLY A O 1
ATOM 2804 N N . SER A 1 362 ? -12.310 2.520 24.453 1.00 93.75 362 SER A N 1
ATOM 2805 C CA . SER A 1 362 ? -12.922 2.152 25.722 1.00 93.75 362 SER A CA 1
ATOM 2806 C C . SER A 1 362 ? -14.411 2.457 25.672 1.00 93.75 362 SER A C 1
ATOM 2808 O O . SER A 1 362 ? -14.792 3.500 25.148 1.00 93.75 362 SER A O 1
ATOM 2810 N N . GLU A 1 363 ? -15.241 1.577 26.218 1.00 94.50 363 GLU A N 1
ATOM 2811 C CA . GLU A 1 363 ? -16.695 1.747 26.223 1.00 94.50 363 GLU A CA 1
ATOM 2812 C C . GLU A 1 363 ? -17.293 1.135 27.492 1.00 94.50 363 GLU A C 1
ATOM 2814 O O . GLU A 1 363 ? -16.895 0.043 27.912 1.00 94.50 363 GLU A O 1
ATOM 2819 N N . VAL A 1 364 ? -18.274 1.823 28.079 1.00 94.81 364 VAL A N 1
ATOM 2820 C CA . VAL A 1 364 ? -19.139 1.274 29.126 1.00 94.81 364 VAL A CA 1
ATOM 2821 C C . VAL A 1 364 ? -20.381 0.673 28.474 1.00 94.81 364 VAL A C 1
ATOM 2823 O O . VAL A 1 364 ? -21.094 1.332 27.725 1.00 94.81 364 VAL A O 1
ATOM 2826 N N . ILE A 1 365 ? -20.647 -0.596 28.768 1.00 93.69 365 ILE A N 1
ATOM 2827 C CA . ILE A 1 365 ? -21.734 -1.378 28.183 1.00 93.69 365 ILE A CA 1
ATOM 2828 C C . ILE A 1 365 ? -22.761 -1.688 29.266 1.00 93.69 365 ILE A C 1
ATOM 2830 O O . ILE A 1 365 ? -22.447 -2.286 30.298 1.00 93.69 365 ILE A O 1
ATOM 2834 N N . ARG A 1 366 ? -24.028 -1.364 29.008 1.00 93.25 366 ARG A N 1
ATOM 2835 C CA . ARG A 1 366 ? -25.136 -1.772 29.874 1.00 93.25 366 ARG A CA 1
ATOM 2836 C C . ARG A 1 366 ? -25.518 -3.232 29.620 1.00 93.25 366 ARG A C 1
ATOM 2838 O O . ARG A 1 366 ? -25.953 -3.591 28.529 1.00 93.25 366 ARG A O 1
ATOM 2845 N N . THR A 1 367 ? -25.438 -4.062 30.656 1.00 90.50 367 THR A N 1
ATOM 2846 C CA . THR A 1 367 ? -25.809 -5.483 30.633 1.00 90.50 367 THR A CA 1
ATOM 2847 C C . THR A 1 367 ? -27.014 -5.713 31.548 1.00 90.50 367 THR A C 1
ATOM 2849 O O . THR A 1 367 ? -26.897 -5.989 32.740 1.00 90.50 367 THR A O 1
ATOM 2852 N N . GLY A 1 368 ? -28.222 -5.564 30.995 1.00 91.50 368 GLY A N 1
ATOM 2853 C CA . GLY A 1 368 ? -29.464 -5.667 31.764 1.00 91.50 368 GLY A CA 1
ATOM 2854 C C . GLY A 1 368 ? -29.686 -4.460 32.686 1.00 91.50 368 GLY A C 1
ATOM 2855 O O . GLY A 1 368 ? -30.002 -3.360 32.217 1.00 91.50 368 GLY A O 1
ATOM 2856 N N . ARG A 1 369 ? -29.589 -4.677 34.004 1.00 93.19 369 ARG A N 1
ATOM 2857 C CA . ARG A 1 369 ? -29.688 -3.609 35.020 1.00 93.19 369 ARG A CA 1
ATOM 2858 C C . ARG A 1 369 ? -28.332 -3.052 35.448 1.00 93.19 369 ARG A C 1
ATOM 2860 O O . ARG A 1 369 ? -28.319 -1.971 36.021 1.00 93.19 369 ARG A O 1
ATOM 2867 N N . ASP A 1 370 ? -27.256 -3.752 35.109 1.00 96.62 370 ASP A N 1
ATOM 2868 C CA . ASP A 1 370 ? -25.903 -3.417 35.528 1.00 96.62 370 ASP A CA 1
ATOM 2869 C C . ASP A 1 370 ? -25.090 -2.878 34.344 1.00 96.62 370 ASP A C 1
ATOM 2871 O O . ASP A 1 370 ? -25.507 -2.950 33.183 1.00 96.62 370 ASP A O 1
ATOM 2875 N N . TYR A 1 371 ? -23.910 -2.353 34.640 1.00 96.81 371 TYR A N 1
ATOM 2876 C CA . TYR A 1 371 ? -22.947 -1.808 33.691 1.00 96.81 371 TYR A CA 1
ATOM 2877 C C . TYR A 1 371 ? -21.642 -2.597 33.771 1.00 96.81 371 TYR A C 1
ATOM 2879 O O . TYR A 1 371 ? -21.247 -3.058 34.833 1.00 96.81 371 TYR A O 1
ATOM 2887 N N . THR A 1 372 ? -20.954 -2.763 32.654 1.00 96.94 372 THR A N 1
ATOM 2888 C CA . THR A 1 372 ? -19.592 -3.305 32.579 1.00 96.94 372 THR A CA 1
ATOM 2889 C C . THR A 1 372 ? -18.789 -2.445 31.609 1.00 96.94 372 THR A C 1
ATOM 2891 O O . THR A 1 372 ? -19.333 -1.505 31.037 1.00 96.94 372 THR A O 1
ATOM 2894 N N . TYR A 1 373 ? -17.509 -2.731 31.403 1.00 96.25 373 TYR A N 1
ATOM 2895 C CA . TYR A 1 373 ? -16.701 -1.985 30.443 1.00 96.25 373 TYR A CA 1
ATOM 2896 C C . TYR A 1 373 ? -15.808 -2.893 29.606 1.00 96.25 373 TYR A C 1
ATOM 2898 O O . TYR A 1 373 ? -15.445 -4.007 30.001 1.00 96.25 373 TYR A O 1
ATOM 2906 N N . VAL A 1 374 ? -15.432 -2.376 28.441 1.00 96.81 374 VAL A N 1
ATOM 2907 C CA . VAL A 1 374 ? -14.454 -2.971 27.534 1.00 96.81 374 VAL A CA 1
ATOM 2908 C C . VAL A 1 374 ? -13.340 -1.990 27.232 1.00 96.81 374 VAL A C 1
ATOM 2910 O O . VAL A 1 374 ? -13.569 -0.787 27.138 1.00 96.81 374 VAL A O 1
ATOM 2913 N N . LEU A 1 375 ? -12.131 -2.515 27.055 1.00 96.81 375 LEU A N 1
ATOM 2914 C CA . LEU A 1 375 ? -10.968 -1.758 26.600 1.00 96.81 375 LEU A CA 1
ATOM 2915 C C . LEU A 1 375 ? -10.398 -2.418 25.351 1.00 96.81 375 LEU A C 1
ATOM 2917 O O . LEU A 1 375 ? -10.086 -3.607 25.374 1.00 96.81 375 LEU A O 1
ATOM 2921 N N . ASP A 1 376 ? -10.187 -1.643 24.298 1.00 97.00 376 ASP A N 1
ATOM 2922 C CA . ASP A 1 376 ? -9.400 -2.062 23.146 1.00 97.00 376 ASP A CA 1
ATOM 2923 C C . ASP A 1 376 ? -7.977 -1.546 23.299 1.00 97.00 376 ASP A C 1
ATOM 2925 O O . ASP A 1 376 ? -7.750 -0.361 23.541 1.00 97.00 376 ASP A O 1
ATOM 2929 N N . TYR A 1 377 ? -7.001 -2.440 23.185 1.00 95.50 377 TYR A N 1
ATOM 2930 C CA . TYR A 1 377 ? -5.602 -2.139 23.449 1.00 95.50 377 TYR A CA 1
ATOM 2931 C C . TYR A 1 377 ? -4.672 -2.811 22.444 1.00 95.50 377 TYR A C 1
ATOM 2933 O O . TYR A 1 377 ? -4.978 -3.856 21.869 1.00 95.50 377 TYR A O 1
ATOM 2941 N N . VAL A 1 378 ? -3.501 -2.215 22.244 1.00 94.62 378 VAL A N 1
ATOM 2942 C CA . VAL A 1 378 ? -2.478 -2.731 21.333 1.00 94.62 378 VAL A CA 1
ATOM 2943 C C . VAL A 1 378 ? -1.533 -3.664 22.090 1.00 94.62 378 VAL A C 1
ATOM 2945 O O . VAL A 1 378 ? -0.819 -3.243 22.998 1.00 94.62 378 VAL A O 1
ATOM 2948 N N . ALA A 1 379 ? -1.497 -4.935 21.689 1.00 91.06 379 ALA A N 1
ATOM 2949 C CA . ALA A 1 379 ? -0.585 -5.949 22.215 1.00 91.06 379 ALA A CA 1
ATOM 2950 C C . ALA A 1 379 ? 0.543 -6.239 21.213 1.00 91.06 379 ALA A C 1
ATOM 2952 O O . ALA A 1 379 ? 0.275 -6.539 20.048 1.00 91.06 379 ALA A O 1
ATOM 2953 N N . LYS A 1 380 ? 1.809 -6.188 21.651 1.00 88.25 380 LYS A N 1
ATOM 2954 C CA . LYS A 1 380 ? 2.988 -6.396 20.784 1.00 88.25 380 LYS A CA 1
ATOM 2955 C C . LYS A 1 380 ? 3.444 -7.860 20.796 1.00 88.25 380 LYS A C 1
ATOM 2957 O O . LYS A 1 380 ? 3.523 -8.479 21.852 1.00 88.25 380 LYS A O 1
ATOM 2962 N N . ALA A 1 381 ? 3.822 -8.398 19.634 1.00 72.44 381 ALA A N 1
ATOM 2963 C CA . ALA A 1 381 ? 4.107 -9.825 19.416 1.00 72.44 381 ALA A CA 1
ATOM 2964 C C . ALA A 1 381 ? 5.348 -10.398 20.147 1.00 72.44 381 ALA A C 1
ATOM 2966 O O . ALA A 1 381 ? 5.652 -11.575 19.993 1.00 72.44 381 ALA A O 1
ATOM 2967 N N . GLN A 1 382 ? 6.077 -9.600 20.934 1.00 64.75 382 GLN A N 1
ATOM 2968 C CA . GLN A 1 382 ? 7.286 -10.022 21.663 1.00 64.75 382 GLN A CA 1
ATOM 2969 C C . GLN A 1 382 ? 7.336 -9.505 23.114 1.00 64.75 382 GLN A C 1
ATOM 2971 O O . GLN A 1 382 ? 8.399 -9.495 23.733 1.00 64.75 382 GLN A O 1
ATOM 2976 N N . GLN A 1 383 ? 6.209 -9.056 23.679 1.00 59.91 383 GLN A N 1
ATOM 2977 C CA . GLN A 1 383 ? 6.163 -8.699 25.100 1.00 59.91 383 GLN A CA 1
ATOM 2978 C C . GLN A 1 383 ? 6.255 -9.966 25.978 1.00 59.91 383 GLN A C 1
ATOM 2980 O O . GLN A 1 383 ? 5.551 -10.941 25.694 1.00 59.91 383 GLN A O 1
ATOM 2985 N N . PRO A 1 384 ? 7.085 -9.981 27.045 1.00 42.00 384 PRO A N 1
ATOM 2986 C CA . PRO A 1 384 ? 7.177 -11.114 27.968 1.00 42.00 384 PRO A CA 1
ATOM 2987 C C . PRO A 1 384 ? 5.791 -11.509 28.494 1.00 42.00 384 PRO A C 1
ATOM 2989 O O . PRO A 1 384 ? 5.050 -10.659 28.979 1.00 42.00 384 PRO A O 1
ATOM 2992 N N . GLY A 1 385 ? 5.427 -12.788 28.370 1.00 47.81 385 GLY A N 1
ATOM 2993 C CA . GLY A 1 385 ? 4.119 -13.305 28.797 1.00 47.81 385 GLY A CA 1
ATOM 2994 C C . GLY A 1 385 ? 2.985 -13.168 27.774 1.00 47.81 385 GLY A C 1
ATOM 2995 O O . GLY A 1 385 ? 1.903 -13.699 28.011 1.00 47.81 385 GLY A O 1
ATOM 2996 N N . SER A 1 386 ? 3.210 -12.529 26.620 1.00 46.53 386 SER A N 1
ATOM 2997 C CA . SER A 1 386 ? 2.257 -12.583 25.507 1.00 46.53 386 SER A CA 1
ATOM 2998 C C . SER A 1 386 ? 2.538 -13.819 24.647 1.00 46.53 386 SER A C 1
ATOM 3000 O O . SER A 1 386 ? 3.629 -13.907 24.079 1.00 46.53 386 SER A O 1
ATOM 3002 N N . PRO A 1 387 ? 1.599 -14.779 24.512 1.00 50.94 387 PRO A N 1
ATOM 3003 C CA . PRO A 1 387 ? 1.729 -15.801 23.482 1.00 50.94 387 PRO A CA 1
ATOM 3004 C C . PRO A 1 387 ? 1.860 -15.103 22.126 1.00 50.94 387 PRO A C 1
ATOM 3006 O O . PRO A 1 387 ? 1.205 -14.075 21.902 1.00 50.94 387 PRO A O 1
ATOM 3009 N N . LEU A 1 388 ? 2.712 -15.641 21.242 1.00 51.88 388 LEU A N 1
ATOM 3010 C CA . LEU A 1 388 ? 2.790 -15.168 19.860 1.00 51.88 388 LEU A CA 1
ATOM 3011 C C . LEU A 1 388 ? 1.354 -15.060 19.327 1.00 51.88 388 LEU A C 1
ATOM 3013 O O . LEU A 1 388 ? 0.577 -16.003 19.528 1.00 51.88 388 LEU A O 1
ATOM 3017 N N . PRO A 1 389 ? 0.964 -13.924 18.717 1.00 55.78 389 PRO A N 1
ATOM 3018 C CA . PRO A 1 389 ? -0.350 -13.830 18.102 1.00 55.78 389 PRO A CA 1
ATOM 3019 C C . PRO A 1 389 ? -0.511 -15.012 17.144 1.00 55.78 389 PRO A C 1
ATOM 3021 O O . PRO A 1 389 ? 0.478 -15.487 16.586 1.00 55.78 389 PRO A O 1
ATOM 3024 N N . ALA A 1 390 ? -1.733 -15.522 16.975 1.00 52.75 390 ALA A N 1
ATOM 3025 C CA . ALA A 1 390 ? -1.975 -16.528 15.948 1.00 52.75 390 ALA A CA 1
ATOM 3026 C C . ALA A 1 390 ? -1.383 -16.017 14.621 1.00 52.75 390 ALA A C 1
ATOM 3028 O O . ALA A 1 390 ? -1.432 -14.802 14.380 1.00 52.75 390 ALA A O 1
ATOM 3029 N N . PRO A 1 391 ? -0.771 -16.891 13.797 1.00 48.44 391 PRO A N 1
ATOM 3030 C CA . PRO A 1 391 ? -0.258 -16.456 12.509 1.00 48.44 391 PRO A CA 1
ATOM 3031 C C . PRO A 1 391 ? -1.380 -15.710 11.798 1.00 48.44 391 PRO A C 1
ATOM 3033 O O . PRO A 1 391 ? -2.511 -16.202 11.761 1.00 48.44 391 PRO A O 1
ATOM 3036 N N . ALA A 1 392 ? -1.084 -14.513 11.282 1.00 48.78 392 ALA A N 1
ATOM 3037 C CA . ALA A 1 392 ? -1.979 -13.902 10.319 1.00 48.78 392 ALA A CA 1
ATOM 3038 C C . ALA A 1 392 ? -2.160 -14.969 9.248 1.00 48.78 392 ALA A C 1
ATOM 3040 O O . ALA A 1 392 ? -1.170 -15.423 8.664 1.00 48.78 392 ALA A O 1
ATOM 3041 N N . ALA A 1 393 ? -3.390 -15.465 9.096 1.00 40.69 393 ALA A N 1
ATOM 3042 C CA . ALA A 1 393 ? -3.701 -16.428 8.057 1.00 40.69 393 ALA A CA 1
ATOM 3043 C C . ALA A 1 393 ? -3.130 -15.834 6.770 1.00 40.69 393 ALA A C 1
ATOM 3045 O O . ALA A 1 393 ? -3.505 -14.719 6.410 1.00 40.69 393 ALA A O 1
ATOM 3046 N N . ALA A 1 394 ? -2.117 -16.497 6.203 1.00 34.56 394 ALA A N 1
ATOM 3047 C CA . ALA A 1 394 ? -1.338 -15.965 5.097 1.00 34.56 394 ALA A CA 1
ATOM 3048 C C . ALA A 1 394 ? -2.318 -15.574 3.990 1.00 34.56 394 ALA A C 1
ATOM 3050 O O . ALA A 1 394 ? -2.920 -16.451 3.383 1.00 34.56 394 ALA A O 1
ATOM 3051 N N . GLY A 1 395 ? -2.552 -14.269 3.836 1.00 42.41 395 GLY A N 1
ATOM 3052 C CA . GLY A 1 395 ? -3.585 -13.740 2.956 1.00 42.41 395 GLY A CA 1
ATOM 3053 C C . GLY A 1 395 ? -4.956 -14.396 3.129 1.00 42.41 395 GLY A C 1
ATOM 3054 O O . GLY A 1 395 ? -5.472 -14.943 2.159 1.00 42.41 395 GLY A O 1
ATOM 3055 N N . ARG A 1 396 ? -5.601 -14.305 4.308 1.00 46.00 396 ARG A N 1
ATOM 3056 C CA . ARG A 1 396 ? -7.070 -14.187 4.258 1.00 46.00 396 ARG A CA 1
ATOM 3057 C C . ARG A 1 396 ? -7.318 -12.962 3.371 1.00 46.00 396 ARG A C 1
ATOM 3059 O O . ARG A 1 396 ? -6.843 -11.891 3.744 1.00 46.00 396 ARG A O 1
ATOM 3066 N N . PRO A 1 397 ? -7.934 -13.110 2.191 1.00 51.22 397 PRO A N 1
ATOM 3067 C CA . PRO A 1 397 ? -8.371 -11.936 1.463 1.00 51.22 397 PRO A CA 1
ATOM 3068 C C . PRO A 1 397 ? -9.283 -11.172 2.400 1.00 51.22 397 PRO A C 1
ATOM 3070 O O . PRO A 1 397 ? -10.063 -11.792 3.135 1.00 51.22 397 PRO A O 1
ATOM 3073 N N . ASP A 1 398 ? -9.149 -9.851 2.408 1.00 60.94 398 ASP A N 1
ATOM 3074 C CA . ASP A 1 398 ? -10.077 -9.021 3.152 1.00 60.94 398 ASP A CA 1
ATOM 3075 C C . ASP A 1 398 ? -11.485 -9.450 2.723 1.00 60.94 398 ASP A C 1
ATOM 3077 O O . ASP A 1 398 ? -11.755 -9.590 1.527 1.00 60.94 398 ASP A O 1
ATOM 3081 N N . SER A 1 399 ? -12.378 -9.725 3.680 1.00 67.38 399 SER A N 1
ATOM 3082 C CA . SER A 1 399 ? -13.768 -10.119 3.386 1.00 67.38 399 SER A CA 1
ATOM 3083 C C . SER A 1 399 ? -14.418 -9.156 2.387 1.00 67.38 399 SER A C 1
ATOM 3085 O O . SER A 1 399 ? -15.218 -9.555 1.547 1.00 67.38 399 SER A O 1
ATOM 3087 N N . TRP A 1 400 ? -13.957 -7.908 2.404 1.00 68.12 400 TRP A N 1
ATOM 3088 C CA . TRP A 1 400 ? -14.278 -6.857 1.457 1.00 68.12 400 TRP A CA 1
ATOM 3089 C C . TRP A 1 400 ? -13.922 -7.150 -0.011 1.00 68.12 400 TRP A C 1
ATOM 3091 O O . TRP A 1 400 ? -14.694 -6.793 -0.902 1.00 68.12 400 TRP A O 1
ATOM 3101 N N . ASP A 1 401 ? -12.793 -7.798 -0.308 1.00 75.88 401 ASP A N 1
ATOM 3102 C CA . ASP A 1 401 ? -12.429 -8.162 -1.683 1.00 75.88 401 ASP A CA 1
ATOM 3103 C C . ASP A 1 401 ? -13.305 -9.307 -2.212 1.00 75.88 401 ASP A C 1
ATOM 3105 O O . ASP A 1 401 ? -13.714 -9.276 -3.378 1.00 75.88 401 ASP A O 1
ATOM 3109 N N . ILE A 1 402 ? -13.662 -10.267 -1.348 1.00 81.19 402 ILE A N 1
ATOM 3110 C CA . ILE A 1 402 ? -14.636 -11.329 -1.655 1.00 81.19 402 ILE A CA 1
ATOM 3111 C C . ILE A 1 402 ? -16.017 -10.709 -1.904 1.00 81.19 402 ILE A C 1
ATOM 3113 O O . ILE A 1 402 ? -16.642 -10.981 -2.929 1.00 81.19 402 ILE A O 1
ATOM 3117 N N . GLU A 1 403 ? -16.465 -9.812 -1.026 1.00 83.94 403 GLU A N 1
ATOM 3118 C CA . GLU A 1 403 ? -17.736 -9.091 -1.142 1.00 83.94 403 GLU A CA 1
ATOM 3119 C C . GLU A 1 403 ? -17.801 -8.254 -2.429 1.00 83.94 403 GLU A C 1
ATOM 3121 O O . GLU A 1 403 ? -18.780 -8.299 -3.180 1.00 83.94 403 GLU A O 1
ATOM 3126 N N . ARG A 1 404 ? -16.730 -7.523 -2.754 1.00 84.94 404 ARG A N 1
ATOM 3127 C CA . ARG A 1 404 ? -16.632 -6.725 -3.981 1.00 84.94 404 ARG A CA 1
ATOM 3128 C C . ARG A 1 404 ? -16.621 -7.602 -5.230 1.00 84.94 404 ARG A C 1
ATOM 3130 O O . ARG A 1 404 ? -17.251 -7.240 -6.231 1.00 84.94 404 ARG A O 1
ATOM 3137 N N . ALA A 1 405 ? -15.907 -8.727 -5.205 1.00 85.88 405 ALA A N 1
ATOM 3138 C CA . ALA A 1 405 ? -15.922 -9.690 -6.300 1.00 85.88 405 ALA A CA 1
ATOM 3139 C C . ALA A 1 405 ? -17.333 -10.263 -6.494 1.00 85.88 405 ALA A C 1
ATOM 3141 O O . ALA A 1 405 ? -17.849 -10.210 -7.611 1.00 85.88 405 ALA A O 1
ATOM 3142 N N . ALA A 1 406 ? -18.002 -10.672 -5.411 1.00 88.56 406 ALA A N 1
ATOM 3143 C CA . ALA A 1 406 ? -19.380 -11.156 -5.424 1.00 88.56 406 ALA A CA 1
ATOM 3144 C C . ALA A 1 406 ? -20.351 -10.120 -6.015 1.00 88.56 406 ALA A C 1
ATOM 3146 O O . ALA A 1 406 ? -21.093 -10.425 -6.948 1.00 88.56 406 ALA A O 1
ATOM 3147 N N . LYS A 1 407 ? -20.296 -8.865 -5.554 1.00 91.19 407 LYS A N 1
ATOM 3148 C CA . LYS A 1 407 ? -21.125 -7.764 -6.081 1.00 91.19 407 LYS A CA 1
ATOM 3149 C C . LYS A 1 407 ? -20.858 -7.482 -7.559 1.00 91.19 407 LYS A C 1
ATOM 3151 O O . LYS A 1 407 ? -21.792 -7.200 -8.308 1.00 91.19 407 LYS A O 1
ATOM 3156 N N . THR A 1 408 ? -19.603 -7.595 -7.997 1.00 89.81 408 THR A N 1
ATOM 3157 C CA . THR A 1 408 ? -19.241 -7.437 -9.415 1.00 89.81 408 THR A CA 1
ATOM 3158 C C . THR A 1 408 ? -19.852 -8.550 -10.265 1.00 89.81 408 THR A C 1
ATOM 3160 O O . THR A 1 408 ? -20.435 -8.258 -11.306 1.00 89.81 408 THR A O 1
ATOM 3163 N N . VAL A 1 409 ? -19.771 -9.807 -9.813 1.00 93.06 409 VAL A N 1
ATOM 3164 C CA . VAL A 1 409 ? -20.402 -10.949 -10.497 1.00 93.06 409 VAL A CA 1
ATOM 3165 C C . VAL A 1 409 ? -21.916 -10.762 -10.576 1.00 93.06 409 VAL A C 1
ATOM 3167 O O . VAL A 1 409 ? -22.484 -10.923 -11.653 1.00 93.06 409 VAL A O 1
ATOM 3170 N N . VAL A 1 410 ? -22.563 -10.351 -9.479 1.00 91.75 410 VAL A N 1
ATOM 3171 C CA . VAL A 1 410 ? -24.009 -10.069 -9.451 1.00 91.75 410 VAL A CA 1
ATOM 3172 C C . VAL A 1 410 ? -24.385 -8.992 -10.470 1.00 91.75 410 VAL A C 1
ATOM 3174 O O . VAL A 1 410 ? -25.270 -9.218 -11.290 1.00 91.75 410 VAL A O 1
ATOM 3177 N N . SER A 1 411 ? -23.676 -7.861 -10.483 1.00 91.25 411 SER A N 1
ATOM 3178 C CA . SER A 1 411 ? -23.962 -6.761 -11.411 1.00 91.25 411 SER A CA 1
ATOM 3179 C C . SER A 1 411 ? -23.733 -7.133 -12.882 1.00 91.25 411 SER A C 1
ATOM 3181 O O . SER A 1 411 ? -24.499 -6.714 -13.748 1.00 91.25 411 SER A O 1
ATOM 3183 N N . LEU A 1 412 ? -22.700 -7.925 -13.190 1.00 90.19 412 LEU A N 1
ATOM 3184 C CA . LEU A 1 412 ? -22.436 -8.374 -14.561 1.00 90.19 412 LEU A CA 1
ATOM 3185 C C . LEU A 1 412 ? -23.430 -9.451 -15.019 1.00 90.19 412 LEU A C 1
ATOM 3187 O O . LEU A 1 412 ? -23.786 -9.486 -16.196 1.00 90.19 412 LEU A O 1
ATOM 3191 N N . ALA A 1 413 ? -23.924 -10.290 -14.105 1.00 89.00 413 ALA A N 1
ATOM 3192 C CA . ALA A 1 413 ? -24.932 -11.301 -14.416 1.00 89.00 413 ALA A CA 1
ATOM 3193 C C . ALA A 1 413 ? -26.261 -10.689 -14.891 1.00 89.00 413 ALA A C 1
ATOM 3195 O O . ALA A 1 413 ? -26.936 -11.290 -15.724 1.00 89.00 413 ALA A O 1
ATOM 3196 N N . GLU A 1 414 ? -26.619 -9.485 -14.429 1.00 89.56 414 GLU A N 1
ATOM 3197 C CA . GLU A 1 414 ? -27.816 -8.755 -14.887 1.00 89.56 414 GLU A CA 1
ATOM 3198 C C . GLU A 1 414 ? -27.762 -8.369 -16.376 1.00 89.56 414 GLU A C 1
ATOM 3200 O O . GLU A 1 414 ? -28.798 -8.082 -16.970 1.00 89.56 414 GLU A O 1
ATOM 3205 N N . LYS A 1 415 ? -26.568 -8.374 -16.986 1.00 92.19 415 LYS A N 1
ATOM 3206 C CA . LYS A 1 415 ? -26.324 -8.005 -18.392 1.00 92.19 415 LYS A CA 1
ATOM 3207 C C . LYS A 1 415 ? -25.681 -9.136 -19.200 1.00 92.19 415 LYS A C 1
ATOM 3209 O O . LYS A 1 415 ? -25.018 -8.877 -20.206 1.00 92.19 415 LYS A O 1
ATOM 3214 N N . ALA A 1 416 ? -25.811 -10.383 -18.737 1.00 84.62 416 ALA A N 1
ATOM 3215 C CA . ALA A 1 416 ? -25.077 -11.536 -19.266 1.00 84.62 416 ALA A CA 1
ATOM 3216 C C . ALA A 1 416 ? -25.236 -11.733 -20.789 1.00 84.62 416 ALA A C 1
ATOM 3218 O O . ALA A 1 416 ? -24.291 -12.145 -21.467 1.00 84.62 416 ALA A O 1
ATOM 3219 N N . ASP A 1 417 ? -26.399 -11.389 -21.344 1.00 85.56 417 ASP A N 1
ATOM 3220 C CA . ASP A 1 417 ? -26.742 -11.547 -22.759 1.00 85.56 417 ASP A CA 1
ATOM 3221 C C . ASP A 1 417 ? -26.109 -10.491 -23.684 1.00 85.56 417 ASP A C 1
ATOM 3223 O O . ASP A 1 417 ? -26.059 -10.699 -24.906 1.00 85.56 417 ASP A O 1
ATOM 3227 N N . SER A 1 418 ? -25.601 -9.394 -23.111 1.00 90.50 418 SER A N 1
ATOM 3228 C CA . SER A 1 418 ? -25.045 -8.242 -23.825 1.00 90.50 418 SER A CA 1
ATOM 3229 C C . SER A 1 418 ? -23.627 -7.850 -23.387 1.00 90.50 418 SER A C 1
ATOM 3231 O O . SER A 1 418 ? -23.179 -6.753 -23.720 1.00 90.50 418 SER A O 1
ATOM 3233 N N . LEU A 1 419 ? -22.904 -8.705 -22.651 1.00 90.44 419 LEU A N 1
ATOM 3234 C CA . LEU A 1 419 ? -21.552 -8.379 -22.177 1.00 90.44 419 LEU A CA 1
ATOM 3235 C C . LEU A 1 419 ? -20.562 -8.186 -23.333 1.00 90.44 419 LEU A C 1
ATOM 3237 O O . LEU A 1 419 ? -20.394 -9.069 -24.190 1.00 90.44 419 LEU A O 1
ATOM 3241 N N . SER A 1 420 ? -19.839 -7.067 -23.287 1.00 92.50 420 SER A N 1
ATOM 3242 C CA . SER A 1 420 ? -18.666 -6.810 -24.123 1.00 92.50 420 SER A CA 1
ATOM 3243 C C . SER A 1 420 ? -17.517 -7.782 -23.809 1.00 92.50 420 SER A C 1
ATOM 3245 O O . SER A 1 420 ? -17.498 -8.443 -22.770 1.00 92.50 420 SER A O 1
ATOM 3247 N N . LEU A 1 421 ? -16.520 -7.882 -24.697 1.00 88.44 421 LEU A N 1
ATOM 3248 C CA . LEU A 1 421 ? -15.374 -8.784 -24.500 1.00 88.44 421 LEU A CA 1
ATOM 3249 C C . LEU A 1 421 ? -14.602 -8.478 -23.201 1.00 88.44 421 LEU A C 1
ATOM 3251 O O . LEU A 1 421 ? -14.185 -9.397 -22.500 1.00 88.44 421 LEU A O 1
ATOM 3255 N N . SER A 1 422 ? -14.419 -7.196 -22.873 1.00 82.31 422 SER A N 1
ATOM 3256 C CA . SER A 1 422 ? -13.737 -6.767 -21.647 1.00 82.31 422 SER A CA 1
ATOM 3257 C C . SER A 1 422 ? -14.548 -7.097 -20.394 1.00 82.31 422 SER A C 1
ATOM 3259 O O . SER A 1 422 ? -13.972 -7.530 -19.401 1.00 82.31 422 SER A O 1
ATOM 3261 N N . GLU A 1 423 ? -15.874 -6.954 -20.434 1.00 89.50 423 GLU A N 1
ATOM 3262 C CA . GLU A 1 423 ? -16.744 -7.341 -19.318 1.00 89.50 423 GLU A CA 1
ATOM 3263 C C . GLU A 1 423 ? -16.792 -8.857 -19.117 1.00 89.50 423 GLU A C 1
ATOM 3265 O O . GLU A 1 423 ? -16.837 -9.307 -17.977 1.00 89.50 423 GLU A O 1
ATOM 3270 N N . ARG A 1 424 ? -16.716 -9.651 -20.195 1.00 92.06 424 ARG A N 1
ATOM 3271 C CA . ARG A 1 424 ? -16.601 -11.116 -20.096 1.00 92.06 424 ARG A CA 1
ATOM 3272 C C . ARG A 1 424 ? -15.305 -11.539 -19.412 1.00 92.06 424 ARG A C 1
ATOM 3274 O O . ARG A 1 424 ? -15.370 -12.342 -18.493 1.00 92.06 424 ARG A O 1
ATOM 3281 N N . ARG A 1 425 ? -14.164 -10.955 -19.801 1.00 88.06 425 ARG A N 1
ATOM 3282 C CA . ARG A 1 425 ? -12.878 -11.198 -19.119 1.00 88.06 425 ARG A CA 1
ATOM 3283 C C . ARG A 1 425 ? -12.944 -10.795 -17.652 1.00 88.06 425 ARG A C 1
ATOM 3285 O O . ARG A 1 425 ? -12.565 -11.556 -16.781 1.00 88.06 425 ARG A O 1
ATOM 3292 N N . ARG A 1 426 ? -13.527 -9.629 -17.364 1.00 89.25 426 ARG A N 1
ATOM 3293 C CA . ARG A 1 426 ? -13.718 -9.177 -15.982 1.00 89.25 426 ARG A CA 1
ATOM 3294 C C . ARG A 1 426 ? -14.615 -10.123 -15.177 1.00 89.25 426 ARG A C 1
ATOM 3296 O O . ARG A 1 426 ? -14.371 -10.299 -13.989 1.00 89.25 426 ARG A O 1
ATOM 3303 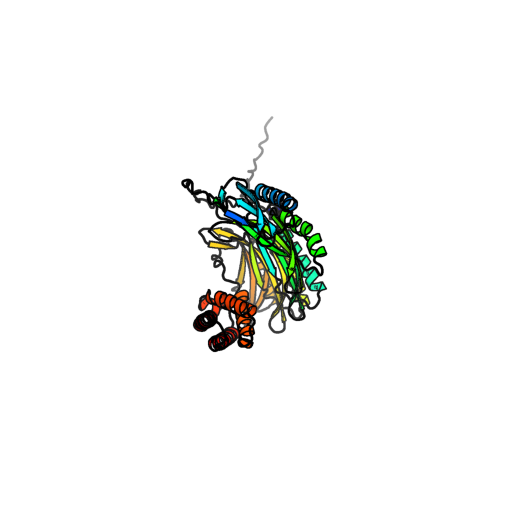N N . LEU A 1 427 ? -15.659 -10.691 -15.783 1.00 92.56 427 LEU A N 1
ATOM 3304 C CA . LEU A 1 427 ? -16.520 -11.685 -15.140 1.00 92.56 427 LEU A CA 1
ATOM 3305 C C . LEU A 1 427 ? -15.745 -12.972 -14.835 1.00 92.56 427 LEU A C 1
ATOM 3307 O O . LEU A 1 427 ? -15.834 -13.476 -13.720 1.00 92.56 427 LEU A O 1
ATOM 3311 N N . GLU A 1 428 ? -14.976 -13.460 -15.806 1.00 93.94 428 GLU A N 1
ATOM 3312 C CA . GLU A 1 428 ? -14.099 -14.628 -15.684 1.00 93.94 428 GLU A CA 1
ATOM 3313 C C . GLU A 1 428 ? -13.086 -14.450 -14.546 1.00 93.94 428 GLU A C 1
ATOM 3315 O O . GLU A 1 428 ? -13.107 -15.236 -13.602 1.00 93.94 428 GLU A O 1
ATOM 3320 N N . ASP A 1 429 ? -12.331 -13.344 -14.540 1.00 88.62 429 ASP A N 1
ATOM 3321 C CA . ASP A 1 429 ? -11.348 -13.020 -13.496 1.00 88.62 429 ASP A CA 1
ATOM 3322 C C . ASP A 1 429 ? -11.974 -13.019 -12.088 1.00 88.62 429 ASP A C 1
ATOM 3324 O O . ASP A 1 429 ? -11.357 -13.431 -11.104 1.00 88.62 429 ASP A O 1
ATOM 3328 N N . LYS A 1 430 ? -13.212 -12.514 -11.954 1.00 93.31 430 LYS A N 1
ATOM 3329 C CA . LYS A 1 430 ? -13.905 -12.467 -10.656 1.00 93.31 430 LYS A CA 1
ATOM 3330 C C . LYS A 1 430 ? -14.453 -13.817 -10.227 1.00 93.31 430 LYS A C 1
ATOM 3332 O O . LYS A 1 430 ? -14.434 -14.095 -9.030 1.00 93.31 430 LYS A O 1
ATOM 3337 N N . LEU A 1 431 ? -14.916 -14.641 -11.160 1.00 92.12 431 LEU A N 1
ATOM 3338 C CA . LEU A 1 431 ? -15.333 -16.002 -10.851 1.00 92.12 431 LEU A CA 1
ATOM 3339 C C . LEU A 1 431 ? -14.135 -16.880 -10.479 1.00 92.12 431 LEU A C 1
ATOM 3341 O O . LEU A 1 431 ? -14.229 -17.590 -9.488 1.00 92.12 431 LEU A O 1
ATOM 3345 N N . GLU A 1 432 ? -13.006 -16.777 -11.184 1.00 89.31 432 GLU A N 1
ATOM 3346 C CA . GLU A 1 432 ? -11.768 -17.495 -10.845 1.00 89.31 432 GLU A CA 1
ATOM 3347 C C . GLU A 1 432 ? -11.247 -17.085 -9.460 1.00 89.31 432 GLU A C 1
ATOM 3349 O O . GLU A 1 432 ? -10.906 -17.930 -8.630 1.00 89.31 432 GLU A O 1
ATOM 3354 N N . TYR A 1 433 ? -11.277 -15.782 -9.160 1.00 87.56 433 TYR A N 1
ATOM 3355 C CA . TYR A 1 433 ? -10.942 -15.279 -7.832 1.00 87.56 433 TYR A CA 1
ATOM 3356 C C . TYR A 1 433 ? -11.846 -15.878 -6.746 1.00 87.56 433 TYR A C 1
ATOM 3358 O O . TYR A 1 433 ? -11.337 -16.398 -5.756 1.00 87.56 433 TYR A O 1
ATOM 3366 N N . LEU A 1 434 ? -13.171 -15.851 -6.928 1.00 89.31 434 LEU A N 1
ATOM 3367 C CA . LEU A 1 434 ? -14.112 -16.431 -5.963 1.00 89.31 434 LEU A CA 1
ATOM 3368 C C . LEU A 1 434 ? -13.960 -17.954 -5.839 1.00 89.31 434 LEU A C 1
ATOM 3370 O O . LEU A 1 434 ? -14.085 -18.496 -4.742 1.00 89.31 434 LEU A O 1
ATOM 3374 N N . ASP A 1 435 ? -13.657 -18.637 -6.941 1.00 93.25 435 ASP A N 1
ATOM 3375 C CA . ASP A 1 435 ? -13.448 -20.080 -6.971 1.00 93.25 435 ASP A CA 1
ATOM 3376 C C . ASP A 1 435 ? -12.189 -20.504 -6.200 1.00 93.25 435 ASP A C 1
ATOM 3378 O O . ASP A 1 435 ? -12.130 -21.603 -5.653 1.00 93.25 435 ASP A O 1
ATOM 3382 N N . SER A 1 436 ? -11.204 -19.622 -6.043 1.00 87.88 436 SER A N 1
ATOM 3383 C CA . SER A 1 436 ? -10.015 -19.916 -5.234 1.00 87.88 436 SER A CA 1
ATOM 3384 C C . SER A 1 436 ? -10.294 -20.083 -3.725 1.00 87.88 436 SER A C 1
ATOM 3386 O O . SER A 1 436 ? -9.418 -20.550 -2.992 1.00 87.88 436 SER A O 1
ATOM 3388 N N . PHE A 1 437 ? -11.506 -19.757 -3.250 1.00 88.19 437 PHE A N 1
ATOM 3389 C CA . PHE A 1 437 ? -11.898 -19.855 -1.840 1.00 88.19 437 PHE A CA 1
ATOM 3390 C C . PHE A 1 437 ? -12.661 -21.135 -1.496 1.00 88.19 437 PHE A C 1
ATOM 3392 O O . PHE A 1 437 ? -13.391 -21.712 -2.303 1.00 88.19 437 PHE A O 1
ATOM 3399 N N . SER A 1 438 ? -12.501 -21.579 -0.248 1.00 91.19 438 SER A N 1
ATOM 3400 C CA . SER A 1 438 ? -13.310 -22.654 0.334 1.00 91.19 438 SER A CA 1
ATOM 3401 C C . SER A 1 438 ? -14.706 -22.161 0.733 1.00 91.19 438 SER A C 1
ATOM 3403 O O . SER A 1 438 ? -14.892 -20.977 1.009 1.00 91.19 438 SER A O 1
ATOM 3405 N N . ALA A 1 439 ? -15.671 -23.081 0.844 1.00 90.00 439 ALA A N 1
ATOM 3406 C CA . ALA A 1 439 ? -17.030 -22.779 1.308 1.00 90.00 439 ALA A CA 1
ATOM 3407 C C . ALA A 1 439 ? -17.037 -22.018 2.648 1.00 90.00 439 ALA A C 1
ATOM 3409 O O . ALA A 1 439 ? -17.671 -20.979 2.761 1.00 90.00 439 ALA A O 1
ATOM 3410 N N . ALA A 1 440 ? -16.223 -22.454 3.618 1.00 84.19 440 ALA A N 1
ATOM 3411 C CA . ALA A 1 440 ? -16.103 -21.789 4.917 1.00 84.19 440 ALA A CA 1
ATOM 3412 C C . ALA A 1 440 ? -15.577 -20.343 4.816 1.00 84.19 440 ALA A C 1
ATOM 3414 O O . ALA A 1 440 ? -15.981 -19.486 5.590 1.00 84.19 440 ALA A O 1
ATOM 3415 N N . GLN A 1 441 ? -14.686 -20.050 3.861 1.00 82.69 441 GLN A N 1
ATOM 3416 C CA . GLN A 1 441 ? -14.195 -18.683 3.645 1.00 82.69 441 GLN A CA 1
ATOM 3417 C C . GLN A 1 441 ? -15.246 -17.790 2.984 1.00 82.69 441 GLN A C 1
ATOM 3419 O O . GLN A 1 441 ? -15.320 -16.611 3.315 1.00 82.69 441 GLN A O 1
ATOM 3424 N N . LEU A 1 442 ? -16.047 -18.334 2.062 1.00 84.50 442 LEU A N 1
ATOM 3425 C CA . LEU A 1 442 ? -17.171 -17.609 1.466 1.00 84.50 442 LEU A CA 1
ATOM 3426 C C . LEU A 1 442 ? -18.290 -17.375 2.493 1.00 84.50 442 LEU A C 1
ATOM 3428 O O . LEU A 1 442 ? -18.883 -16.298 2.496 1.00 84.50 442 LEU A O 1
ATOM 3432 N N . ASP A 1 443 ? -18.527 -18.337 3.388 1.00 85.06 443 ASP A N 1
ATOM 3433 C CA . ASP A 1 443 ? -19.470 -18.222 4.506 1.00 85.06 443 ASP A CA 1
ATOM 3434 C C . ASP A 1 443 ? -19.053 -17.163 5.526 1.00 85.06 443 ASP A C 1
ATOM 3436 O O . ASP A 1 443 ? -19.873 -16.338 5.921 1.00 85.06 443 ASP A O 1
ATOM 3440 N N . ASP A 1 444 ? -17.775 -17.141 5.909 1.00 76.00 444 ASP A N 1
ATOM 3441 C CA . ASP A 1 444 ? -17.232 -16.125 6.815 1.00 76.00 444 ASP A CA 1
ATOM 3442 C C . ASP A 1 444 ? -17.276 -14.712 6.197 1.00 76.00 444 ASP A C 1
ATOM 3444 O O . ASP A 1 444 ? -17.360 -13.722 6.926 1.00 76.00 444 ASP A O 1
ATOM 3448 N N . ALA A 1 445 ? -17.168 -14.597 4.867 1.00 75.56 445 ALA A N 1
ATOM 3449 C CA . ALA A 1 445 ? -16.995 -13.318 4.177 1.00 75.56 445 ALA A CA 1
ATOM 3450 C C . ALA A 1 445 ? -18.293 -12.678 3.661 1.00 75.56 445 ALA A C 1
ATOM 3452 O O . ALA A 1 445 ? -18.338 -11.456 3.536 1.00 75.56 445 ALA A O 1
ATOM 3453 N N . LEU A 1 446 ? -19.321 -13.467 3.329 1.00 83.12 446 LEU A N 1
ATOM 3454 C CA . LEU A 1 446 ? -20.554 -12.978 2.707 1.00 83.12 446 LEU A CA 1
ATOM 3455 C C . LEU A 1 446 ? -21.746 -13.107 3.651 1.00 83.12 446 LEU A C 1
ATOM 3457 O O . LEU A 1 446 ? -22.040 -14.183 4.168 1.00 83.12 446 LEU A O 1
ATOM 3461 N N . MET A 1 447 ? -22.526 -12.035 3.785 1.00 85.19 447 MET A N 1
ATOM 3462 C CA . MET A 1 447 ? -23.791 -12.107 4.516 1.00 85.19 447 MET A CA 1
ATOM 3463 C C . MET A 1 447 ? -24.786 -13.011 3.770 1.00 85.19 447 MET A C 1
ATOM 3465 O O . MET A 1 447 ? -24.791 -13.077 2.541 1.00 85.19 447 MET A O 1
ATOM 3469 N N . LEU A 1 448 ? -25.719 -13.651 4.487 1.00 82.62 448 LEU A N 1
ATOM 3470 C CA . LEU A 1 448 ? -26.703 -14.583 3.900 1.00 82.62 448 LEU A CA 1
ATOM 3471 C C . LEU A 1 448 ? -27.471 -13.994 2.693 1.00 82.62 448 LEU A C 1
ATOM 3473 O O . LEU A 1 448 ? -27.830 -14.708 1.755 1.00 82.62 448 LEU A O 1
ATOM 3477 N N . GLY A 1 449 ? -27.746 -12.685 2.706 1.00 77.81 449 GLY A N 1
ATOM 3478 C CA . GLY A 1 449 ? -28.376 -11.986 1.580 1.00 77.81 449 GLY A CA 1
ATOM 3479 C C . GLY A 1 449 ? -27.485 -11.918 0.335 1.00 77.81 449 GLY A C 1
ATOM 3480 O O . GLY A 1 449 ? -27.966 -12.124 -0.778 1.00 77.81 449 GLY A O 1
ATOM 3481 N N . GLU A 1 450 ? -26.186 -11.699 0.525 1.00 87.75 450 GLU A N 1
ATOM 3482 C CA . GLU A 1 450 ? -25.183 -11.615 -0.540 1.00 87.75 450 GLU A CA 1
ATOM 3483 C C . GLU A 1 450 ? -24.900 -12.991 -1.138 1.00 87.75 450 GLU A C 1
ATOM 3485 O O . GLU A 1 450 ? -24.858 -13.125 -2.359 1.00 87.75 450 GLU A O 1
ATOM 3490 N N . GLN A 1 451 ? -24.836 -14.034 -0.306 1.00 89.56 451 GLN A N 1
ATOM 3491 C CA . GLN A 1 451 ? -24.745 -15.420 -0.772 1.00 89.56 451 GLN A CA 1
ATOM 3492 C C . GLN A 1 451 ? -25.923 -15.796 -1.677 1.00 89.56 451 GLN A C 1
ATOM 3494 O O . GLN A 1 451 ? -25.740 -16.381 -2.745 1.00 89.56 451 GLN A O 1
ATOM 3499 N N . ARG A 1 452 ? -27.155 -15.432 -1.288 1.00 90.00 452 ARG A N 1
ATOM 3500 C CA . ARG A 1 452 ? -28.355 -15.685 -2.104 1.00 90.00 452 ARG A CA 1
ATOM 3501 C C . ARG A 1 452 ? -28.303 -14.939 -3.435 1.00 90.00 452 ARG A C 1
ATOM 3503 O O . ARG A 1 452 ? -28.641 -15.530 -4.462 1.00 90.00 452 ARG A O 1
ATOM 3510 N N . ALA A 1 453 ? -27.878 -13.676 -3.421 1.00 86.12 453 ALA A N 1
ATOM 3511 C CA . ALA A 1 453 ? -27.719 -12.878 -4.633 1.00 86.12 453 ALA A CA 1
ATOM 3512 C C . ALA A 1 453 ? -26.655 -13.484 -5.562 1.00 86.12 453 ALA A C 1
ATOM 3514 O O . ALA A 1 453 ? -26.919 -13.676 -6.749 1.00 86.12 453 ALA A O 1
ATOM 3515 N N . LEU A 1 454 ? -25.500 -13.873 -5.016 1.00 93.31 454 LEU A N 1
ATOM 3516 C CA . LEU A 1 454 ? -24.411 -14.482 -5.773 1.00 93.31 454 LEU A CA 1
ATOM 3517 C C . LEU A 1 454 ? -24.800 -15.853 -6.344 1.00 93.31 454 LEU A C 1
ATOM 3519 O O . LEU A 1 454 ? -24.576 -16.094 -7.529 1.00 93.31 454 LEU A O 1
ATOM 3523 N N . ARG A 1 455 ? -25.471 -16.718 -5.567 1.00 95.50 455 ARG A N 1
ATOM 3524 C CA . ARG A 1 455 ? -26.036 -17.983 -6.077 1.00 95.50 455 ARG A CA 1
ATOM 3525 C C . ARG A 1 455 ? -27.011 -17.734 -7.229 1.00 95.50 455 ARG A C 1
ATOM 3527 O O . ARG A 1 455 ? -26.971 -18.436 -8.236 1.00 95.50 455 ARG A O 1
ATOM 3534 N N . SER A 1 456 ? -27.887 -16.734 -7.103 1.00 92.00 456 SER A N 1
ATOM 3535 C CA . SER A 1 456 ? -28.822 -16.369 -8.175 1.00 92.00 456 SER A CA 1
ATOM 3536 C C . SER A 1 456 ? -28.088 -15.898 -9.432 1.00 92.00 456 SER A C 1
ATOM 3538 O O . SER A 1 456 ? -28.423 -16.335 -10.531 1.00 92.00 456 SER A O 1
ATOM 3540 N N . ALA A 1 457 ? -27.063 -15.058 -9.277 1.00 90.62 457 ALA A N 1
ATOM 3541 C CA . ALA A 1 457 ? -26.230 -14.579 -10.375 1.00 90.62 457 ALA A CA 1
ATOM 3542 C C . ALA A 1 457 ? -25.500 -15.727 -11.090 1.00 90.62 457 ALA A C 1
ATOM 3544 O O . ALA A 1 457 ? -25.547 -15.810 -12.317 1.00 90.62 457 ALA A O 1
ATOM 3545 N N . CYS A 1 458 ? -24.911 -16.664 -10.339 1.00 93.25 458 CYS A N 1
ATOM 3546 C CA . CYS A 1 458 ? -24.236 -17.837 -10.899 1.00 93.25 458 CYS A CA 1
ATOM 3547 C C . CYS A 1 458 ? -25.197 -18.718 -11.716 1.00 93.25 458 CYS A C 1
ATOM 3549 O O . CYS A 1 458 ? -24.853 -19.151 -12.816 1.00 93.25 458 CYS A O 1
ATOM 3551 N N . ARG A 1 459 ? -26.445 -18.906 -11.257 1.00 94.94 459 ARG A N 1
ATOM 3552 C CA . ARG A 1 459 ? -27.482 -19.617 -12.032 1.00 94.94 459 ARG A CA 1
ATOM 3553 C C . ARG A 1 459 ? -27.826 -18.918 -13.340 1.00 94.94 459 ARG A C 1
ATOM 3555 O O . ARG A 1 459 ? -28.025 -19.600 -14.345 1.00 94.94 459 ARG A O 1
ATOM 3562 N N . THR A 1 460 ? -27.927 -17.588 -13.327 1.00 91.81 460 THR A N 1
ATOM 3563 C CA . THR A 1 460 ? -28.173 -16.792 -14.537 1.00 91.81 460 THR A CA 1
ATOM 3564 C C . THR A 1 460 ? -27.028 -16.968 -15.529 1.00 91.81 460 THR A C 1
ATOM 3566 O O . THR A 1 460 ? -27.275 -17.334 -16.675 1.00 91.81 460 THR A O 1
ATOM 3569 N N . ILE A 1 461 ? -25.780 -16.823 -15.070 1.00 91.50 461 ILE A N 1
ATOM 3570 C CA . ILE A 1 461 ? -24.571 -17.007 -15.889 1.00 91.50 461 ILE A CA 1
ATOM 3571 C C . ILE A 1 461 ? -24.529 -18.415 -16.496 1.00 91.50 461 ILE A C 1
ATOM 3573 O O . ILE A 1 461 ? -24.347 -18.556 -17.703 1.00 91.50 461 ILE A O 1
ATOM 3577 N N . ARG A 1 462 ? -24.773 -19.461 -15.695 1.00 94.75 462 ARG A N 1
ATOM 3578 C CA . ARG A 1 462 ? -24.760 -20.860 -16.154 1.00 94.75 462 ARG A CA 1
ATOM 3579 C C . ARG A 1 462 ? -25.783 -21.138 -17.262 1.00 94.75 462 ARG A C 1
ATOM 3581 O O . ARG A 1 462 ? -25.525 -21.952 -18.148 1.00 94.75 462 ARG A O 1
ATOM 3588 N N . ARG A 1 463 ? -26.943 -20.473 -17.226 1.00 91.75 463 ARG A N 1
ATOM 3589 C CA . ARG A 1 463 ? -28.016 -20.635 -18.224 1.00 91.75 463 ARG A CA 1
ATOM 3590 C C . ARG A 1 463 ? -27.770 -19.855 -19.518 1.00 91.75 463 ARG A C 1
ATOM 3592 O O . ARG A 1 463 ? -28.400 -20.176 -20.524 1.00 91.75 463 ARG A O 1
ATOM 3599 N N . GLU A 1 464 ? -26.872 -18.872 -19.520 1.00 91.75 464 GLU A N 1
ATOM 3600 C CA . GLU A 1 464 ? -26.642 -18.009 -20.679 1.00 91.75 464 GLU A CA 1
ATOM 3601 C C . GLU A 1 464 ? -25.753 -18.693 -21.730 1.00 91.75 464 GLU A C 1
ATOM 3603 O O . GLU A 1 464 ? -24.535 -18.802 -21.591 1.00 91.75 464 GLU A O 1
ATOM 3608 N N . LEU A 1 465 ? -26.365 -19.149 -22.826 1.00 76.69 465 LEU A N 1
ATOM 3609 C CA . LEU A 1 465 ? -25.681 -19.922 -23.872 1.00 76.69 465 LEU A CA 1
ATOM 3610 C C . LEU A 1 465 ? -24.665 -19.105 -24.685 1.00 76.69 465 LEU A C 1
ATOM 3612 O O . LEU A 1 465 ? -23.820 -19.693 -25.360 1.00 76.69 465 LEU A O 1
ATOM 3616 N N . LYS A 1 466 ? -24.731 -17.767 -24.637 1.00 86.62 466 LYS A N 1
ATOM 3617 C CA . LYS A 1 466 ? -23.790 -16.872 -25.333 1.00 86.62 466 LYS A CA 1
ATOM 3618 C C . LYS A 1 466 ? -22.443 -16.715 -24.622 1.00 86.62 466 LYS A C 1
ATOM 3620 O O . LYS A 1 466 ? -21.515 -16.140 -25.209 1.00 86.62 466 LYS A O 1
ATOM 3625 N N . LEU A 1 467 ? -22.332 -17.174 -23.375 1.00 90.12 467 LEU A N 1
ATOM 3626 C CA . LEU A 1 467 ? -21.085 -17.127 -22.621 1.00 90.12 467 LEU A CA 1
ATOM 3627 C C . LEU A 1 467 ? -20.201 -18.349 -22.930 1.00 90.12 467 LEU A C 1
ATOM 3629 O O . LEU A 1 467 ? -20.716 -19.454 -23.145 1.00 90.12 467 LEU A O 1
ATOM 3633 N N . PRO A 1 468 ? -18.864 -18.171 -22.948 1.00 92.19 468 PRO A N 1
ATOM 3634 C CA . PRO A 1 468 ? -17.915 -19.278 -23.013 1.00 92.19 468 PRO A CA 1
ATOM 3635 C C . PRO A 1 468 ? -18.226 -20.362 -21.978 1.00 92.19 468 PRO A C 1
ATOM 3637 O O . PRO A 1 468 ? -18.771 -20.089 -20.908 1.00 92.19 468 PRO A O 1
ATOM 3640 N N . ARG A 1 469 ? -17.896 -21.613 -22.309 1.00 92.75 469 ARG A N 1
ATOM 3641 C CA . ARG A 1 469 ? -18.121 -22.754 -21.414 1.00 92.75 469 ARG A CA 1
ATOM 3642 C C . ARG A 1 469 ? -17.372 -22.587 -20.088 1.00 92.75 469 ARG A C 1
ATOM 3644 O O . ARG A 1 469 ? -17.988 -22.763 -19.050 1.00 92.75 469 ARG A O 1
ATOM 3651 N N . ASP A 1 470 ? -16.127 -22.129 -20.134 1.00 91.81 470 ASP A N 1
ATOM 3652 C CA . ASP A 1 470 ? -15.264 -22.001 -18.954 1.00 91.81 470 ASP A CA 1
ATOM 3653 C C . ASP A 1 470 ? -15.851 -21.037 -17.903 1.00 91.81 470 ASP A C 1
ATOM 3655 O O . ASP A 1 470 ? -15.887 -21.350 -16.717 1.00 91.81 470 ASP A O 1
ATOM 3659 N N . ILE A 1 471 ? -16.450 -19.919 -18.340 1.00 92.00 471 ILE A N 1
ATOM 3660 C CA . ILE A 1 471 ? -17.167 -18.981 -17.454 1.00 92.00 471 ILE A CA 1
ATOM 3661 C C . ILE A 1 471 ? -18.379 -19.651 -16.788 1.00 92.00 471 ILE A C 1
ATOM 3663 O O . ILE A 1 471 ? -18.671 -19.400 -15.618 1.00 92.00 471 ILE A O 1
ATOM 3667 N N . ARG A 1 472 ? -19.107 -20.501 -17.522 1.00 95.75 472 ARG A N 1
ATOM 3668 C CA . ARG A 1 472 ? -20.272 -21.221 -16.985 1.00 95.75 472 ARG A CA 1
ATOM 3669 C C . ARG A 1 472 ? -19.860 -22.301 -15.988 1.00 95.75 472 ARG A C 1
ATOM 3671 O O . ARG A 1 472 ? -20.528 -22.438 -14.966 1.00 95.75 472 ARG A O 1
ATOM 3678 N N . ASP A 1 473 ? -18.764 -23.001 -16.261 1.00 94.06 473 ASP A N 1
ATOM 3679 C CA . ASP A 1 473 ? -18.212 -24.038 -15.387 1.00 94.06 473 ASP A CA 1
ATOM 3680 C C . ASP A 1 473 ? -17.666 -23.412 -14.082 1.00 94.06 473 ASP A C 1
ATOM 3682 O O . ASP A 1 473 ? -17.941 -23.913 -12.990 1.00 94.06 473 ASP A O 1
ATOM 3686 N N . LEU A 1 474 ? -17.002 -22.248 -14.159 1.00 92.75 474 LEU A N 1
ATOM 3687 C CA . LEU A 1 474 ? -16.596 -21.472 -12.978 1.00 92.75 474 LEU A CA 1
ATOM 3688 C C . LEU A 1 474 ? -17.801 -21.007 -12.145 1.00 92.75 474 LEU A C 1
ATOM 3690 O O . LEU A 1 474 ? -17.797 -21.135 -10.921 1.00 92.75 474 LEU A O 1
ATOM 3694 N N . ALA A 1 475 ? -18.856 -20.498 -12.791 1.00 91.94 475 ALA A N 1
ATOM 3695 C CA . ALA A 1 475 ? -20.078 -20.094 -12.096 1.00 91.94 475 ALA A CA 1
ATOM 3696 C C . ALA A 1 475 ? -20.761 -21.276 -11.386 1.00 91.94 475 ALA A C 1
ATOM 3698 O O . ALA A 1 475 ? -21.271 -21.110 -10.280 1.00 91.94 475 ALA A O 1
ATOM 3699 N N . GLU A 1 476 ? -20.751 -22.471 -11.983 1.00 95.94 476 GLU A N 1
ATOM 3700 C CA . GLU A 1 476 ? -21.255 -23.693 -11.347 1.00 95.94 476 GLU A CA 1
ATOM 3701 C C . GLU A 1 476 ? -20.419 -24.100 -10.126 1.00 95.94 476 GLU A C 1
ATOM 3703 O O . GLU A 1 476 ? -20.979 -24.424 -9.076 1.00 95.94 476 GLU A O 1
ATOM 3708 N N . SER A 1 477 ? -19.090 -24.025 -10.234 1.00 95.38 477 SER A N 1
ATOM 3709 C CA . SER A 1 477 ? -18.182 -24.325 -9.124 1.00 95.38 477 SER A CA 1
ATOM 3710 C C . SER A 1 477 ? -18.402 -23.376 -7.941 1.00 95.38 477 SER A C 1
ATOM 3712 O O . SER A 1 477 ? -18.609 -23.834 -6.812 1.00 95.38 477 SER A O 1
ATOM 3714 N N . VAL A 1 478 ? -18.480 -22.065 -8.193 1.00 92.12 478 VAL A N 1
ATOM 3715 C CA . VAL A 1 478 ? -18.786 -21.061 -7.160 1.00 92.12 478 VAL A CA 1
ATOM 3716 C C . VAL A 1 478 ? -20.190 -21.272 -6.578 1.00 92.12 478 VAL A C 1
ATOM 3718 O O . VAL A 1 478 ? -20.343 -21.233 -5.359 1.00 92.12 478 VAL A O 1
ATOM 3721 N N . GLU A 1 479 ? -21.208 -21.571 -7.401 1.00 96.00 479 GLU A N 1
ATOM 3722 C CA . GLU A 1 479 ? -22.567 -21.890 -6.922 1.00 96.00 479 GLU A CA 1
ATOM 3723 C C . GLU A 1 479 ? -22.567 -23.085 -5.954 1.00 96.00 479 GLU A C 1
ATOM 3725 O O . GLU A 1 479 ? -23.320 -23.066 -4.986 1.00 96.00 479 GLU A O 1
ATOM 3730 N N . SER A 1 480 ? -21.736 -24.104 -6.199 1.00 95.06 480 SER A N 1
ATOM 3731 C CA . SER A 1 480 ? -21.668 -25.315 -5.368 1.00 95.06 480 SER A CA 1
ATOM 3732 C C . SER A 1 480 ? -20.992 -25.110 -4.006 1.00 95.06 480 SER A C 1
ATOM 3734 O O . SER A 1 480 ? -21.242 -25.882 -3.079 1.00 95.06 480 SER A O 1
ATOM 3736 N N . LYS A 1 481 ? -20.131 -24.089 -3.895 1.00 94.50 481 LYS A N 1
ATOM 3737 C CA . LYS A 1 481 ? -19.405 -23.731 -2.666 1.00 94.50 481 LYS A CA 1
ATOM 3738 C C . LYS A 1 481 ? -20.216 -22.830 -1.746 1.00 94.50 481 LYS A C 1
ATOM 3740 O O . LYS A 1 481 ? -20.005 -22.878 -0.539 1.00 94.50 481 LYS A O 1
ATOM 3745 N N . LEU A 1 482 ? -21.088 -22.004 -2.326 1.00 90.81 482 LEU A N 1
ATOM 3746 C CA . LEU A 1 482 ? -22.050 -21.177 -1.601 1.00 90.81 482 LEU A CA 1
ATOM 3747 C C . LEU A 1 482 ? -23.158 -22.043 -1.062 1.00 90.81 482 LEU A C 1
ATOM 3749 O O . LEU A 1 482 ? -23.661 -21.721 0.030 1.00 90.81 482 LEU A O 1
#